Protein AF-A0A917PHT9-F1 (afdb_monomer_lite)

InterPro domains:
  IPR011335 Restriction endonuclease type II-like [SSF52980] (298-593)
  IPR056339 Card1, CARF domain [PF23400] (298-405)

Secondary structure (DSSP, 8-state):
-PEEEEEE-S-SHHHHHHHHHTT--TT-EEEEEEPPPSSHHHHHHHHHHHHHHHHTT-EEEEE-GGGGTT--GGGEEEE-SSS-HHHHHHHHHHHHHHT-EEEEEE-SSSS-EEEETTTTEEEE------HHHHHHHHHHHHHHHHS--EEE--PPPHHHHHHHTS-S---EEEE--S-TTT-SS-EEEEEEEETTEEEEEE-GGGGSSSS-HHHHHHHHHHHHHHHH-TTPEEEEE-TT--GGG--S-HHHHHHHHH--EEE-TTS------------------TTTT---TT--EEEEEE--S--HHHHHHHHT-SS--SEEEEEE-GGGHHHHHHHHHHHHT-GGGTT-EEEEEE--TT-THHHHHHHHHHHHH-TTSEEEEE-SSS-HHHHHHHHHHHHT-TTEEEE-TTTTTHHHHHH----S----HHHHHHHTT-EEEEEEPPPP--HHHHHHHHHHHHS--HHHHHHHHHHHHHHSTTTS-TTT-SHHHHHHHHHHHHHHHHSPTTSEEEEEEEEEEEEEETTEEEEEEEEEEEEEEETTSPEEEEEEEEEHHHHHH-HHHHHHHHHHHHHHHGGGEEEEEEEE----SSSS-HHHHHHHHHHGGG-TTEEEEEE-SS--PPPPTTEEEETTTHHHHHHHTTS--

Foldseek 3Di:
DEAEEEEAAQALLQVVLVCVQVVHAAAHEYEYEYAPDPDLLSVQLVVLSQVLCVVRRYNYDYDHPVVCVPPQQQSYAYEYAHDALQRRLVVLVVNVVSVHFYWYWDPPAQATWIQRLSVLDIDHRPDADFLVNLCSNQVSSLCVQQPPWDWDFDFAPPLVCVLVVHHRGAIKIWGADLAPQFDPGTWIWGWHDDNNATETETDQVLCVTPDDSLLSLLVQLVSQCNSGNPRYEYEYEHAPDDPVPPVPCSQVCSCVVSVYHYDYSPDRDDPRPPPLPDDPFPQCDVVSLQDDLPFAAEEEEEAALFCQLSVLVQLQDPDRGLEYEYEYESSCVVLLVLQQVLLCPFPSCVNYYYYYGYDHPSRLVVLLVSVVSVCVSRVNYQYEYELNHDRPSNSSSVSVSQVVPPRYDYDRSCNSQPCCVVVVDQRPDDGAPQSLQSSLQKGWPDFADQADVDPQLLVLLVCCLVDPDPVSLVSNLVVCCVRPPPRDDNVRSHNQVSQLNNQSVLVVVQDPPQQWPDKTAFTWMFRDDPVDNRGDIDTFRMWTAGSSRAIETEDEDSELLVCLSPCSNLSVQLSVQCSRRNVSYAYEYEYAHDCPVDQCDPSNVSSLSSSVSSDPRYAYEHADPDDDDPDDPRYHYTPNCVHVVVVVVSPRD

Sequence (653 aa):
MVMHVATVGNDPAPVALGFLHARHGRGTETLLLLDPPRDDLVHARQQALQDWLLARGARVRTGTLADLQGISLADCTLNLTGGSKPSVAPLFARALQDGADVFTVDAHGSRLVVHDVTRDEPCRVQVHLTTRDYVELYLPAAVRRLKQVTLSARRMPESLARILQVPSQVPFVQVPALDARYQKGPLGAWLVTQNSHLYVVWDAPAMRLQGSRYERARLLARLTRDLGGQLATPVLYMPDFVPAQSGDGLLEYVQQELGASIVSDRGEWRPEPLRWPDASATAPSREDAAADASTRRVYVVLLGAQPMPGIIGIQAQEEVPDRVYLLGTAGVQRTAENVRAGLSAAPQLAGSEVRTVRIDENTPHLLAQALTRIADAHPDAHLTLNLTGGTKALALHALKWAANTRAVRPVRTEFTQQQRVGDGREPGWHLSLEQELQVRGVQIKSSLPVPAGVPSVLKAAEHLFVRMTDEHAAAFRRQVERHFPGQFTSATANEGLAAEYLSIRGLVDALPQGRVRHLRWATKLIFPSPHRPEGFEREVDGIAVLDDGRLLLMETKRDLLKGVQSEGETLQTSELAERLSGLHAHALIVGGYRATGDPPGHAWTEAVRRSGTLGAAFSVWSLSPKHPTPQPANVRRFPEDLPAFFSLDRGVS

Structure (mmCIF, N/CA/C/O backbone):
data_AF-A0A917PHT9-F1
#
_entry.id   AF-A0A917PHT9-F1
#
loop_
_atom_site.group_PDB
_atom_site.id
_atom_site.type_symbol
_atom_site.label_atom_id
_atom_site.label_alt_id
_atom_site.label_comp_id
_atom_site.label_asym_id
_atom_site.label_entity_id
_atom_site.label_seq_id
_atom_site.pdbx_PDB_ins_code
_atom_site.Cartn_x
_atom_site.Cartn_y
_atom_site.Cartn_z
_atom_site.occupancy
_atom_site.B_iso_or_equiv
_atom_site.auth_seq_id
_atom_site.auth_comp_id
_atom_site.auth_asym_id
_atom_site.auth_atom_id
_atom_site.pdbx_PDB_model_num
ATOM 1 N N . MET A 1 1 ? -34.725 -5.659 16.425 1.00 62.22 1 MET A N 1
ATOM 2 C CA . MET A 1 1 ? -34.020 -6.619 15.544 1.00 62.22 1 MET A CA 1
ATOM 3 C C . MET A 1 1 ? -32.634 -6.045 15.356 1.00 62.22 1 MET A C 1
ATOM 5 O O . MET A 1 1 ? -32.568 -4.910 14.918 1.00 62.22 1 MET A O 1
ATOM 9 N N . VAL A 1 2 ? -31.576 -6.744 15.776 1.00 77.62 2 VAL A N 1
ATOM 10 C CA . VAL A 1 2 ? -30.216 -6.182 15.709 1.00 77.62 2 VAL A CA 1
ATOM 11 C C . VAL A 1 2 ? -29.744 -6.200 14.258 1.00 77.62 2 VAL A C 1
ATOM 13 O O . VAL A 1 2 ? -29.736 -7.263 13.629 1.00 77.62 2 VAL A O 1
ATOM 16 N N . MET A 1 3 ? -29.405 -5.027 13.727 1.00 92.06 3 MET A N 1
ATOM 17 C CA . MET A 1 3 ? -28.871 -4.866 12.375 1.00 92.06 3 MET A CA 1
ATOM 18 C C . MET A 1 3 ? -27.343 -4.938 12.418 1.00 92.06 3 MET A C 1
ATOM 20 O O . MET A 1 3 ? -26.710 -4.318 13.268 1.00 92.06 3 MET A O 1
ATOM 24 N N . HIS A 1 4 ? -26.733 -5.671 11.491 1.00 95.06 4 HIS A N 1
ATOM 25 C CA . HIS A 1 4 ? -25.285 -5.656 11.308 1.00 95.06 4 HIS A CA 1
ATOM 26 C C . HIS A 1 4 ? -24.922 -4.640 10.225 1.00 95.06 4 HIS A C 1
ATOM 28 O O . HIS A 1 4 ? -25.401 -4.739 9.095 1.00 95.06 4 HIS A O 1
ATOM 34 N N . VAL A 1 5 ? -24.066 -3.676 10.547 1.00 96.31 5 VAL A N 1
ATOM 35 C CA . VAL A 1 5 ? -23.561 -2.695 9.577 1.00 96.31 5 VAL A CA 1
ATOM 36 C C . VAL A 1 5 ? -22.060 -2.891 9.448 1.00 96.31 5 VAL A C 1
ATOM 38 O O . VAL A 1 5 ? -21.339 -2.817 10.439 1.00 96.31 5 VAL A O 1
ATOM 41 N N . ALA A 1 6 ? -21.569 -3.143 8.238 1.00 96.44 6 ALA A N 1
ATOM 42 C CA . ALA A 1 6 ? -20.147 -3.370 8.009 1.00 96.44 6 ALA A CA 1
ATOM 43 C C . ALA A 1 6 ? -19.605 -2.480 6.898 1.00 96.44 6 ALA A C 1
ATOM 45 O O . ALA A 1 6 ? -20.166 -2.438 5.803 1.00 96.44 6 ALA A O 1
ATOM 46 N N . THR A 1 7 ? -18.478 -1.819 7.151 1.00 95.69 7 THR A N 1
ATOM 47 C CA . THR A 1 7 ? -17.696 -1.186 6.086 1.00 95.69 7 THR A CA 1
ATOM 48 C C . THR A 1 7 ? -16.863 -2.245 5.375 1.00 95.69 7 THR A C 1
ATOM 50 O O . THR A 1 7 ? -16.276 -3.122 6.012 1.00 95.69 7 THR A O 1
ATOM 53 N N . VAL A 1 8 ? -16.806 -2.190 4.045 1.00 93.38 8 VAL A N 1
ATOM 54 C CA . VAL A 1 8 ? -16.138 -3.200 3.215 1.00 93.38 8 VAL A CA 1
ATOM 55 C C . VAL A 1 8 ? -15.104 -2.524 2.327 1.00 93.38 8 VAL A C 1
ATOM 57 O O . VAL A 1 8 ? -15.425 -1.628 1.555 1.00 93.38 8 VAL A O 1
ATOM 60 N N . GLY A 1 9 ? -13.849 -2.962 2.453 1.00 90.06 9 GLY A N 1
ATOM 61 C CA . GLY A 1 9 ? -12.738 -2.490 1.623 1.00 90.06 9 GLY A CA 1
ATOM 62 C C . GLY A 1 9 ? -12.292 -3.555 0.622 1.00 90.06 9 GLY A C 1
ATOM 63 O O . GLY A 1 9 ? -13.103 -4.309 0.091 1.00 90.06 9 GLY A O 1
ATOM 64 N N . ASN A 1 10 ? -10.976 -3.652 0.419 1.00 87.38 10 ASN A N 1
ATOM 65 C CA . ASN A 1 10 ? -10.362 -4.603 -0.518 1.00 87.38 10 ASN A CA 1
ATOM 66 C C . ASN A 1 10 ? -10.361 -6.062 -0.032 1.00 87.38 10 ASN A C 1
ATOM 68 O O . ASN A 1 10 ? -10.162 -6.982 -0.830 1.00 87.38 10 ASN A O 1
ATOM 72 N N . ASP A 1 11 ? -10.509 -6.263 1.277 1.00 90.31 11 ASP A N 1
ATOM 73 C CA . ASP A 1 11 ? -10.384 -7.560 1.929 1.00 90.31 11 ASP A CA 1
ATOM 74 C C . ASP A 1 11 ? -11.720 -7.969 2.581 1.00 90.31 11 ASP A C 1
ATOM 76 O O . ASP A 1 11 ? -12.176 -7.282 3.503 1.00 90.31 11 ASP A O 1
ATOM 80 N N . PRO A 1 12 ? -12.374 -9.050 2.110 1.00 94.19 12 PRO A N 1
ATOM 81 C CA . PRO A 1 12 ? -13.659 -9.487 2.643 1.00 94.19 12 PRO A CA 1
ATOM 82 C C . PRO A 1 12 ? -13.549 -10.310 3.938 1.00 94.19 12 PRO A C 1
ATOM 84 O O . PRO A 1 12 ? -14.531 -10.390 4.681 1.00 94.19 12 PRO A O 1
ATOM 87 N N . ALA A 1 13 ? -12.394 -10.919 4.242 1.00 93.56 13 ALA A N 1
ATOM 88 C CA . ALA A 1 13 ? -12.268 -11.835 5.382 1.00 93.56 13 ALA A CA 1
ATOM 89 C C . ALA A 1 13 ? -12.562 -11.181 6.741 1.00 93.56 13 ALA A C 1
ATOM 91 O O . ALA A 1 13 ? -13.309 -11.773 7.522 1.00 93.56 13 ALA A O 1
ATOM 92 N N . PRO A 1 14 ? -12.083 -9.960 7.050 1.00 91.94 14 PRO A N 1
ATOM 93 C CA . PRO A 1 14 ? -12.387 -9.347 8.340 1.00 91.94 14 PRO A CA 1
ATOM 94 C C . PRO A 1 14 ? -13.880 -9.027 8.524 1.00 91.94 14 PRO A C 1
ATOM 96 O O . PRO A 1 14 ? -14.388 -9.027 9.646 1.00 91.94 14 PRO A O 1
ATOM 99 N N . VAL A 1 15 ? -14.612 -8.802 7.427 1.00 93.81 15 VAL A N 1
ATOM 100 C CA . VAL A 1 15 ? -16.068 -8.598 7.469 1.00 93.81 15 VAL A CA 1
ATOM 101 C C . VAL A 1 15 ? -16.791 -9.914 7.740 1.00 93.81 15 VAL A C 1
ATOM 103 O O . VAL A 1 15 ? -17.633 -9.973 8.636 1.00 93.81 15 VAL A O 1
ATOM 106 N N . ALA A 1 16 ? -16.416 -10.978 7.024 1.00 94.56 16 ALA A N 1
ATOM 107 C CA . ALA A 1 16 ? -16.948 -12.323 7.241 1.00 94.56 16 ALA A CA 1
ATOM 108 C C . ALA A 1 16 ? -16.692 -12.810 8.676 1.00 94.56 16 ALA A C 1
ATOM 110 O O . ALA A 1 16 ? -17.590 -13.322 9.343 1.00 94.56 16 ALA A O 1
ATOM 111 N N . LEU A 1 17 ? -15.481 -12.587 9.187 1.00 92.12 17 LEU A N 1
ATOM 112 C CA . LEU A 1 17 ? -15.118 -12.932 10.553 1.00 92.12 17 LEU A CA 1
ATOM 113 C C . LEU A 1 17 ? -15.909 -12.123 11.587 1.00 92.12 17 LEU A C 1
ATOM 115 O O . LEU A 1 17 ? -16.377 -12.692 12.569 1.00 92.12 17 LEU A O 1
ATOM 119 N N . GLY A 1 18 ? -16.102 -10.821 11.361 1.00 91.19 18 GLY A N 1
ATOM 120 C CA . GLY A 1 18 ? -16.929 -9.993 12.238 1.00 91.19 18 GLY A CA 1
ATOM 121 C C . GLY A 1 18 ? -18.391 -10.440 12.280 1.00 91.19 18 GLY A C 1
ATOM 122 O O . GLY A 1 18 ? -18.977 -10.498 13.358 1.00 91.19 18 GLY A O 1
ATOM 123 N N . PHE A 1 19 ? -18.949 -10.854 11.138 1.00 92.75 19 PHE A N 1
ATOM 124 C CA . PHE A 1 19 ? -20.295 -11.430 11.074 1.00 92.75 19 PHE A CA 1
ATOM 125 C C . PHE A 1 19 ? -20.420 -12.693 11.944 1.00 92.75 19 PHE A C 1
ATOM 127 O O . PHE A 1 19 ? -21.381 -12.835 12.701 1.00 92.75 19 PHE A O 1
ATOM 134 N N . LEU A 1 20 ? -19.424 -13.586 11.892 1.00 91.00 20 LEU A N 1
ATOM 135 C CA . LEU A 1 20 ? -19.384 -14.775 12.749 1.00 91.00 20 LEU A CA 1
ATOM 136 C C . LEU A 1 20 ? -19.180 -14.426 14.230 1.00 91.00 20 LEU A C 1
ATOM 138 O O . LEU A 1 20 ? -19.808 -15.030 15.100 1.00 91.00 20 LEU A O 1
ATOM 142 N N . HIS A 1 21 ? -18.308 -13.458 14.521 1.00 86.12 21 HIS A N 1
ATOM 143 C CA . HIS A 1 21 ? -18.002 -13.018 15.881 1.00 86.12 21 HIS A CA 1
ATOM 144 C C . HIS A 1 21 ? -19.238 -12.472 16.597 1.00 86.12 21 HIS A C 1
ATOM 146 O O . HIS A 1 21 ? -19.517 -12.876 17.725 1.00 86.12 21 HIS A O 1
ATOM 152 N N . ALA A 1 22 ? -20.022 -11.636 15.917 1.00 84.19 22 ALA A N 1
ATOM 153 C CA . ALA A 1 22 ? -21.260 -11.077 16.450 1.00 84.19 22 ALA A CA 1
ATOM 154 C C . ALA A 1 22 ? -22.385 -12.126 16.623 1.00 84.19 22 ALA A C 1
ATOM 156 O O . ALA A 1 22 ? -23.514 -11.785 16.974 1.00 84.19 22 ALA A O 1
ATOM 157 N N . ARG A 1 23 ? -22.080 -13.418 16.395 1.00 78.19 23 ARG A N 1
ATOM 158 C CA . ARG A 1 23 ? -22.999 -14.567 16.477 1.00 78.19 23 ARG A CA 1
ATOM 159 C C . ARG A 1 23 ? -24.259 -14.360 15.641 1.00 78.19 23 ARG A C 1
ATOM 161 O O . ARG A 1 23 ? -25.332 -14.867 15.971 1.00 78.19 23 ARG A O 1
ATOM 168 N N . HIS A 1 24 ? -24.128 -13.602 14.558 1.00 73.31 24 HIS A N 1
ATOM 169 C CA . HIS A 1 24 ? -25.206 -13.394 13.617 1.00 73.31 24 HIS A CA 1
ATOM 170 C C . HIS A 1 24 ? -25.497 -14.691 12.866 1.00 73.31 24 HIS A C 1
ATOM 172 O O . HIS A 1 24 ? -24.624 -15.531 12.644 1.00 73.31 24 HIS A O 1
ATOM 178 N N . GLY A 1 25 ? -26.763 -14.875 12.514 1.00 64.88 25 GLY A N 1
ATOM 179 C CA . GLY A 1 25 ? -27.252 -16.121 11.951 1.00 64.88 25 GLY A CA 1
ATOM 180 C C . GLY A 1 25 ? -28.354 -15.877 10.938 1.00 64.88 25 GLY A C 1
ATOM 181 O O . GLY A 1 25 ? -28.526 -14.780 10.402 1.00 64.88 25 GLY A O 1
ATOM 182 N N . ARG A 1 26 ? -29.123 -16.931 10.669 1.00 68.38 26 ARG A N 1
ATOM 183 C CA . ARG A 1 26 ? -30.222 -16.878 9.709 1.00 68.38 26 ARG A CA 1
ATOM 184 C C . ARG A 1 26 ? -31.210 -15.768 10.086 1.00 68.38 26 ARG A C 1
ATOM 186 O O . ARG A 1 26 ? -31.742 -15.758 11.190 1.00 68.38 26 ARG A O 1
ATOM 193 N N . GLY A 1 27 ? -31.480 -14.869 9.145 1.00 76.31 27 GLY A N 1
ATOM 194 C CA . GLY A 1 27 ? -32.414 -13.759 9.312 1.00 76.31 27 GLY A CA 1
ATOM 195 C C . GLY A 1 27 ? -31.795 -12.445 9.791 1.00 76.31 27 GLY A C 1
ATOM 196 O O . GLY A 1 27 ? -32.524 -11.459 9.819 1.00 76.31 27 GLY A O 1
ATOM 197 N N . THR A 1 28 ? -30.495 -12.383 10.110 1.00 87.88 28 THR A N 1
ATOM 198 C CA . THR A 1 28 ? -29.824 -11.107 10.414 1.00 87.88 28 THR A CA 1
ATOM 199 C C . THR A 1 28 ? -29.859 -10.183 9.195 1.00 87.88 28 THR A C 1
ATOM 201 O O . THR A 1 28 ? -29.448 -10.577 8.101 1.00 87.88 28 THR A O 1
ATOM 204 N N . GLU A 1 29 ? -30.330 -8.948 9.375 1.00 94.12 29 GLU A N 1
ATOM 205 C CA . GLU A 1 29 ? -30.213 -7.899 8.360 1.00 94.12 29 GLU A CA 1
ATOM 206 C C . GLU A 1 29 ? -28.786 -7.347 8.374 1.00 94.12 29 GLU A C 1
ATOM 208 O O . GLU A 1 29 ? -28.277 -6.958 9.423 1.00 94.12 29 GLU A O 1
ATOM 213 N N . THR A 1 30 ? -28.116 -7.377 7.222 1.00 95.88 30 THR A N 1
ATOM 214 C CA . THR A 1 30 ? -26.734 -6.919 7.060 1.00 95.88 30 THR A CA 1
ATOM 215 C C . THR A 1 30 ? -26.660 -5.847 5.982 1.00 95.88 30 THR A C 1
ATOM 217 O O . THR A 1 30 ? -26.922 -6.131 4.813 1.00 95.88 30 THR A O 1
ATOM 220 N N . LEU A 1 31 ? -26.265 -4.635 6.370 1.00 96.38 31 LEU A N 1
ATOM 221 C CA . LEU A 1 31 ? -25.949 -3.544 5.453 1.00 96.38 31 LEU A CA 1
ATOM 222 C C . LEU A 1 31 ? -24.434 -3.460 5.248 1.00 96.38 31 LEU A C 1
ATOM 224 O O . LEU A 1 31 ? -23.677 -3.221 6.188 1.00 96.38 31 LEU A O 1
ATOM 228 N N . LEU A 1 32 ? -24.001 -3.638 4.005 1.00 96.75 32 LEU A N 1
ATOM 229 C CA . LEU A 1 32 ? -22.616 -3.485 3.583 1.00 96.75 32 LEU A CA 1
ATOM 230 C C . LEU A 1 32 ? -22.410 -2.094 2.986 1.00 96.75 32 LEU A C 1
ATOM 232 O O . LEU A 1 32 ? -22.995 -1.756 1.957 1.00 96.75 32 LEU A O 1
ATOM 236 N N . LEU A 1 33 ? -21.550 -1.307 3.620 1.00 95.38 33 LEU A N 1
ATOM 237 C CA . LEU A 1 33 ? -21.094 -0.019 3.116 1.00 95.38 33 LEU A CA 1
ATOM 238 C C . LEU A 1 33 ? -19.825 -0.251 2.299 1.00 95.38 33 LEU A C 1
ATOM 240 O O . LEU A 1 33 ? -18.748 -0.460 2.863 1.00 95.38 33 LEU A O 1
ATOM 244 N N . LEU A 1 34 ? -19.973 -0.310 0.977 1.00 91.94 34 LEU A N 1
ATOM 245 C CA . LEU A 1 34 ? -18.883 -0.667 0.072 1.00 91.94 34 LEU A CA 1
ATOM 246 C C . LEU A 1 34 ? -18.060 0.573 -0.284 1.00 91.94 34 LEU A C 1
ATOM 248 O O . LEU A 1 34 ? -18.601 1.533 -0.831 1.00 91.94 34 LEU A O 1
ATOM 252 N N . ASP A 1 35 ? -16.751 0.527 -0.039 1.00 87.12 35 ASP A N 1
ATOM 253 C CA . ASP A 1 35 ? -15.841 1.466 -0.691 1.00 87.12 35 ASP A CA 1
ATOM 254 C C . ASP A 1 35 ? -15.834 1.199 -2.213 1.00 87.12 35 ASP A C 1
ATOM 256 O O . ASP A 1 35 ? -15.949 0.033 -2.630 1.00 87.12 35 ASP A O 1
ATOM 260 N N . PRO A 1 36 ? -15.662 2.239 -3.054 1.00 83.19 36 PRO A N 1
ATOM 261 C CA . PRO A 1 36 ? -15.529 2.065 -4.495 1.00 83.19 36 PRO A CA 1
ATOM 262 C C . PRO A 1 36 ? -14.428 1.044 -4.831 1.00 83.19 36 PRO A C 1
ATOM 264 O O . PRO A 1 36 ? -13.298 1.173 -4.345 1.00 83.19 36 PRO A O 1
ATOM 267 N N . PRO A 1 37 ? -14.717 0.011 -5.643 1.00 81.88 37 PRO A N 1
ATOM 268 C CA . PRO A 1 37 ? -13.713 -0.980 -5.986 1.00 81.88 37 PRO A CA 1
ATOM 269 C C . PRO A 1 37 ? -12.614 -0.334 -6.832 1.00 81.88 37 PRO A C 1
ATOM 271 O O . PRO A 1 37 ? -12.885 0.330 -7.829 1.00 81.88 37 PRO A O 1
ATOM 274 N N . ARG A 1 38 ? -11.359 -0.560 -6.441 1.00 74.44 38 ARG A N 1
ATOM 275 C CA . ARG A 1 38 ? -10.188 -0.012 -7.147 1.00 74.44 38 ARG A CA 1
ATOM 276 C C . ARG A 1 38 ? -9.798 -0.812 -8.386 1.00 74.44 38 ARG A C 1
ATOM 278 O O . ARG A 1 38 ? -9.108 -0.293 -9.256 1.00 74.44 38 ARG A O 1
ATOM 285 N N . ASP A 1 39 ? -10.204 -2.077 -8.445 1.00 77.50 39 ASP A N 1
ATOM 286 C CA . ASP A 1 39 ? -10.044 -2.944 -9.606 1.00 77.50 39 ASP A CA 1
ATOM 287 C C . ASP A 1 39 ? -11.113 -4.055 -9.629 1.00 77.50 39 ASP A C 1
ATOM 289 O O . ASP A 1 39 ? -11.885 -4.246 -8.679 1.00 77.50 39 ASP A O 1
ATOM 293 N N . ASP A 1 40 ? -11.140 -4.816 -10.725 1.00 82.69 40 ASP A N 1
ATOM 294 C CA . ASP A 1 40 ? -12.070 -5.935 -10.920 1.00 82.69 40 ASP A CA 1
ATOM 295 C C . ASP A 1 40 ? -11.917 -7.037 -9.858 1.00 82.69 40 ASP A C 1
ATOM 297 O O . ASP A 1 40 ? -12.874 -7.759 -9.564 1.00 82.69 40 ASP A O 1
ATOM 301 N N . LEU A 1 41 ? -10.719 -7.187 -9.275 1.00 84.38 41 LEU A N 1
ATOM 302 C CA . LE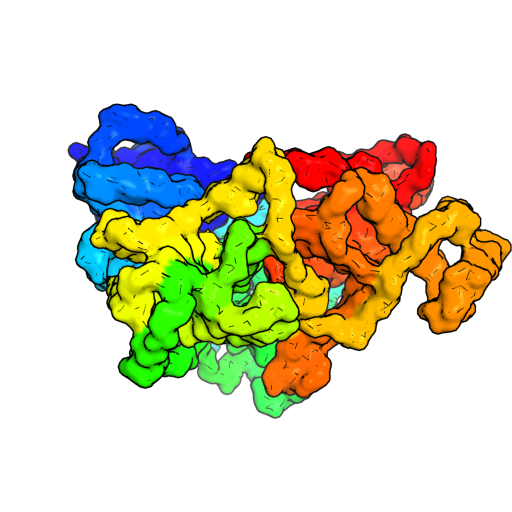U A 1 41 ? -10.455 -8.186 -8.240 1.00 84.38 41 LEU A CA 1
ATOM 303 C C . LEU A 1 41 ? -11.160 -7.801 -6.938 1.00 84.38 41 LEU A C 1
ATOM 305 O O . LEU A 1 41 ? -11.824 -8.646 -6.337 1.00 84.38 41 LEU A O 1
ATOM 309 N N . VAL A 1 42 ? -11.054 -6.537 -6.521 1.00 86.94 42 VAL A N 1
ATOM 310 C CA . VAL A 1 42 ? -11.764 -6.007 -5.350 1.00 86.94 42 VAL A CA 1
ATOM 311 C C . VAL A 1 42 ? -13.270 -6.110 -5.553 1.00 86.94 42 VAL A C 1
ATOM 313 O O . VAL A 1 42 ? -13.960 -6.627 -4.676 1.00 86.94 42 VAL A O 1
ATOM 316 N N . HIS A 1 43 ? -13.775 -5.717 -6.724 1.00 90.69 43 HIS A N 1
ATOM 317 C CA . HIS A 1 43 ? -15.199 -5.844 -7.033 1.00 90.69 43 HIS A CA 1
ATOM 318 C C . HIS A 1 43 ? -15.680 -7.304 -6.929 1.00 90.69 43 HIS A C 1
ATOM 320 O O . HIS A 1 43 ? -16.686 -7.597 -6.281 1.00 90.69 43 HIS A O 1
ATOM 326 N N . ALA A 1 44 ? -14.925 -8.253 -7.492 1.00 91.31 44 ALA A N 1
ATOM 327 C CA . ALA A 1 44 ? -15.258 -9.672 -7.405 1.00 91.31 44 ALA A CA 1
ATOM 328 C C . ALA A 1 44 ? -15.209 -10.219 -5.965 1.00 91.31 44 ALA A C 1
ATOM 330 O O . ALA A 1 44 ? -16.032 -11.062 -5.613 1.00 91.31 44 ALA A O 1
ATOM 331 N N . ARG A 1 45 ? -14.290 -9.734 -5.120 1.00 93.56 45 ARG A N 1
ATOM 332 C CA . ARG A 1 45 ? -14.223 -10.091 -3.689 1.00 93.56 45 ARG A CA 1
ATOM 333 C C . ARG A 1 45 ? -15.401 -9.528 -2.896 1.00 93.56 45 ARG A C 1
ATOM 335 O O . ARG A 1 45 ? -15.959 -10.230 -2.057 1.00 93.56 45 ARG A O 1
ATOM 342 N N . GLN A 1 46 ? -15.810 -8.292 -3.178 1.00 94.69 46 GLN A N 1
ATOM 343 C CA . GLN A 1 46 ? -17.004 -7.688 -2.578 1.00 94.69 46 GLN A CA 1
ATOM 344 C C . GLN A 1 46 ? -18.273 -8.468 -2.953 1.00 94.69 46 GLN A C 1
ATOM 346 O O . GLN A 1 46 ? -19.145 -8.661 -2.107 1.00 94.69 46 GLN A O 1
ATOM 351 N N . GLN A 1 47 ? -18.369 -8.962 -4.192 1.00 95.62 47 GLN A N 1
ATOM 352 C CA . GLN A 1 47 ? -19.467 -9.843 -4.597 1.00 95.62 47 GLN A CA 1
ATOM 353 C C . GLN A 1 47 ? -19.411 -11.196 -3.873 1.00 95.62 47 GLN A C 1
ATOM 355 O O . GLN A 1 47 ? -20.416 -11.635 -3.323 1.00 95.62 47 GLN A O 1
ATOM 360 N N . ALA A 1 48 ? -18.235 -11.827 -3.803 1.00 96.12 48 ALA A N 1
ATOM 361 C CA . ALA A 1 48 ? -18.068 -13.110 -3.118 1.00 96.12 48 ALA A CA 1
ATOM 362 C C . ALA A 1 48 ? -18.449 -13.036 -1.628 1.00 96.12 48 ALA A C 1
ATOM 364 O O . ALA A 1 48 ? -19.048 -13.968 -1.096 1.00 96.12 48 ALA A O 1
ATOM 365 N N . LEU A 1 49 ? -18.171 -11.911 -0.957 1.00 97.19 49 LEU A N 1
ATOM 366 C CA . LEU A 1 49 ? -18.626 -11.665 0.413 1.00 97.19 49 LEU A CA 1
ATOM 367 C C . LEU A 1 49 ? -20.157 -11.650 0.531 1.00 97.19 49 LEU A C 1
ATOM 369 O O . LEU A 1 49 ? -20.700 -12.235 1.467 1.00 97.19 49 LEU A O 1
ATOM 373 N N . GLN A 1 50 ? -20.854 -10.993 -0.400 1.00 97.12 50 GLN A N 1
ATOM 374 C CA . GLN A 1 50 ? -22.320 -10.961 -0.411 1.00 97.12 50 GLN A CA 1
ATOM 375 C C . GLN A 1 50 ? -22.890 -12.371 -0.566 1.00 97.12 50 GLN A C 1
ATOM 377 O O . GLN A 1 50 ? -23.732 -12.785 0.232 1.00 97.12 50 GLN A O 1
ATOM 382 N N . ASP A 1 51 ? -22.372 -13.131 -1.530 1.00 96.69 51 ASP A N 1
ATOM 383 C CA . ASP A 1 51 ? -22.796 -14.507 -1.787 1.00 96.69 51 ASP A CA 1
ATOM 384 C C . ASP A 1 51 ? -22.531 -15.405 -0.561 1.00 96.69 51 ASP A C 1
ATOM 386 O O . ASP A 1 51 ? -23.390 -16.191 -0.152 1.00 96.69 51 ASP A O 1
ATOM 390 N N . TRP A 1 52 ? -21.374 -15.236 0.090 1.00 96.88 52 TRP A N 1
ATOM 391 C CA . TRP A 1 52 ? -20.986 -15.966 1.301 1.00 96.88 52 TRP A CA 1
ATOM 392 C C . TRP A 1 52 ? -21.912 -15.683 2.496 1.00 96.88 52 TRP A C 1
ATOM 394 O O . TRP A 1 52 ? -22.259 -16.607 3.244 1.00 96.88 52 TRP A O 1
ATOM 404 N N . LEU A 1 53 ? -22.335 -14.426 2.672 1.00 96.44 53 LEU A N 1
ATOM 405 C CA . LEU A 1 53 ? -23.280 -14.006 3.714 1.00 96.44 53 LEU A CA 1
ATOM 406 C C . LEU A 1 53 ? -24.694 -14.540 3.440 1.00 96.44 53 LEU A C 1
ATOM 408 O O . LEU A 1 53 ? -25.345 -15.068 4.347 1.00 96.44 53 LEU A O 1
ATOM 412 N N . LEU A 1 54 ? -25.156 -14.462 2.187 1.00 95.44 54 LEU A N 1
ATOM 413 C CA . LEU A 1 54 ? -26.446 -15.013 1.758 1.00 95.44 54 LEU A CA 1
ATOM 414 C C . LEU A 1 54 ? -26.510 -16.530 1.985 1.00 95.44 54 LEU A C 1
ATOM 416 O O . LEU A 1 54 ? -27.505 -17.033 2.510 1.00 95.44 54 LEU A O 1
ATOM 420 N N . ALA A 1 55 ? -25.428 -17.257 1.685 1.00 95.06 55 ALA A N 1
ATOM 421 C CA . ALA A 1 55 ? -25.324 -18.698 1.931 1.00 95.06 55 ALA A CA 1
ATOM 422 C C . ALA A 1 55 ? -25.437 -19.074 3.423 1.00 95.06 55 ALA A C 1
ATOM 424 O O . ALA A 1 55 ? -25.835 -20.191 3.754 1.00 95.06 55 ALA A O 1
ATOM 425 N N . ARG A 1 56 ? -25.142 -18.136 4.334 1.00 93.94 56 ARG A N 1
ATOM 426 C CA . ARG A 1 56 ? -25.309 -18.280 5.795 1.00 93.94 56 ARG A CA 1
ATOM 427 C C . ARG A 1 56 ? -26.652 -17.753 6.306 1.00 93.94 56 ARG A C 1
ATOM 429 O O . ARG A 1 56 ? -26.902 -17.732 7.510 1.00 93.94 56 ARG A O 1
ATOM 436 N N . GLY A 1 57 ? -27.549 -17.387 5.393 1.00 93.50 57 GLY A N 1
ATOM 437 C CA . GLY A 1 57 ? -28.914 -16.982 5.695 1.00 93.50 57 GLY A CA 1
ATOM 438 C C . GLY A 1 57 ? -29.062 -15.529 6.142 1.00 93.50 57 GLY A C 1
ATOM 439 O O . GLY A 1 57 ? -30.119 -15.191 6.680 1.00 93.50 57 GLY A O 1
ATOM 440 N N . ALA A 1 58 ? -28.050 -14.682 5.942 1.00 94.25 58 ALA A N 1
ATOM 441 C CA . ALA A 1 58 ? -28.183 -13.242 6.145 1.00 94.25 58 ALA A CA 1
ATOM 442 C C . ALA A 1 58 ? -29.104 -12.620 5.080 1.00 94.25 58 ALA A C 1
ATOM 444 O O . ALA A 1 58 ? -29.206 -13.115 3.958 1.00 94.25 58 ALA A O 1
ATOM 445 N N . ARG A 1 59 ? -29.753 -11.501 5.415 1.00 94.88 59 ARG A N 1
ATOM 446 C CA . ARG A 1 59 ? -30.411 -10.617 4.442 1.00 94.88 59 ARG A CA 1
ATOM 447 C C . ARG A 1 59 ? -29.448 -9.485 4.118 1.00 94.88 59 ARG A C 1
ATOM 449 O O . ARG A 1 59 ? -29.273 -8.586 4.935 1.00 94.88 59 ARG A O 1
ATOM 456 N N . VAL A 1 60 ? -28.796 -9.568 2.964 1.00 96.12 60 VAL A N 1
ATOM 457 C CA . VAL A 1 60 ? -27.710 -8.654 2.592 1.00 96.12 60 VAL A CA 1
ATOM 458 C C . VAL A 1 60 ? -28.245 -7.506 1.745 1.00 96.12 60 VAL A C 1
ATOM 460 O O . VAL A 1 60 ? -28.960 -7.726 0.770 1.00 96.12 60 VAL A O 1
ATOM 463 N N . ARG A 1 61 ? -27.872 -6.280 2.110 1.00 95.62 61 ARG A N 1
ATOM 464 C CA . ARG A 1 61 ? -28.075 -5.059 1.327 1.00 95.62 61 ARG A CA 1
ATOM 465 C C . ARG A 1 61 ? -26.743 -4.336 1.192 1.00 95.62 61 ARG A C 1
ATOM 467 O O . ARG A 1 61 ? -25.951 -4.334 2.129 1.00 95.62 61 ARG A O 1
ATOM 474 N N . THR A 1 62 ? -26.508 -3.698 0.056 1.00 95.00 62 THR A N 1
ATOM 475 C CA . THR A 1 62 ? -25.374 -2.787 -0.144 1.00 95.00 62 THR A CA 1
ATOM 476 C C . THR A 1 62 ? -25.874 -1.350 -0.116 1.00 95.00 62 THR A C 1
ATOM 478 O O . THR A 1 62 ? -26.960 -1.081 -0.629 1.00 95.00 62 THR A O 1
ATOM 481 N N . GLY A 1 63 ? -25.099 -0.432 0.451 1.00 92.06 63 GLY A N 1
ATOM 482 C CA . GLY A 1 63 ? -25.475 0.977 0.516 1.00 92.06 63 GLY A CA 1
ATOM 483 C C . GLY A 1 63 ? -24.304 1.902 0.819 1.00 92.06 63 GLY A C 1
ATOM 484 O O . GLY A 1 63 ? -23.136 1.517 0.776 1.00 92.06 63 GLY A O 1
ATOM 485 N N . THR A 1 64 ? -24.650 3.139 1.126 1.00 89.31 64 THR A N 1
ATOM 486 C CA . THR A 1 64 ? -23.777 4.262 1.451 1.00 89.31 64 THR A CA 1
ATOM 487 C C . THR A 1 64 ? -24.084 4.769 2.861 1.00 89.31 64 THR A C 1
ATOM 489 O O . THR A 1 64 ? -25.064 4.366 3.488 1.00 89.31 64 THR A O 1
ATOM 492 N N . LEU A 1 65 ? -23.281 5.706 3.374 1.00 84.88 65 LEU A N 1
ATOM 493 C CA . LEU A 1 65 ? -23.580 6.364 4.653 1.00 84.88 65 LEU A CA 1
ATOM 494 C C . LEU A 1 65 ? -24.942 7.082 4.655 1.00 84.88 65 LEU A C 1
ATOM 496 O O . LEU A 1 65 ? -25.545 7.228 5.718 1.00 84.88 65 LEU A O 1
ATOM 500 N N . ALA A 1 66 ? -25.443 7.507 3.489 1.00 87.00 66 ALA A N 1
ATOM 501 C CA . ALA A 1 66 ? -26.754 8.141 3.371 1.00 87.00 66 ALA A CA 1
ATOM 502 C C . ALA A 1 66 ? -27.903 7.161 3.659 1.00 87.00 66 ALA A C 1
ATOM 504 O O . ALA A 1 66 ? -28.910 7.564 4.231 1.00 87.00 66 ALA A O 1
ATOM 505 N N . ASP A 1 67 ? -27.732 5.869 3.369 1.00 89.19 67 ASP A N 1
ATOM 506 C CA . ASP A 1 67 ? -28.748 4.840 3.636 1.00 89.19 67 ASP A CA 1
ATOM 507 C C . ASP A 1 67 ? -28.942 4.560 5.135 1.00 89.19 67 ASP A C 1
ATOM 509 O O . ASP A 1 67 ? -29.913 3.921 5.535 1.00 89.19 67 ASP A O 1
ATOM 513 N N . LEU A 1 68 ? -28.036 5.062 5.982 1.00 89.31 68 LEU A N 1
ATOM 514 C CA . LEU A 1 68 ? -28.180 5.039 7.435 1.00 89.31 68 LEU A CA 1
ATOM 515 C C . LEU A 1 68 ? -28.991 6.228 7.972 1.00 89.31 68 LEU A C 1
ATOM 517 O O . LEU A 1 68 ? -29.182 6.328 9.188 1.00 89.31 68 LEU A O 1
ATOM 521 N N . GLN A 1 69 ? -29.417 7.178 7.134 1.00 87.06 69 GLN A N 1
ATOM 522 C CA . GLN A 1 69 ? -30.250 8.298 7.578 1.00 87.06 69 GLN A CA 1
ATOM 523 C C . GLN A 1 69 ? -31.608 7.772 8.066 1.00 87.06 69 GLN A C 1
ATOM 525 O O . GLN A 1 69 ? -32.306 7.062 7.351 1.00 87.06 69 GLN A O 1
ATOM 530 N N . GLY A 1 70 ? -31.970 8.090 9.312 1.00 84.69 70 GLY A N 1
ATOM 531 C CA . GLY A 1 70 ? -33.203 7.603 9.946 1.00 84.69 70 GLY A CA 1
ATOM 532 C C . GLY A 1 70 ? -33.106 6.220 10.604 1.00 84.69 70 GLY A C 1
ATOM 533 O O . GLY A 1 70 ? -34.061 5.803 11.252 1.00 84.69 70 GLY A O 1
ATOM 534 N N . ILE A 1 71 ? -31.965 5.529 10.499 1.00 89.50 71 ILE A N 1
ATOM 535 C CA . ILE A 1 71 ? -31.700 4.289 11.245 1.00 89.50 71 ILE A CA 1
ATOM 536 C C . ILE A 1 71 ? -31.062 4.638 12.594 1.00 89.50 71 ILE A C 1
ATOM 538 O O . ILE A 1 71 ? -30.041 5.322 12.632 1.00 89.50 71 ILE A O 1
ATOM 542 N N . SER A 1 72 ? -31.640 4.161 13.698 1.00 91.62 72 SER A N 1
ATOM 543 C CA . SER A 1 72 ? -31.011 4.244 15.023 1.00 91.62 72 SER A CA 1
ATOM 544 C C . SER A 1 72 ? -29.795 3.320 15.071 1.00 91.62 72 SER A C 1
ATOM 546 O O . SER A 1 72 ? -29.945 2.103 14.937 1.00 91.62 72 SER A O 1
ATOM 548 N N . LEU A 1 73 ? -28.587 3.867 15.261 1.00 93.50 73 LEU A N 1
ATOM 549 C CA . LEU A 1 73 ? -27.395 3.022 15.378 1.00 93.50 73 LEU A CA 1
ATOM 550 C C . LEU A 1 73 ? -27.310 2.310 16.735 1.00 93.50 73 LEU A C 1
ATOM 552 O O . LEU A 1 73 ? -26.596 1.320 16.830 1.00 93.50 73 LEU A O 1
ATOM 556 N N . ALA A 1 74 ? -28.074 2.738 17.747 1.00 91.38 74 ALA A N 1
ATOM 557 C CA . ALA A 1 74 ? -28.151 2.068 19.050 1.00 91.38 74 ALA A CA 1
ATOM 558 C C . ALA A 1 74 ? -28.571 0.588 18.936 1.00 91.38 74 ALA A C 1
ATOM 560 O O . ALA A 1 74 ? -28.151 -0.249 19.727 1.00 91.38 74 ALA A O 1
ATOM 561 N N . ASP A 1 75 ? -29.380 0.261 17.922 1.00 89.81 75 ASP A N 1
ATOM 562 C CA . ASP A 1 75 ? -29.859 -1.098 17.636 1.00 89.81 75 ASP A CA 1
ATOM 563 C C . ASP A 1 75 ? -28.963 -1.851 16.632 1.00 89.81 75 ASP A C 1
ATOM 565 O O . ASP A 1 75 ? -29.341 -2.905 16.103 1.00 89.81 75 ASP A O 1
ATOM 569 N N . CYS A 1 76 ? -27.789 -1.297 16.325 1.00 93.00 76 CYS A N 1
ATOM 570 C CA . CYS A 1 76 ? -26.859 -1.833 15.345 1.00 93.00 76 CYS A CA 1
ATOM 571 C C . CYS A 1 76 ? -25.578 -2.351 16.007 1.00 93.00 76 CYS A C 1
ATOM 573 O O . CYS A 1 76 ? -25.062 -1.774 16.962 1.00 93.00 76 CYS A O 1
ATOM 575 N N . THR A 1 77 ? -25.007 -3.397 15.414 1.00 93.62 77 THR A N 1
ATOM 576 C CA . THR A 1 77 ? -23.619 -3.796 15.659 1.00 93.62 77 THR A CA 1
ATOM 577 C C . THR A 1 77 ? -22.779 -3.394 14.450 1.00 93.62 77 THR A C 1
ATOM 579 O O . THR A 1 77 ? -23.047 -3.832 13.326 1.00 93.62 77 THR A O 1
ATOM 582 N N . LEU A 1 78 ? -21.776 -2.544 14.669 1.00 95.50 78 LEU A N 1
ATOM 583 C CA . LEU A 1 78 ? -20.957 -1.966 13.611 1.00 95.50 78 LEU A CA 1
ATOM 584 C C . LEU A 1 78 ? -19.588 -2.641 13.538 1.00 95.50 78 LEU A C 1
ATOM 586 O O . LEU A 1 78 ? -18.765 -2.510 14.444 1.00 95.50 78 LEU A O 1
ATOM 590 N N . ASN A 1 79 ? -19.317 -3.287 12.407 1.00 95.69 79 ASN A N 1
ATOM 591 C CA . ASN A 1 79 ? -17.989 -3.763 12.046 1.00 95.69 79 ASN A CA 1
ATOM 592 C C . ASN A 1 79 ? -17.278 -2.713 11.185 1.00 95.69 79 ASN A C 1
ATOM 594 O O . ASN A 1 79 ? -17.533 -2.595 9.984 1.00 95.69 79 ASN A O 1
ATOM 598 N N . LEU A 1 80 ? -16.346 -1.980 11.789 1.00 95.00 80 LEU A N 1
ATOM 599 C CA . LEU A 1 80 ? -15.617 -0.893 11.127 1.00 95.00 80 LEU A CA 1
ATOM 600 C C . LEU A 1 80 ? -14.227 -1.314 10.627 1.00 95.00 80 LEU A C 1
ATOM 602 O O . LEU A 1 80 ? -13.325 -0.492 10.459 1.00 95.00 80 LEU A O 1
ATOM 606 N N . THR A 1 81 ? -14.026 -2.616 10.414 1.00 91.69 81 THR A N 1
ATOM 607 C CA . THR A 1 81 ? -12.729 -3.165 10.002 1.00 91.69 81 THR A CA 1
ATOM 608 C C . THR A 1 81 ? -12.404 -2.904 8.540 1.00 91.69 81 THR A C 1
ATOM 610 O O . THR A 1 81 ? -11.241 -2.693 8.188 1.00 91.69 81 THR A O 1
ATOM 613 N N . GLY A 1 82 ? -13.401 -2.962 7.659 1.00 90.06 82 GLY A N 1
ATOM 614 C CA . GLY A 1 82 ? -13.207 -2.701 6.239 1.00 90.06 82 GLY A CA 1
ATOM 615 C C . GLY A 1 82 ? -13.270 -1.210 5.922 1.00 90.06 82 GLY A C 1
ATOM 616 O O . GLY A 1 82 ? -13.392 -0.361 6.803 1.00 90.06 82 GLY A O 1
ATOM 617 N N . GLY A 1 83 ? -13.146 -0.893 4.642 1.00 87.62 83 GLY A N 1
ATOM 618 C CA . GLY A 1 83 ? -13.207 0.469 4.132 1.00 87.62 83 GLY A CA 1
ATOM 619 C C . GLY A 1 83 ? -11.958 1.318 4.402 1.00 87.62 83 GLY A C 1
ATOM 620 O O . GLY A 1 83 ? -10.948 0.841 4.937 1.00 87.62 83 GLY A O 1
ATOM 621 N N . SER A 1 84 ? -12.027 2.588 4.032 1.00 84.81 84 SER A N 1
ATOM 622 C CA . SER A 1 84 ? -11.011 3.607 4.262 1.00 84.81 84 SER A CA 1
ATOM 623 C C . SER A 1 84 ? -11.254 4.315 5.602 1.00 84.81 84 SER A C 1
ATOM 625 O O . SER A 1 84 ? -12.365 4.379 6.119 1.00 84.81 84 SER A O 1
ATOM 627 N N . LYS A 1 85 ? -10.204 4.865 6.220 1.00 86.81 85 LYS A N 1
ATOM 628 C CA . LYS A 1 85 ? -10.371 5.656 7.455 1.00 86.81 85 LYS A CA 1
ATOM 629 C C . LYS A 1 85 ? -11.236 6.917 7.259 1.00 86.81 85 LYS A C 1
ATOM 631 O O . LYS A 1 85 ? -12.019 7.190 8.167 1.00 86.81 85 LYS A O 1
ATOM 636 N N . PRO A 1 86 ? -11.155 7.647 6.118 1.00 80.88 86 PRO A N 1
ATOM 637 C CA . PRO A 1 86 ? -12.143 8.662 5.749 1.00 80.88 86 PRO A CA 1
ATOM 638 C C . PRO A 1 86 ? -13.590 8.189 5.865 1.00 80.88 86 PRO A C 1
ATOM 640 O O . PRO A 1 86 ? -14.361 8.803 6.592 1.00 80.88 86 PRO A O 1
ATOM 643 N N . SER A 1 87 ? -13.942 7.066 5.227 1.00 80.38 87 SER A N 1
ATOM 644 C CA . SER A 1 87 ? -15.332 6.596 5.193 1.00 80.38 87 SER A CA 1
ATOM 645 C C . SER A 1 87 ? -15.818 6.099 6.558 1.00 80.38 87 SER A C 1
ATOM 647 O O . SER A 1 87 ? -16.991 6.246 6.901 1.00 80.38 87 SER A O 1
ATOM 649 N N . VAL A 1 88 ? -14.911 5.570 7.381 1.00 88.81 88 VAL A N 1
ATOM 650 C CA . VAL A 1 88 ? -15.231 5.027 8.707 1.00 88.81 88 VAL A CA 1
ATOM 651 C C . VAL A 1 88 ? -15.383 6.110 9.788 1.00 88.81 88 VAL A C 1
ATOM 653 O O . VAL A 1 88 ? -16.231 5.973 10.671 1.00 88.81 88 VAL A O 1
ATOM 656 N N . ALA A 1 89 ? -14.582 7.181 9.771 1.00 87.00 89 ALA A N 1
ATOM 657 C CA . ALA A 1 89 ? -14.523 8.131 10.890 1.00 87.00 89 ALA A CA 1
ATOM 658 C C . ALA A 1 89 ? -15.852 8.873 11.183 1.00 87.00 89 ALA A C 1
ATOM 660 O O . ALA A 1 89 ? -16.222 8.956 12.359 1.00 87.00 89 ALA A O 1
ATOM 661 N N . PRO A 1 90 ? -16.611 9.377 10.185 1.00 86.12 90 PRO A N 1
ATOM 662 C CA . PRO A 1 90 ? -17.922 9.989 10.415 1.00 86.12 90 PRO A CA 1
ATOM 663 C C . PRO A 1 90 ? -18.940 8.995 10.983 1.00 86.12 90 PRO A C 1
ATOM 665 O O . PRO A 1 90 ? -19.701 9.338 11.888 1.00 86.12 90 PRO A O 1
ATOM 668 N N . LEU A 1 91 ? -18.924 7.752 10.486 1.00 91.50 91 LEU A N 1
ATOM 669 C CA . LEU A 1 91 ? -19.795 6.687 10.976 1.00 91.50 91 LEU A CA 1
ATOM 670 C C . LEU A 1 91 ? -19.496 6.358 12.437 1.00 91.50 91 LEU A C 1
ATOM 672 O O . LEU A 1 91 ? -20.418 6.253 13.238 1.00 91.50 91 LEU A O 1
ATOM 676 N N . PHE A 1 92 ? -18.216 6.259 12.798 1.00 92.75 92 PHE A N 1
ATOM 677 C CA . PHE A 1 92 ? -17.810 6.020 14.177 1.00 92.75 92 PHE A CA 1
ATOM 678 C C . PHE A 1 92 ? -18.239 7.151 15.119 1.00 92.75 92 PHE A C 1
ATOM 680 O O . PHE A 1 92 ? -18.763 6.886 16.196 1.00 92.75 92 PHE A O 1
ATOM 687 N N . ALA A 1 93 ? -18.068 8.411 14.708 1.00 88.69 93 ALA A N 1
ATOM 688 C CA . ALA A 1 93 ? -18.492 9.555 15.512 1.00 88.69 93 ALA A CA 1
ATOM 689 C C . ALA A 1 93 ? -20.003 9.528 15.796 1.00 88.69 93 ALA A C 1
ATOM 691 O O . ALA A 1 93 ? -20.414 9.752 16.932 1.00 88.69 93 ALA A O 1
ATOM 692 N N . ARG A 1 94 ? -20.818 9.198 14.786 1.00 90.94 94 ARG A N 1
ATOM 693 C CA . ARG A 1 94 ? -22.265 9.013 14.957 1.00 90.94 94 ARG A CA 1
ATOM 694 C C . ARG A 1 94 ? -22.585 7.809 15.846 1.00 90.94 94 ARG A C 1
ATOM 696 O O . ARG A 1 94 ? -23.421 7.912 16.731 1.00 90.94 94 ARG A O 1
ATOM 703 N N . ALA A 1 95 ? -21.893 6.689 15.654 1.00 92.50 95 ALA A N 1
ATOM 704 C CA . ALA A 1 95 ? -22.078 5.482 16.455 1.00 92.50 95 ALA A CA 1
ATOM 705 C C . ALA A 1 95 ? -21.832 5.731 17.953 1.00 92.50 95 ALA A C 1
ATOM 707 O O . ALA A 1 95 ? -22.590 5.240 18.784 1.00 92.50 95 ALA A O 1
ATOM 708 N N . LEU A 1 96 ? -20.825 6.543 18.299 1.00 90.00 96 LEU A N 1
ATOM 709 C CA . LEU A 1 96 ? -20.578 6.961 19.682 1.00 90.00 96 LEU A CA 1
ATOM 710 C C . LEU A 1 96 ? -21.716 7.818 20.256 1.00 90.00 96 LEU A C 1
ATOM 712 O O . LEU A 1 96 ? -22.049 7.663 21.426 1.00 90.00 96 LEU A O 1
ATOM 716 N N . GLN A 1 97 ? -22.302 8.713 19.455 1.00 90.38 97 GLN A N 1
ATOM 717 C CA . GLN A 1 97 ? -23.429 9.557 19.880 1.00 90.38 97 GLN A CA 1
ATOM 718 C C . GLN A 1 97 ? -24.697 8.734 20.119 1.00 90.38 97 GLN A C 1
ATOM 720 O O . GLN A 1 97 ? -25.400 8.959 21.101 1.00 90.38 97 GLN A O 1
ATOM 725 N N . ASP A 1 98 ? -24.949 7.764 19.243 1.00 92.00 98 ASP A N 1
ATOM 726 C CA . ASP A 1 98 ? -26.122 6.893 19.298 1.00 92.00 98 ASP A CA 1
ATOM 727 C C . ASP A 1 98 ? -25.955 5.749 20.321 1.00 92.00 98 ASP A C 1
ATOM 729 O O . ASP A 1 98 ? -26.911 5.031 20.594 1.00 92.00 98 ASP A O 1
ATOM 733 N N . GLY A 1 99 ? -24.761 5.557 20.897 1.00 91.56 99 GLY A N 1
ATOM 734 C CA . GLY A 1 99 ? -24.486 4.477 21.853 1.00 91.56 99 GLY A CA 1
ATOM 735 C C . GLY A 1 99 ? -24.442 3.083 21.218 1.00 91.56 99 GLY A C 1
ATOM 736 O O . GLY A 1 99 ? -24.815 2.105 21.860 1.00 91.56 99 GLY A O 1
ATOM 737 N N . ALA A 1 100 ? -24.017 2.990 19.959 1.00 91.56 100 ALA A N 1
ATOM 738 C CA . ALA A 1 100 ? -23.951 1.737 19.215 1.00 91.56 100 ALA A CA 1
ATOM 739 C C . ALA A 1 100 ? -22.787 0.835 19.663 1.00 91.56 100 ALA A C 1
ATOM 741 O O . ALA A 1 100 ? -21.735 1.321 20.088 1.00 91.56 100 ALA A O 1
ATOM 742 N N . ASP A 1 101 ? -22.926 -0.479 19.469 1.00 91.31 101 ASP A N 1
ATOM 743 C CA . ASP A 1 101 ? -21.824 -1.428 19.656 1.00 91.31 101 ASP A CA 1
ATOM 744 C C . ASP A 1 101 ? -20.892 -1.381 18.433 1.00 91.31 101 ASP A C 1
ATOM 746 O O . ASP A 1 101 ? -21.294 -1.705 17.312 1.00 91.31 101 ASP A O 1
ATOM 750 N N . VAL A 1 102 ? -19.631 -0.987 18.635 1.00 93.19 102 VAL A N 1
ATOM 751 C CA . VAL A 1 102 ? -18.637 -0.837 17.562 1.00 93.19 102 VAL A CA 1
ATOM 752 C C . VAL A 1 102 ? -17.449 -1.741 17.822 1.00 93.19 102 VAL A C 1
ATOM 754 O O . VAL A 1 102 ? -16.789 -1.630 18.854 1.00 93.19 102 VAL A O 1
ATOM 757 N N . PHE A 1 103 ? -17.087 -2.546 16.827 1.00 93.31 103 PHE A N 1
ATOM 758 C CA . PHE A 1 103 ? -15.891 -3.367 16.897 1.00 93.31 103 PHE A CA 1
ATOM 759 C C . PHE A 1 103 ? -15.055 -3.325 15.615 1.00 93.31 103 PHE A C 1
ATOM 761 O O . PHE A 1 103 ? -15.512 -2.958 14.527 1.00 93.31 103 PHE A O 1
ATOM 768 N N . THR A 1 104 ? -13.794 -3.727 15.756 1.00 92.44 104 THR A N 1
ATOM 769 C CA . THR A 1 104 ? -12.880 -3.992 14.641 1.00 92.44 104 THR A CA 1
ATOM 770 C C . THR A 1 104 ? -12.197 -5.340 14.820 1.00 92.44 104 THR A C 1
ATOM 772 O O . THR A 1 104 ? -12.004 -5.806 15.937 1.00 92.44 104 THR A O 1
ATOM 775 N N . VAL A 1 105 ? -11.830 -5.974 13.716 1.00 89.56 105 VAL A N 1
ATOM 776 C CA . VAL A 1 105 ? -11.055 -7.209 13.655 1.00 89.56 105 VAL A CA 1
ATOM 777 C C . VAL A 1 105 ? -9.642 -6.828 13.222 1.00 89.56 105 VAL A C 1
ATOM 779 O O . VAL A 1 105 ? -9.430 -6.428 12.078 1.00 89.56 105 VAL A O 1
ATOM 782 N N . ASP A 1 106 ? -8.665 -6.939 14.113 1.00 85.06 106 ASP A N 1
ATOM 783 C CA . ASP A 1 106 ? -7.265 -6.702 13.773 1.00 85.06 106 ASP A CA 1
ATOM 784 C C . ASP A 1 106 ? -6.532 -8.032 13.579 1.00 85.06 106 ASP A C 1
ATOM 786 O O . ASP A 1 106 ? -6.497 -8.890 14.460 1.00 85.06 106 ASP A O 1
ATOM 790 N N . ALA A 1 107 ? -5.971 -8.204 12.387 1.00 79.00 107 ALA A N 1
ATOM 791 C CA . ALA A 1 107 ? -5.199 -9.371 11.974 1.00 79.00 107 ALA A CA 1
ATOM 792 C C . ALA A 1 107 ? -3.755 -8.994 11.589 1.00 79.00 107 ALA A C 1
ATOM 794 O O . ALA A 1 107 ? -3.043 -9.806 11.008 1.00 79.00 107 ALA A O 1
ATOM 795 N N . HIS A 1 108 ? -3.326 -7.756 11.870 1.00 73.50 108 HIS A N 1
ATOM 796 C CA . HIS A 1 108 ? -1.977 -7.282 11.537 1.00 73.50 108 HIS A CA 1
ATOM 797 C C . HIS A 1 108 ? -0.941 -7.629 12.616 1.00 73.50 108 HIS A C 1
ATOM 799 O O . HIS A 1 108 ? 0.258 -7.565 12.348 1.00 73.50 108 HIS A O 1
ATOM 805 N N . GLY A 1 109 ? -1.392 -7.951 13.833 1.00 66.56 109 GLY A N 1
ATOM 806 C CA . GLY A 1 109 ? -0.537 -8.349 14.949 1.00 66.56 109 GLY A CA 1
ATOM 807 C C . GLY A 1 109 ? -0.132 -9.823 14.907 1.00 66.56 109 GLY A C 1
ATOM 808 O O . GLY A 1 109 ? -0.498 -10.582 14.013 1.00 66.56 109 GLY A O 1
ATOM 809 N N . SER A 1 110 ? 0.595 -10.261 15.939 1.00 59.78 110 SER A N 1
ATOM 810 C CA . SER A 1 110 ? 0.952 -11.682 16.117 1.00 59.78 110 SER A CA 1
ATOM 811 C C . SER A 1 110 ? -0.252 -12.600 16.363 1.00 59.78 110 SER A C 1
ATOM 813 O O . SER A 1 110 ? -0.133 -13.828 16.322 1.00 59.78 110 SER A O 1
ATOM 815 N N . ARG A 1 111 ? -1.409 -12.005 16.660 1.00 70.19 111 ARG A N 1
ATOM 816 C CA . ARG A 1 111 ? -2.672 -12.677 16.925 1.00 70.19 111 ARG A CA 1
ATOM 817 C C . ARG A 1 111 ? -3.797 -11.911 16.255 1.00 70.19 111 ARG A C 1
ATOM 819 O O . ARG A 1 111 ? -3.778 -10.689 16.177 1.00 70.19 111 ARG A O 1
ATOM 826 N N . LEU A 1 112 ? -4.801 -12.666 15.840 1.00 78.50 112 LEU A N 1
ATOM 827 C CA . LEU A 1 112 ? -6.093 -12.136 15.458 1.00 78.50 112 LEU A CA 1
ATOM 828 C C . LEU A 1 112 ? -6.857 -11.704 16.715 1.00 78.50 112 LEU A C 1
ATOM 830 O O . LEU A 1 112 ? -7.097 -12.527 17.605 1.00 78.50 112 LEU A O 1
ATOM 834 N N . VAL A 1 113 ? -7.255 -10.438 16.784 1.00 82.00 113 VAL A N 1
ATOM 835 C CA . VAL A 1 113 ? -7.968 -9.858 17.929 1.00 82.00 113 VAL A CA 1
ATOM 836 C C . VAL A 1 113 ? -9.213 -9.126 17.439 1.00 82.00 113 VAL A C 1
ATOM 838 O O . VAL A 1 113 ? -9.187 -8.466 16.403 1.00 82.00 113 VAL A O 1
ATOM 841 N N . VAL A 1 114 ? -10.319 -9.240 18.175 1.00 86.31 114 VAL A N 1
ATOM 842 C CA . VAL A 1 114 ? -11.464 -8.343 17.997 1.00 86.31 114 VAL A CA 1
ATOM 843 C C . VAL A 1 114 ? -11.379 -7.270 19.071 1.00 86.31 114 VAL A C 1
ATOM 845 O O . VAL A 1 114 ? -11.340 -7.577 20.261 1.00 86.31 114 VAL A O 1
ATOM 848 N N . HIS A 1 115 ? -11.347 -6.014 18.655 1.00 84.88 115 HIS A N 1
ATOM 849 C CA . HIS A 1 115 ? -11.369 -4.871 19.554 1.00 84.88 115 HIS A CA 1
ATOM 850 C C . HIS A 1 115 ? -12.782 -4.324 19.615 1.00 84.88 115 HIS A C 1
ATOM 852 O O . HIS A 1 115 ? -13.271 -3.789 18.618 1.00 84.88 115 HIS A O 1
ATOM 858 N N . ASP A 1 116 ? -13.414 -4.452 20.779 1.00 87.25 116 ASP A N 1
ATOM 859 C CA . ASP A 1 116 ? -14.613 -3.692 21.095 1.00 87.25 116 ASP A CA 1
ATOM 860 C C . ASP A 1 116 ? -14.180 -2.256 21.420 1.00 87.25 116 ASP A C 1
ATOM 862 O O . ASP A 1 116 ? -13.586 -1.964 22.464 1.00 87.25 116 ASP A O 1
ATOM 866 N N . VAL A 1 117 ? -14.406 -1.358 20.464 1.00 85.50 117 VAL A N 1
ATOM 867 C CA . VAL A 1 117 ? -13.915 0.019 20.540 1.00 85.50 117 VAL A CA 1
ATOM 868 C C . VAL A 1 117 ? -14.745 0.821 21.543 1.00 85.50 117 VAL A C 1
ATOM 870 O O . VAL A 1 117 ? -14.228 1.742 22.183 1.00 85.50 117 VAL A O 1
ATOM 873 N N . THR A 1 118 ? -16.024 0.485 21.726 1.00 83.88 118 THR A N 1
ATOM 874 C CA . THR A 1 118 ? -16.880 1.188 22.686 1.00 83.88 118 THR A CA 1
ATOM 875 C C . THR A 1 118 ? -16.574 0.763 24.120 1.00 83.88 118 THR A C 1
ATOM 877 O O . THR A 1 118 ? -16.549 1.635 24.992 1.00 83.88 118 THR A O 1
ATOM 880 N N . ARG A 1 119 ? -16.216 -0.506 24.361 1.00 79.75 119 ARG A N 1
ATOM 881 C CA . ARG A 1 119 ? -15.945 -1.047 25.710 1.00 79.75 119 ARG A CA 1
ATOM 882 C C . ARG A 1 119 ? -14.477 -1.031 26.155 1.00 79.75 119 ARG A C 1
ATOM 884 O O . ARG A 1 119 ? -14.213 -1.285 27.320 1.00 79.75 119 ARG A O 1
ATOM 891 N N . ASP A 1 120 ? -13.533 -0.702 25.269 1.00 71.19 120 ASP A N 1
ATOM 892 C CA . ASP A 1 120 ? -12.077 -0.703 25.537 1.00 71.19 120 ASP A CA 1
ATOM 893 C C . ASP A 1 120 ? -11.490 -2.072 25.947 1.00 71.19 120 ASP A C 1
ATOM 895 O O . ASP A 1 120 ? -10.353 -2.162 26.422 1.00 71.19 120 ASP A O 1
ATOM 899 N N . GLU A 1 121 ? -12.218 -3.160 25.688 1.00 66.62 121 GLU A N 1
ATOM 900 C CA . GLU A 1 121 ? -11.809 -4.521 26.027 1.00 66.62 121 GLU A CA 1
ATOM 901 C C . GLU A 1 121 ? -11.414 -5.316 24.767 1.00 66.62 121 GLU A C 1
ATOM 903 O O . GLU A 1 121 ? -12.199 -5.425 23.817 1.00 66.62 121 GLU A O 1
ATOM 908 N N . PRO A 1 122 ? -10.206 -5.914 24.722 1.00 65.00 122 PRO A N 1
ATOM 909 C CA . PRO A 1 122 ? -9.876 -6.870 23.678 1.00 65.00 122 PRO A CA 1
ATOM 910 C C . PRO A 1 122 ? -10.683 -8.153 23.897 1.00 65.00 122 PRO A C 1
ATOM 912 O O . PRO A 1 122 ? -10.530 -8.853 24.900 1.00 65.00 122 PRO A O 1
ATOM 915 N N . CYS A 1 123 ? -11.510 -8.504 22.921 1.00 68.50 123 CYS A N 1
ATOM 916 C CA . CYS A 1 123 ? -12.235 -9.761 22.907 1.00 68.50 123 CYS A CA 1
ATOM 917 C C . CYS A 1 123 ? -11.398 -10.813 22.176 1.00 68.50 123 CYS A C 1
ATOM 919 O O . CYS A 1 123 ? -11.039 -10.660 21.004 1.00 68.50 123 CYS A O 1
ATOM 921 N N . ARG A 1 124 ? -11.092 -11.928 22.854 1.00 65.00 124 ARG A N 1
ATOM 922 C CA . ARG A 1 124 ? -10.493 -13.076 22.163 1.00 65.00 124 ARG A CA 1
ATOM 923 C C . ARG A 1 124 ? -11.478 -13.593 21.128 1.00 65.00 124 ARG A C 1
ATOM 925 O O . ARG A 1 124 ? -12.630 -13.892 21.445 1.00 65.00 124 ARG A O 1
ATOM 932 N N . VAL A 1 125 ? -11.001 -13.734 19.898 1.00 67.50 125 VAL A N 1
ATOM 933 C CA . VAL A 1 125 ? -11.803 -14.298 18.823 1.00 67.50 125 VAL A CA 1
ATOM 934 C C . VAL A 1 125 ? -12.052 -15.775 19.125 1.00 67.50 125 VAL A C 1
ATOM 936 O O . VAL A 1 125 ? -11.120 -16.569 19.173 1.00 67.50 125 VAL A O 1
ATOM 939 N N . GLN A 1 126 ? -13.314 -16.129 19.368 1.00 75.94 126 GLN A N 1
ATOM 940 C CA . GLN A 1 126 ? -13.738 -17.517 19.606 1.00 75.94 126 GLN A CA 1
ATOM 941 C C . GLN A 1 126 ? -14.122 -18.251 18.315 1.00 75.94 126 GLN A C 1
ATOM 943 O O . GLN A 1 126 ? -14.356 -19.456 18.342 1.00 75.94 126 GLN A O 1
ATOM 948 N N . VAL A 1 127 ? -14.233 -17.530 17.196 1.00 83.62 127 VAL A N 1
ATOM 949 C CA . VAL A 1 127 ? -14.694 -18.073 15.917 1.00 83.62 127 VAL A CA 1
ATOM 950 C C . VAL A 1 127 ? -13.634 -17.849 14.854 1.00 83.62 127 VAL A C 1
ATOM 952 O O . VAL A 1 127 ? -13.096 -16.756 14.745 1.00 83.62 127 VAL A O 1
ATOM 955 N N . HIS A 1 128 ? -13.336 -18.866 14.054 1.00 87.88 128 HIS A N 1
ATOM 956 C CA . HIS A 1 128 ? -12.285 -18.782 13.049 1.00 87.88 128 HIS A CA 1
ATOM 957 C C . HIS A 1 128 ? -12.824 -19.004 11.643 1.00 87.88 128 HIS A C 1
ATOM 959 O O . HIS A 1 128 ? -13.718 -19.826 11.445 1.00 87.88 128 HIS A O 1
ATOM 965 N N . LEU A 1 129 ? -12.247 -18.297 10.669 1.00 90.56 129 LEU A N 1
ATOM 966 C CA . LEU A 1 129 ? -12.470 -18.615 9.263 1.00 90.56 129 LEU A CA 1
ATOM 967 C C . LEU A 1 129 ? -11.722 -19.904 8.922 1.00 90.56 129 LEU A C 1
ATOM 969 O O . LEU A 1 129 ? -10.531 -20.054 9.206 1.00 90.56 129 LEU A O 1
ATOM 973 N N . THR A 1 130 ? -12.437 -20.833 8.306 1.00 92.25 130 THR A N 1
ATOM 974 C CA . THR A 1 130 ? -11.903 -22.100 7.815 1.00 92.25 130 THR A CA 1
ATOM 975 C C . THR A 1 130 ? -11.278 -21.927 6.435 1.00 92.25 130 THR A C 1
ATOM 977 O O . THR A 1 130 ? -11.541 -20.958 5.722 1.00 92.25 130 THR A O 1
ATOM 980 N N . THR A 1 131 ? -10.500 -22.912 5.984 1.00 91.50 131 THR A N 1
ATOM 981 C CA . THR A 1 131 ? -9.974 -22.907 4.610 1.00 91.50 131 THR A CA 1
ATOM 982 C C . THR A 1 131 ? -11.092 -22.869 3.569 1.00 91.50 131 THR A C 1
ATOM 984 O O . THR A 1 131 ? -10.940 -22.244 2.523 1.00 91.50 131 THR A O 1
ATOM 987 N N . ARG A 1 132 ? -12.241 -23.489 3.866 1.00 93.50 132 ARG A N 1
ATOM 988 C CA . ARG A 1 132 ? -13.418 -23.434 2.998 1.00 93.50 132 ARG A CA 1
ATOM 989 C C . ARG A 1 132 ? -13.953 -22.008 2.866 1.00 93.50 132 ARG A C 1
ATOM 991 O O . ARG A 1 132 ? -14.265 -21.602 1.752 1.00 93.50 132 ARG A O 1
ATOM 998 N N . ASP A 1 133 ? -14.006 -21.250 3.959 1.00 94.88 133 ASP A N 1
ATOM 999 C CA . ASP A 1 133 ? -14.435 -19.848 3.918 1.00 94.88 133 ASP A CA 1
ATOM 1000 C C . ASP A 1 133 ? -13.521 -19.020 3.010 1.00 94.88 133 ASP A C 1
ATOM 1002 O O . ASP A 1 133 ? -14.003 -18.281 2.160 1.00 94.88 133 ASP A O 1
ATOM 1006 N N . TYR A 1 134 ? -12.202 -19.201 3.116 1.00 94.56 134 TYR A N 1
ATOM 1007 C CA . TYR A 1 134 ? -11.244 -18.531 2.232 1.00 94.56 134 TYR A CA 1
ATOM 1008 C C . TYR A 1 134 ? -11.411 -18.927 0.759 1.00 94.56 134 TYR A C 1
ATOM 1010 O O . TYR A 1 134 ? -11.337 -18.072 -0.123 1.00 94.56 134 TYR A O 1
ATOM 1018 N N . VAL A 1 135 ? -11.678 -20.203 0.471 1.00 93.69 135 VAL A N 1
ATOM 1019 C CA . VAL A 1 135 ? -11.981 -20.641 -0.898 1.00 93.69 135 VAL A CA 1
ATOM 1020 C C . VAL A 1 135 ? -13.229 -19.931 -1.426 1.00 93.69 135 VAL A C 1
ATOM 1022 O O . VAL A 1 135 ? -13.192 -19.403 -2.532 1.00 93.69 135 VAL A O 1
ATOM 1025 N N . GLU A 1 136 ? -14.305 -19.863 -0.642 1.00 95.31 136 GLU A N 1
ATOM 1026 C CA . GLU A 1 136 ? -15.553 -19.194 -1.036 1.00 95.31 136 GLU A CA 1
ATOM 1027 C C . GLU A 1 136 ? -15.366 -17.672 -1.222 1.00 95.31 136 GLU A C 1
ATOM 1029 O O . GLU A 1 136 ? -15.907 -17.104 -2.168 1.00 95.31 136 GLU A O 1
ATOM 1034 N N . LEU A 1 137 ? -14.561 -17.020 -0.374 1.00 95.38 137 LEU A N 1
ATOM 1035 C CA . LEU A 1 137 ? -14.365 -15.564 -0.381 1.00 95.38 137 LEU A CA 1
ATOM 1036 C C . LEU A 1 137 ? -13.377 -15.059 -1.448 1.00 95.38 137 LEU A C 1
ATOM 1038 O O . LEU A 1 137 ? -13.566 -13.964 -1.977 1.00 95.38 137 LEU A O 1
ATOM 1042 N N . TYR A 1 138 ? -12.317 -15.813 -1.765 1.00 94.25 138 TYR A N 1
ATOM 1043 C CA . TYR A 1 138 ? -11.233 -15.314 -2.630 1.00 94.25 138 TYR A CA 1
ATOM 1044 C C . TYR A 1 138 ? -11.104 -16.042 -3.961 1.00 94.25 138 TYR A C 1
ATOM 1046 O O . TYR A 1 138 ? -10.750 -15.410 -4.962 1.00 94.25 138 TYR A O 1
ATOM 1054 N N . LEU A 1 139 ? -11.391 -17.346 -4.015 1.00 91.25 139 LEU A N 1
ATOM 1055 C CA . LEU A 1 139 ? -11.152 -18.119 -5.230 1.00 91.25 139 LEU A CA 1
ATOM 1056 C C . LEU A 1 139 ? -11.991 -17.637 -6.426 1.00 91.25 139 LEU A C 1
ATOM 1058 O O . LEU A 1 139 ? -11.413 -17.531 -7.508 1.00 91.25 139 LEU A O 1
ATOM 1062 N N . PRO A 1 140 ? -13.286 -17.270 -6.290 1.00 91.19 140 PRO A N 1
ATOM 1063 C CA . PRO A 1 140 ? -14.054 -16.729 -7.414 1.00 91.19 140 PRO A CA 1
ATOM 1064 C C . PRO A 1 140 ? -13.388 -15.502 -8.051 1.00 91.19 140 PRO A C 1
ATOM 1066 O O . PRO A 1 140 ? -13.331 -15.381 -9.276 1.00 91.19 140 PRO A O 1
ATOM 1069 N N . ALA A 1 141 ? -12.829 -14.616 -7.225 1.00 86.94 141 ALA A N 1
ATOM 1070 C CA . ALA A 1 141 ? -12.124 -13.424 -7.677 1.00 86.94 141 ALA A CA 1
ATOM 1071 C C . ALA A 1 141 ? -10.768 -13.770 -8.321 1.00 86.94 141 ALA A C 1
ATOM 1073 O O . ALA A 1 141 ? -10.443 -13.263 -9.398 1.00 86.94 141 ALA A O 1
ATOM 1074 N N . ALA A 1 142 ? -10.008 -14.691 -7.721 1.00 85.19 142 ALA A N 1
ATOM 1075 C CA . ALA A 1 142 ? -8.738 -15.160 -8.271 1.00 85.19 142 ALA A CA 1
ATOM 1076 C C . ALA A 1 142 ? -8.913 -15.864 -9.630 1.00 85.19 142 ALA A C 1
ATOM 1078 O O . ALA A 1 142 ? -8.133 -15.623 -10.549 1.00 85.19 142 ALA A O 1
ATOM 1079 N N . VAL A 1 143 ? -9.969 -16.670 -9.800 1.00 86.12 143 VAL A N 1
ATOM 1080 C CA . VAL A 1 143 ? -10.322 -17.318 -11.077 1.00 86.12 143 VAL A CA 1
ATOM 1081 C C . VAL A 1 143 ? -10.585 -16.275 -12.163 1.00 86.12 143 VAL A C 1
ATOM 1083 O O . VAL A 1 143 ? -10.101 -16.437 -13.284 1.00 86.12 143 VAL A O 1
ATOM 1086 N N . ARG A 1 144 ? -11.306 -15.191 -11.842 1.00 81.69 144 ARG A N 1
ATOM 1087 C CA . ARG A 1 144 ? -11.559 -14.091 -12.790 1.00 81.69 144 ARG A CA 1
ATOM 1088 C C . ARG A 1 144 ? -10.264 -13.396 -13.219 1.00 81.69 144 ARG A C 1
ATOM 1090 O O . ARG A 1 144 ? -10.091 -13.144 -14.410 1.00 81.69 144 ARG A O 1
ATOM 1097 N N . ARG A 1 145 ? -9.348 -13.125 -12.279 1.00 77.31 145 ARG A N 1
ATOM 1098 C CA . ARG A 1 145 ? -8.092 -12.402 -12.554 1.00 77.31 145 ARG A CA 1
ATOM 1099 C C . ARG A 1 145 ? -7.044 -13.256 -13.262 1.00 77.31 145 ARG A C 1
ATOM 1101 O O . ARG A 1 145 ? -6.518 -12.852 -14.296 1.00 77.31 145 ARG A O 1
ATOM 1108 N N . LEU A 1 146 ? -6.735 -14.425 -12.708 1.00 74.81 146 LEU A N 1
ATOM 1109 C CA . LEU A 1 146 ? -5.631 -15.268 -13.173 1.00 74.81 146 LEU A CA 1
ATOM 1110 C C . LEU A 1 146 ? -6.036 -16.152 -14.359 1.00 74.81 146 LEU A C 1
ATOM 1112 O O . LEU A 1 146 ? -5.169 -16.531 -15.139 1.00 74.81 146 LEU A O 1
ATOM 1116 N N . LYS A 1 147 ? -7.345 -16.387 -14.552 1.00 70.75 147 LYS A N 1
ATOM 1117 C CA . LYS A 1 147 ? -7.942 -17.327 -15.520 1.00 70.75 147 LYS A CA 1
ATOM 1118 C C . LYS A 1 147 ? -7.497 -18.773 -15.266 1.00 70.75 147 LYS A C 1
ATOM 1120 O O . LYS A 1 147 ? -6.368 -19.034 -14.899 1.00 70.75 147 LYS A O 1
ATOM 1125 N N . GLN A 1 148 ? -8.389 -19.747 -15.447 1.00 76.75 148 GLN A N 1
ATOM 1126 C CA . GLN A 1 148 ? -8.049 -21.179 -15.310 1.00 76.75 148 GLN A CA 1
ATOM 1127 C C . GLN A 1 148 ? -7.443 -21.590 -13.951 1.00 76.75 148 GLN A C 1
ATOM 1129 O O . GLN A 1 148 ? -6.728 -22.585 -13.878 1.00 76.75 148 GLN A O 1
ATOM 1134 N N . VAL A 1 149 ? -7.737 -20.862 -12.866 1.00 82.94 149 VAL A N 1
ATOM 1135 C CA . VAL A 1 149 ? -7.422 -21.375 -11.529 1.00 82.94 149 VAL A CA 1
ATOM 1136 C C . VAL A 1 149 ? -8.360 -22.544 -11.247 1.00 82.94 149 VAL A C 1
ATOM 1138 O O . VAL A 1 149 ? -9.579 -22.380 -11.292 1.00 82.94 149 VAL A O 1
ATOM 1141 N N . THR A 1 150 ? -7.809 -23.724 -10.980 1.00 87.56 150 THR A N 1
ATOM 1142 C CA . THR A 1 150 ? -8.600 -24.939 -10.749 1.00 87.56 150 THR A CA 1
ATOM 1143 C C . THR A 1 150 ? -8.322 -25.524 -9.376 1.00 87.56 150 THR A C 1
ATOM 1145 O O . THR A 1 150 ? -7.175 -25.612 -8.940 1.00 87.56 150 THR A O 1
ATOM 1148 N N . LEU A 1 151 ? -9.380 -25.968 -8.695 1.00 89.44 151 LEU A N 1
ATOM 1149 C CA . LEU A 1 151 ? -9.252 -26.826 -7.521 1.00 89.44 151 LEU A CA 1
ATOM 1150 C C . LEU A 1 151 ? -9.006 -28.259 -7.981 1.00 89.44 151 LEU A C 1
ATOM 1152 O O . LEU A 1 151 ? -9.687 -28.751 -8.879 1.00 89.44 151 LEU A O 1
ATOM 1156 N N . SER A 1 152 ? -8.055 -28.941 -7.353 1.00 86.94 152 SER A N 1
ATOM 1157 C CA . SER A 1 152 ? -7.816 -30.360 -7.608 1.00 86.94 152 SER A CA 1
ATOM 1158 C C . SER A 1 152 ? -7.572 -31.132 -6.317 1.00 86.94 152 SER A C 1
ATOM 1160 O O . SER A 1 152 ? -7.213 -30.577 -5.278 1.00 86.94 152 SER A O 1
ATOM 1162 N N . ALA A 1 153 ? -7.794 -32.443 -6.381 1.00 79.81 153 ALA A N 1
ATOM 1163 C CA . ALA A 1 153 ? -7.603 -33.351 -5.261 1.00 79.81 153 ALA A CA 1
ATOM 1164 C C . ALA A 1 153 ? -6.138 -33.810 -5.193 1.00 79.81 153 ALA A C 1
ATOM 1166 O O . ALA A 1 153 ? -5.821 -34.960 -5.495 1.00 79.81 153 ALA A O 1
ATOM 1167 N N . ARG A 1 154 ? -5.224 -32.910 -4.818 1.00 90.25 154 ARG A N 1
ATOM 1168 C CA . ARG A 1 154 ? -3.827 -33.272 -4.545 1.00 90.25 154 ARG A CA 1
ATOM 1169 C C . ARG A 1 154 ? -3.548 -33.219 -3.050 1.00 90.25 154 ARG A C 1
ATOM 1171 O O . ARG A 1 154 ? -3.653 -32.167 -2.430 1.00 90.25 154 ARG A O 1
ATOM 1178 N N . ARG A 1 155 ? -3.139 -34.354 -2.483 1.00 91.62 155 ARG A N 1
ATOM 1179 C CA . ARG A 1 155 ? -2.747 -34.430 -1.071 1.00 91.62 155 ARG A CA 1
ATOM 1180 C C . ARG A 1 155 ? -1.416 -33.727 -0.827 1.00 91.62 155 ARG A C 1
ATOM 1182 O O . ARG A 1 155 ? -0.506 -33.802 -1.655 1.00 91.62 155 ARG A O 1
ATOM 1189 N N . MET A 1 156 ? -1.327 -33.059 0.314 1.00 93.25 156 MET A N 1
ATOM 1190 C CA . MET A 1 156 ? -0.078 -32.526 0.839 1.00 93.25 156 MET A CA 1
ATOM 1191 C C . MET A 1 156 ? 0.827 -33.687 1.287 1.00 93.25 156 MET A C 1
ATOM 1193 O O . MET A 1 156 ? 0.305 -34.661 1.838 1.00 93.25 156 MET A O 1
ATOM 1197 N N . PRO A 1 157 ? 2.156 -33.623 1.073 1.00 93.12 157 PRO A N 1
ATOM 1198 C CA . PRO A 1 157 ? 3.081 -34.598 1.647 1.00 93.12 157 PRO A CA 1
ATOM 1199 C C . PRO A 1 157 ? 2.883 -34.723 3.164 1.00 93.12 157 PRO A C 1
ATOM 1201 O O . PRO A 1 157 ? 2.777 -33.714 3.854 1.00 93.12 157 PRO A O 1
ATOM 1204 N N . GLU A 1 158 ? 2.854 -35.948 3.696 1.00 91.94 158 GLU A N 1
ATOM 1205 C CA . GLU A 1 158 ? 2.605 -36.188 5.130 1.00 91.94 158 GLU A CA 1
ATOM 1206 C C . GLU A 1 158 ? 3.676 -35.553 6.035 1.00 91.94 158 GLU A C 1
ATOM 1208 O O . GLU A 1 158 ? 3.372 -35.118 7.146 1.00 91.94 158 GLU A O 1
ATOM 1213 N N . SER A 1 159 ? 4.926 -35.453 5.561 1.00 89.00 159 SER A N 1
ATOM 1214 C CA . SER A 1 159 ? 5.993 -34.719 6.256 1.00 89.00 159 SER A CA 1
ATOM 1215 C C . SER A 1 159 ? 5.632 -33.244 6.410 1.00 89.00 159 SER A C 1
ATOM 1217 O O . SER A 1 159 ? 5.647 -32.718 7.521 1.00 89.00 159 SER A O 1
ATOM 1219 N N . LEU A 1 160 ? 5.229 -32.603 5.312 1.00 89.31 160 LEU A N 1
ATOM 1220 C CA . LEU A 1 160 ? 4.820 -31.206 5.282 1.00 89.31 160 LEU A CA 1
ATOM 1221 C C . LEU A 1 160 ? 3.555 -30.972 6.116 1.00 89.31 160 LEU A C 1
ATOM 1223 O O . LEU A 1 160 ? 3.527 -30.046 6.916 1.00 89.31 160 LEU A O 1
ATOM 1227 N N . ALA A 1 161 ? 2.547 -31.837 6.002 1.00 89.75 161 ALA A N 1
ATOM 1228 C CA . ALA A 1 161 ? 1.318 -31.753 6.792 1.00 89.75 161 ALA A CA 1
ATOM 1229 C C . ALA A 1 161 ? 1.601 -31.840 8.303 1.00 89.75 161 ALA A C 1
ATOM 1231 O O . ALA A 1 161 ? 1.055 -31.061 9.083 1.00 89.75 161 ALA A O 1
ATOM 1232 N N . ARG A 1 162 ? 2.521 -32.725 8.717 1.00 88.62 162 ARG A N 1
ATOM 1233 C CA . ARG A 1 162 ? 2.976 -32.842 10.111 1.00 88.62 162 ARG A CA 1
ATOM 1234 C C . ARG A 1 162 ? 3.727 -31.601 10.581 1.00 88.62 162 ARG A C 1
ATOM 1236 O O . ARG A 1 162 ? 3.452 -31.119 11.674 1.00 88.62 162 ARG A O 1
ATOM 1243 N N . ILE A 1 163 ? 4.652 -31.096 9.765 1.00 86.75 163 ILE A N 1
ATOM 1244 C CA . ILE A 1 163 ? 5.418 -29.876 10.047 1.00 86.75 163 ILE A CA 1
ATOM 1245 C C . ILE A 1 163 ? 4.469 -28.686 10.223 1.00 86.75 163 ILE A C 1
ATOM 1247 O O . ILE A 1 163 ? 4.600 -27.924 11.177 1.00 86.75 163 ILE A O 1
ATOM 1251 N N . LEU A 1 164 ? 3.477 -28.576 9.338 1.00 84.38 164 LEU A N 1
ATOM 1252 C CA . LEU A 1 164 ? 2.449 -27.548 9.395 1.00 84.38 164 LEU A CA 1
ATOM 1253 C C . LEU A 1 164 ? 1.378 -27.818 10.460 1.00 84.38 164 LEU A C 1
ATOM 1255 O O . LEU A 1 164 ? 0.591 -26.929 10.734 1.00 84.38 164 LEU A O 1
ATOM 1259 N N . GLN A 1 165 ? 1.331 -29.001 11.076 1.00 89.00 165 GLN A N 1
ATOM 1260 C CA . GLN A 1 165 ? 0.287 -29.417 12.023 1.00 89.00 165 GLN A CA 1
ATOM 1261 C C . GLN A 1 165 ? -1.140 -29.295 11.452 1.00 89.00 165 GLN A C 1
ATOM 1263 O O . GLN A 1 165 ? -2.058 -28.816 12.117 1.00 89.00 165 GLN A O 1
ATOM 1268 N N . VAL A 1 166 ? -1.337 -29.726 10.204 1.00 87.69 166 VAL A N 1
ATOM 1269 C CA . VAL A 1 166 ? -2.642 -29.711 9.519 1.00 87.69 166 VAL A CA 1
ATOM 1270 C C . VAL A 1 166 ? -2.944 -31.057 8.856 1.00 87.69 166 VAL A C 1
ATOM 1272 O O . VAL A 1 166 ? -2.027 -31.848 8.633 1.00 87.69 166 VAL A O 1
ATOM 1275 N N . PRO A 1 167 ? -4.213 -31.359 8.523 1.00 88.44 167 PRO A N 1
ATOM 1276 C CA . PRO A 1 167 ? -4.541 -32.554 7.751 1.00 88.44 167 PRO A CA 1
ATOM 1277 C C . PRO A 1 167 ? -3.852 -32.551 6.379 1.00 88.44 167 PRO A C 1
ATOM 1279 O O . PRO A 1 167 ? -3.744 -31.510 5.737 1.00 88.44 167 PRO A O 1
ATOM 1282 N N . SER A 1 168 ? -3.462 -33.723 5.866 1.00 89.94 168 SER A N 1
ATOM 1283 C CA . SER A 1 168 ? -2.874 -33.834 4.518 1.00 89.94 168 SER A CA 1
ATOM 1284 C C . SER A 1 168 ? -3.886 -33.605 3.385 1.00 89.94 168 SER A C 1
ATOM 1286 O O . SER A 1 168 ? -3.510 -33.370 2.231 1.00 89.94 168 SER A O 1
ATOM 1288 N N . GLN A 1 169 ? -5.183 -33.650 3.704 1.00 91.81 169 GLN A N 1
ATOM 1289 C CA . GLN A 1 169 ? -6.287 -33.325 2.803 1.00 91.81 169 GLN A CA 1
ATOM 1290 C C . GLN A 1 169 ? -6.724 -31.871 3.001 1.00 91.81 169 GLN A C 1
ATOM 1292 O O . GLN A 1 169 ? -7.647 -31.582 3.760 1.00 91.81 169 GLN A O 1
ATOM 1297 N N . VAL A 1 170 ? -6.065 -30.961 2.291 1.00 91.25 170 VAL A N 1
ATOM 1298 C CA . VAL A 1 170 ? -6.433 -29.542 2.209 1.00 91.25 170 VAL A CA 1
ATOM 1299 C C . VAL A 1 170 ? -6.652 -29.140 0.748 1.00 91.25 170 VAL A C 1
ATOM 1301 O O . VAL A 1 170 ? -6.104 -29.794 -0.145 1.00 91.25 170 VAL A O 1
ATOM 1304 N N . PRO A 1 171 ? -7.454 -28.095 0.467 1.00 93.62 171 PRO A N 1
ATOM 1305 C CA . PRO A 1 171 ? -7.657 -27.599 -0.890 1.00 93.62 171 PRO A CA 1
ATOM 1306 C C . PRO A 1 171 ? -6.332 -27.299 -1.597 1.00 93.62 171 PRO A C 1
ATOM 1308 O O . PRO A 1 171 ? -5.492 -26.561 -1.078 1.00 93.62 171 PRO A O 1
ATOM 1311 N N . PHE A 1 172 ? -6.163 -27.854 -2.796 1.00 94.19 172 PHE A N 1
ATOM 1312 C CA . PHE A 1 172 ? -5.022 -27.580 -3.662 1.00 94.19 172 PHE A CA 1
ATOM 1313 C C . PHE A 1 172 ? -5.487 -26.825 -4.901 1.00 94.19 172 PHE A C 1
ATOM 1315 O O . PHE A 1 172 ? -6.374 -27.282 -5.629 1.00 94.19 172 PHE A O 1
ATOM 1322 N N . VAL A 1 173 ? -4.878 -25.668 -5.134 1.00 92.88 173 VAL A N 1
ATOM 1323 C CA . VAL A 1 173 ? -5.136 -24.816 -6.289 1.00 92.88 173 VAL A CA 1
ATOM 1324 C C . VAL A 1 173 ? -4.023 -24.977 -7.312 1.00 92.88 173 VAL A C 1
ATOM 1326 O O . VAL A 1 173 ? -2.840 -25.028 -6.974 1.00 92.88 173 VAL A O 1
ATOM 1329 N N . GLN A 1 174 ? -4.416 -25.042 -8.577 1.00 90.94 174 GLN A N 1
ATOM 1330 C CA . GLN A 1 174 ? -3.515 -24.900 -9.708 1.00 90.94 174 GLN A CA 1
ATOM 1331 C C . GLN A 1 174 ? -3.725 -23.524 -10.324 1.00 90.94 174 GLN A C 1
ATOM 1333 O O . GLN A 1 174 ? -4.854 -23.141 -10.615 1.00 90.94 174 GLN A O 1
ATOM 1338 N N . VAL A 1 175 ? -2.636 -22.790 -10.505 1.00 85.75 175 VAL A N 1
ATOM 1339 C CA . VAL A 1 175 ? -2.591 -21.468 -11.129 1.00 85.75 175 VAL A CA 1
ATOM 1340 C C . VAL A 1 175 ? -1.906 -21.629 -12.489 1.00 85.75 175 VAL A C 1
ATOM 1342 O O . VAL A 1 175 ? -0.903 -22.348 -12.566 1.00 85.75 175 VAL A O 1
ATOM 1345 N N . PRO A 1 176 ? -2.414 -21.028 -13.580 1.00 78.19 176 PRO A N 1
ATOM 1346 C CA . PRO A 1 176 ? -1.770 -21.147 -14.886 1.00 78.19 176 PRO A CA 1
ATOM 1347 C C . PRO A 1 176 ? -0.339 -20.600 -14.868 1.00 78.19 176 PRO A C 1
ATOM 1349 O O . PRO A 1 176 ? 0.014 -19.745 -14.053 1.00 78.19 176 PRO A O 1
ATOM 1352 N N . ALA A 1 177 ? 0.480 -21.071 -15.809 1.00 66.94 177 ALA A N 1
ATOM 1353 C CA . ALA A 1 177 ? 1.793 -20.487 -16.048 1.00 66.94 177 ALA A CA 1
ATOM 1354 C C . ALA A 1 177 ? 1.626 -19.027 -16.498 1.00 66.94 177 ALA A C 1
ATOM 1356 O O . ALA A 1 177 ? 0.974 -18.761 -17.510 1.00 66.94 177 ALA A O 1
ATOM 1357 N N . LEU A 1 178 ? 2.209 -18.093 -15.745 1.00 62.09 178 LEU A N 1
ATOM 1358 C CA . LEU A 1 178 ? 2.144 -16.667 -16.068 1.00 62.09 178 LEU A CA 1
ATOM 1359 C C . LEU A 1 178 ? 3.124 -16.281 -17.191 1.00 62.09 178 LEU A C 1
ATOM 1361 O O . LEU A 1 178 ? 2.766 -15.485 -18.052 1.00 62.09 178 LEU A O 1
ATOM 1365 N N . ASP A 1 179 ? 4.273 -16.963 -17.306 1.00 56.47 179 ASP A N 1
ATOM 1366 C CA . ASP A 1 179 ? 5.266 -16.735 -18.368 1.00 56.47 179 ASP A CA 1
ATOM 1367 C C . ASP A 1 179 ? 5.701 -18.054 -19.035 1.00 56.47 179 ASP A C 1
ATOM 1369 O O . ASP A 1 179 ? 6.064 -19.027 -18.366 1.00 56.47 179 ASP A O 1
ATOM 1373 N N . ALA A 1 180 ? 5.751 -18.059 -20.370 1.00 52.53 180 ALA A N 1
ATOM 1374 C CA . ALA A 1 180 ? 6.299 -19.164 -21.157 1.00 52.53 180 ALA A CA 1
ATOM 1375 C C . ALA A 1 180 ? 7.817 -19.349 -20.946 1.00 52.53 180 ALA A C 1
ATOM 1377 O O . ALA A 1 180 ? 8.335 -20.446 -21.151 1.00 52.53 180 ALA A O 1
ATOM 1378 N N . ARG A 1 181 ? 8.531 -18.299 -20.509 1.00 49.06 181 ARG A N 1
ATOM 1379 C CA . ARG A 1 181 ? 9.955 -18.348 -20.130 1.00 49.06 181 ARG A CA 1
ATOM 1380 C C . ARG A 1 181 ? 10.181 -19.038 -18.787 1.00 49.06 181 ARG A C 1
ATOM 1382 O O . ARG A 1 181 ? 11.252 -19.594 -18.573 1.00 49.06 181 ARG A O 1
ATOM 1389 N N . TYR A 1 182 ? 9.191 -19.026 -17.892 1.00 50.06 182 TYR A N 1
ATOM 1390 C CA . TYR A 1 182 ? 9.318 -19.634 -16.567 1.00 50.06 182 TYR A CA 1
ATOM 1391 C C . TYR A 1 182 ? 8.736 -21.053 -16.496 1.00 50.06 182 TYR A C 1
ATOM 1393 O O . TYR A 1 182 ? 9.097 -21.782 -15.569 1.00 50.06 182 TYR A O 1
ATOM 1401 N N . GLN A 1 183 ? 7.893 -21.500 -17.448 1.00 57.22 183 GLN A N 1
ATOM 1402 C CA . GLN A 1 183 ? 7.258 -22.820 -17.321 1.00 57.22 183 GLN A CA 1
ATOM 1403 C C . GLN A 1 183 ? 6.632 -23.446 -18.581 1.00 57.22 183 GLN A C 1
ATOM 1405 O O . GLN A 1 183 ? 6.136 -22.767 -19.472 1.00 57.22 183 GLN A O 1
ATOM 1410 N N . LYS A 1 184 ? 6.558 -24.791 -18.567 1.00 59.88 184 LYS A N 1
ATOM 1411 C CA . LYS A 1 184 ? 5.739 -25.635 -19.467 1.00 59.88 184 LYS A CA 1
ATOM 1412 C C . LYS A 1 184 ? 4.432 -26.155 -18.818 1.00 59.88 184 LYS A C 1
ATOM 1414 O O . LYS A 1 184 ? 3.774 -27.003 -19.411 1.00 59.88 184 LYS A O 1
ATOM 1419 N N . GLY A 1 185 ? 4.053 -25.711 -17.612 1.00 70.81 185 GLY A N 1
ATOM 1420 C CA . GLY A 1 185 ? 2.878 -26.236 -16.890 1.00 70.81 185 GLY A CA 1
ATOM 1421 C C . GLY A 1 185 ? 2.432 -25.376 -15.697 1.00 70.81 185 GLY A C 1
ATOM 1422 O O . GLY A 1 185 ? 3.129 -24.420 -15.374 1.00 70.81 185 GLY A O 1
ATOM 1423 N N . PRO A 1 186 ? 1.285 -25.685 -15.060 1.00 80.25 186 PRO A N 1
ATOM 1424 C CA . PRO A 1 186 ? 0.696 -24.873 -13.991 1.00 80.25 186 PRO A CA 1
ATOM 1425 C C . PRO A 1 186 ? 1.492 -24.917 -12.676 1.00 80.25 186 PRO A C 1
ATOM 1427 O O . PRO A 1 186 ? 2.121 -25.924 -12.341 1.00 80.25 186 PRO A O 1
ATOM 1430 N N . LEU A 1 187 ? 1.407 -23.835 -11.898 1.00 87.06 187 LEU A N 1
ATOM 1431 C CA . LEU A 1 187 ? 1.901 -23.750 -10.523 1.00 87.06 187 LEU A CA 1
ATOM 1432 C C . LEU A 1 187 ? 0.876 -24.341 -9.559 1.00 87.06 187 LEU A C 1
ATOM 1434 O O . LEU A 1 187 ? -0.324 -24.174 -9.743 1.00 87.06 187 LEU A O 1
ATOM 1438 N N . GLY A 1 188 ? 1.348 -25.017 -8.517 1.00 91.00 188 GLY A N 1
ATOM 1439 C CA . GLY A 1 188 ? 0.497 -25.649 -7.517 1.00 91.00 188 GLY A CA 1
ATOM 1440 C C . GLY A 1 188 ? 0.710 -25.071 -6.127 1.00 91.00 188 GLY A C 1
ATOM 1441 O O . GLY A 1 188 ? 1.858 -24.859 -5.730 1.00 91.00 188 GLY A O 1
ATOM 1442 N N . ALA A 1 189 ? -0.373 -24.865 -5.380 1.00 94.75 189 ALA A N 1
ATOM 1443 C CA . ALA A 1 189 ? -0.308 -24.468 -3.978 1.00 94.75 189 ALA A CA 1
ATOM 1444 C C . ALA A 1 189 ? -1.402 -25.130 -3.136 1.00 94.75 189 ALA A C 1
ATOM 1446 O O . ALA A 1 189 ? -2.531 -25.309 -3.595 1.00 94.75 189 ALA A O 1
ATOM 1447 N N . TRP A 1 190 ? -1.083 -25.451 -1.884 1.00 95.38 190 TRP A N 1
ATOM 1448 C CA . TRP A 1 190 ? -2.073 -25.814 -0.871 1.00 95.38 190 TRP A CA 1
ATOM 1449 C C . TRP A 1 190 ? -2.529 -24.570 -0.114 1.00 95.38 190 TRP A C 1
ATOM 1451 O O . TRP A 1 190 ? -1.713 -23.727 0.262 1.00 95.38 190 TRP A O 1
ATOM 1461 N N . LEU A 1 191 ? -3.832 -24.473 0.133 1.00 94.81 191 LEU A N 1
ATOM 1462 C CA . LEU A 1 191 ? -4.411 -23.433 0.975 1.00 94.81 191 LEU A CA 1
ATOM 1463 C C . LEU A 1 191 ? -4.548 -23.980 2.392 1.00 94.81 191 LEU A C 1
ATOM 1465 O O . LEU A 1 191 ? -5.182 -25.014 2.598 1.00 94.81 191 LEU A O 1
ATOM 1469 N N . VAL A 1 192 ? -3.943 -23.301 3.361 1.00 92.31 192 VAL A N 1
ATOM 1470 C CA . VAL A 1 192 ? -3.909 -23.742 4.756 1.00 92.31 192 VAL A CA 1
ATOM 1471 C C . VAL A 1 192 ? -4.346 -22.599 5.650 1.00 92.31 192 VAL A C 1
ATOM 1473 O O . VAL A 1 192 ? -3.812 -21.503 5.553 1.00 92.31 192 VAL A O 1
ATOM 1476 N N . THR A 1 193 ? -5.293 -22.846 6.550 1.00 89.19 193 THR A N 1
ATOM 1477 C CA . THR A 1 193 ? -5.703 -21.844 7.542 1.00 89.19 193 THR A CA 1
ATOM 1478 C C . THR A 1 193 ? -5.292 -22.254 8.942 1.00 89.19 193 THR A C 1
ATOM 1480 O O . THR A 1 193 ? -5.624 -23.361 9.367 1.00 89.19 193 THR A O 1
ATOM 1483 N N . GLN A 1 194 ? -4.656 -21.349 9.683 1.00 85.06 194 GLN A N 1
ATOM 1484 C CA . GLN A 1 194 ? -4.393 -21.514 11.115 1.00 85.06 194 GLN A CA 1
ATOM 1485 C C . GLN A 1 194 ? -4.752 -20.233 11.854 1.00 85.06 194 GLN A C 1
ATOM 1487 O O . GLN A 1 194 ? -4.320 -19.159 11.455 1.00 85.06 194 GLN A O 1
ATOM 1492 N N . ASN A 1 195 ? -5.549 -20.332 12.922 1.00 78.75 195 ASN A N 1
ATOM 1493 C CA . ASN A 1 195 ? -6.008 -19.176 13.707 1.00 78.75 195 ASN A CA 1
ATOM 1494 C C . ASN A 1 195 ? -6.657 -18.066 12.847 1.00 78.75 195 ASN A C 1
ATOM 1496 O O . ASN A 1 195 ? -6.431 -16.883 13.081 1.00 78.75 195 ASN A O 1
ATOM 1500 N N . SER A 1 196 ? -7.454 -18.454 11.843 1.00 84.25 196 SER A N 1
ATOM 1501 C CA . SER A 1 196 ? -8.021 -17.577 10.797 1.00 84.25 196 SER A CA 1
ATOM 1502 C C . SER A 1 196 ? -7.008 -16.863 9.902 1.00 84.25 196 SER A C 1
ATOM 1504 O O . SER A 1 196 ? -7.401 -15.963 9.173 1.00 84.25 196 SER A O 1
ATOM 1506 N N . HIS A 1 197 ? -5.731 -17.228 9.933 1.00 86.50 197 HIS A N 1
ATOM 1507 C CA . HIS A 1 197 ? -4.736 -16.711 9.002 1.00 86.50 197 HIS A CA 1
ATOM 1508 C C . HIS A 1 197 ? -4.574 -17.668 7.828 1.00 86.50 197 HIS A C 1
ATOM 1510 O O . HIS A 1 197 ? -4.458 -18.879 8.036 1.00 86.50 197 HIS A O 1
ATOM 1516 N N . LEU A 1 198 ? -4.570 -17.144 6.602 1.00 91.19 198 LEU A N 1
ATOM 1517 C CA . LEU A 1 198 ? -4.383 -17.946 5.395 1.00 91.19 198 LEU A CA 1
ATOM 1518 C C . LEU A 1 198 ? -2.901 -18.013 5.014 1.00 91.19 198 LEU A C 1
ATOM 1520 O O . LEU A 1 198 ? -2.256 -17.000 4.754 1.00 91.19 198 LEU A O 1
ATOM 1524 N N . TYR A 1 199 ? -2.400 -19.234 4.891 1.00 91.81 199 TYR A N 1
ATOM 1525 C CA . TYR A 1 199 ? -1.098 -19.571 4.344 1.00 91.81 199 TYR A CA 1
ATOM 1526 C C . TYR A 1 199 ? -1.286 -20.214 2.970 1.00 91.81 199 TYR A C 1
ATOM 1528 O O . TYR A 1 199 ? -2.055 -21.165 2.810 1.00 91.81 199 TYR A O 1
ATOM 1536 N N . VAL A 1 200 ? -0.569 -19.704 1.971 1.00 94.69 200 VAL A N 1
ATOM 1537 C CA . VAL A 1 200 ? -0.534 -20.285 0.624 1.00 94.69 200 VAL A CA 1
ATOM 1538 C C . VAL A 1 200 ? 0.796 -21.004 0.466 1.00 94.69 200 VAL A C 1
ATOM 1540 O O . VAL A 1 200 ? 1.842 -20.371 0.312 1.00 94.69 200 VAL A O 1
ATOM 1543 N N . VAL A 1 201 ? 0.747 -22.331 0.552 1.00 94.25 201 VAL A N 1
ATOM 1544 C CA . VAL A 1 201 ? 1.920 -23.206 0.563 1.00 94.25 201 VAL A CA 1
ATOM 1545 C C . VAL A 1 201 ? 2.227 -23.658 -0.856 1.00 94.25 201 VAL A C 1
ATOM 1547 O O . VAL A 1 201 ? 1.576 -24.554 -1.390 1.00 94.25 201 VAL A O 1
ATOM 1550 N N . TRP A 1 202 ? 3.214 -23.022 -1.474 1.00 93.69 202 TRP A N 1
ATOM 1551 C CA . TRP A 1 202 ? 3.651 -23.306 -2.834 1.00 93.69 202 TRP A CA 1
ATOM 1552 C C . TRP A 1 202 ? 4.428 -24.614 -2.901 1.00 93.69 202 TRP A C 1
ATOM 1554 O O . TRP A 1 202 ? 5.387 -24.806 -2.158 1.00 93.69 202 TRP A O 1
ATOM 1564 N N . ASP A 1 203 ? 4.023 -25.495 -3.813 1.00 89.75 203 ASP A N 1
ATOM 1565 C CA . ASP A 1 203 ? 4.635 -26.807 -4.014 1.00 89.75 203 ASP A CA 1
ATOM 1566 C C . ASP A 1 203 ? 6.082 -26.705 -4.533 1.00 89.75 203 ASP A C 1
ATOM 1568 O O . ASP A 1 203 ? 6.444 -25.775 -5.253 1.00 89.75 203 ASP A O 1
ATOM 1572 N N . ALA A 1 204 ? 6.914 -27.700 -4.226 1.00 78.81 204 ALA A N 1
ATOM 1573 C CA . ALA A 1 204 ? 8.346 -27.704 -4.530 1.00 78.81 204 ALA A CA 1
ATOM 1574 C C . ALA A 1 204 ? 8.706 -27.443 -6.013 1.00 78.81 204 ALA A C 1
ATOM 1576 O O . ALA A 1 204 ? 9.682 -26.729 -6.272 1.00 78.81 204 ALA A O 1
ATOM 1577 N N . PRO A 1 205 ? 7.956 -27.942 -7.021 1.00 77.12 205 PRO A N 1
ATOM 1578 C CA . PRO A 1 205 ? 8.180 -27.599 -8.424 1.00 77.12 205 PRO A CA 1
ATOM 1579 C C . PRO A 1 205 ? 8.062 -26.097 -8.718 1.00 77.12 205 PRO A C 1
ATOM 1581 O O . PRO A 1 205 ? 8.766 -25.612 -9.602 1.00 77.12 205 PRO A O 1
ATOM 1584 N N . ALA A 1 206 ? 7.260 -25.344 -7.956 1.00 67.25 206 ALA A N 1
ATOM 1585 C CA . ALA A 1 206 ? 7.152 -23.889 -8.089 1.00 67.25 206 ALA A CA 1
ATOM 1586 C C . ALA A 1 206 ? 8.460 -23.161 -7.722 1.00 67.25 206 ALA A C 1
ATOM 1588 O O . ALA A 1 206 ? 8.686 -22.035 -8.153 1.00 67.25 206 ALA A O 1
ATOM 1589 N N . MET A 1 207 ? 9.367 -23.811 -6.984 1.00 70.06 207 MET A N 1
ATOM 1590 C CA . MET A 1 207 ? 10.694 -23.274 -6.657 1.00 70.06 207 MET A CA 1
ATOM 1591 C C . MET A 1 207 ? 11.805 -23.744 -7.608 1.00 70.06 207 MET A C 1
ATOM 1593 O O . MET A 1 207 ? 12.920 -23.210 -7.559 1.00 70.06 207 MET A O 1
ATOM 1597 N N . ARG A 1 208 ? 11.506 -24.693 -8.507 1.00 68.50 208 ARG A N 1
ATOM 1598 C CA . ARG A 1 208 ? 12.433 -25.243 -9.516 1.00 68.50 208 ARG A CA 1
ATOM 1599 C C . ARG A 1 208 ? 12.319 -24.567 -10.895 1.00 68.50 208 ARG A C 1
ATOM 1601 O O . ARG A 1 208 ? 12.902 -25.064 -11.853 1.00 68.50 208 ARG A O 1
ATOM 1608 N N . LEU A 1 209 ? 11.582 -23.457 -11.008 1.00 64.69 209 LEU A N 1
ATOM 1609 C CA . LEU A 1 209 ? 11.414 -22.722 -12.277 1.00 64.69 209 LEU A CA 1
ATOM 1610 C C . LEU A 1 209 ? 12.737 -22.108 -12.752 1.00 64.69 209 LEU A C 1
ATOM 1612 O O . LEU A 1 209 ? 13.660 -21.912 -11.958 1.00 64.69 209 LEU A O 1
ATOM 1616 N N . GLN A 1 210 ? 12.806 -21.765 -14.040 1.00 58.00 210 GLN A N 1
ATOM 1617 C CA . GLN A 1 210 ? 13.909 -20.965 -14.586 1.00 58.00 210 GLN A CA 1
ATOM 1618 C C . GLN A 1 210 ? 13.928 -19.552 -13.954 1.00 58.00 210 GLN A C 1
ATOM 1620 O O . GLN A 1 210 ? 12.948 -19.124 -13.346 1.00 58.00 210 GLN A O 1
ATOM 1625 N N . GLY A 1 211 ? 15.057 -18.840 -14.035 1.00 63.41 211 GLY A N 1
ATOM 1626 C CA . GLY A 1 211 ? 15.273 -17.535 -13.381 1.00 63.41 211 GLY A CA 1
ATOM 1627 C C . GLY A 1 211 ? 16.003 -17.621 -12.035 1.00 63.41 211 GLY A C 1
ATOM 1628 O O . GLY A 1 211 ? 16.442 -18.697 -11.611 1.00 63.41 211 GLY A O 1
ATOM 1629 N N . SER A 1 212 ? 16.150 -16.494 -11.339 1.00 74.06 212 SER A N 1
ATOM 1630 C CA . SER A 1 212 ? 16.745 -16.469 -9.997 1.00 74.06 212 SER A CA 1
ATOM 1631 C C . SER A 1 212 ? 15.742 -16.927 -8.924 1.00 74.06 212 SER A C 1
ATOM 1633 O O . SER A 1 212 ? 14.527 -16.781 -9.072 1.00 74.06 212 SER A O 1
ATOM 1635 N N . ARG A 1 213 ? 16.232 -17.475 -7.801 1.00 75.62 213 ARG A N 1
ATOM 1636 C CA . ARG A 1 213 ? 15.373 -17.865 -6.659 1.00 75.62 213 ARG A CA 1
ATOM 1637 C C . ARG A 1 213 ? 14.583 -16.677 -6.089 1.00 75.62 213 ARG A C 1
ATOM 1639 O O . ARG A 1 213 ? 13.455 -16.857 -5.642 1.00 75.62 213 ARG A O 1
ATOM 1646 N N . TYR A 1 214 ? 15.157 -15.477 -6.166 1.00 75.94 214 TYR A N 1
ATOM 1647 C CA . TYR A 1 214 ? 14.553 -14.223 -5.718 1.00 75.94 214 TYR A CA 1
ATOM 1648 C C . TYR A 1 214 ? 13.342 -13.824 -6.562 1.00 75.94 214 TYR A C 1
ATOM 1650 O O . TYR A 1 214 ? 12.298 -13.500 -6.007 1.00 75.94 214 TYR A O 1
ATOM 1658 N N . GLU A 1 215 ? 13.460 -13.878 -7.892 1.00 73.44 215 GLU A N 1
ATOM 1659 C CA . GLU A 1 215 ? 12.351 -13.575 -8.809 1.00 73.44 215 GLU A CA 1
ATOM 1660 C C . GLU A 1 215 ? 11.189 -14.551 -8.632 1.00 73.44 215 GLU A C 1
ATOM 1662 O O . GLU A 1 215 ? 10.030 -14.141 -8.627 1.00 73.44 215 GLU A O 1
ATOM 1667 N N . ARG A 1 216 ? 11.488 -15.836 -8.405 1.00 78.25 216 ARG A N 1
ATOM 1668 C CA . ARG A 1 216 ? 10.449 -16.830 -8.111 1.00 78.25 216 ARG A CA 1
ATOM 1669 C C . ARG A 1 216 ? 9.730 -16.526 -6.808 1.00 78.25 216 ARG A C 1
ATOM 1671 O O . ARG A 1 216 ? 8.509 -16.467 -6.796 1.00 78.25 216 ARG A O 1
ATOM 1678 N N . ALA A 1 217 ? 10.472 -16.305 -5.725 1.00 81.12 217 ALA A N 1
ATOM 1679 C CA . ALA A 1 217 ? 9.869 -16.013 -4.431 1.00 81.12 217 ALA A CA 1
ATOM 1680 C C . ALA A 1 217 ? 8.941 -14.784 -4.493 1.00 81.12 217 ALA A C 1
ATOM 1682 O O . ALA A 1 217 ? 7.839 -14.827 -3.950 1.00 81.12 217 ALA A O 1
ATOM 1683 N N . ARG A 1 218 ? 9.351 -13.733 -5.217 1.00 77.81 218 ARG A N 1
ATOM 1684 C CA . ARG A 1 218 ? 8.543 -12.530 -5.489 1.00 77.81 218 ARG A CA 1
ATOM 1685 C C . ARG A 1 218 ? 7.228 -12.853 -6.191 1.00 77.81 218 ARG A C 1
ATOM 1687 O O . ARG A 1 218 ? 6.156 -12.545 -5.673 1.00 77.81 218 ARG A O 1
ATOM 1694 N N . LEU A 1 219 ? 7.310 -13.555 -7.324 1.00 79.44 219 LEU A N 1
ATOM 1695 C CA . LEU A 1 219 ? 6.139 -13.964 -8.098 1.00 79.44 219 LEU A CA 1
ATOM 1696 C C . LEU A 1 219 ? 5.144 -14.756 -7.240 1.00 79.44 219 LEU A C 1
ATOM 1698 O O . LEU A 1 219 ? 3.943 -14.487 -7.268 1.00 79.44 219 LEU A O 1
ATOM 1702 N N . LEU A 1 220 ? 5.647 -15.708 -6.452 1.00 85.88 220 LEU A N 1
ATOM 1703 C CA . LEU A 1 220 ? 4.826 -16.539 -5.574 1.00 85.88 220 LEU A CA 1
ATOM 1704 C C . LEU A 1 220 ? 4.184 -15.721 -4.443 1.00 85.88 220 LEU A C 1
ATOM 1706 O O . LEU A 1 220 ? 3.008 -15.921 -4.147 1.00 85.88 220 LEU A O 1
ATOM 1710 N N . ALA A 1 221 ? 4.897 -14.751 -3.863 1.00 83.94 221 ALA A N 1
ATOM 1711 C CA . ALA A 1 221 ? 4.336 -13.833 -2.870 1.00 83.94 221 ALA A CA 1
ATOM 1712 C C . ALA A 1 221 ? 3.200 -12.971 -3.441 1.00 83.94 221 ALA A C 1
ATOM 1714 O O . ALA A 1 221 ? 2.165 -12.800 -2.794 1.00 83.94 221 ALA A O 1
ATOM 1715 N N . ARG A 1 222 ? 3.342 -12.477 -4.676 1.00 81.88 222 ARG A N 1
ATOM 1716 C CA . ARG A 1 222 ? 2.272 -11.744 -5.366 1.00 81.88 222 ARG A CA 1
ATOM 1717 C C . ARG A 1 222 ? 1.058 -12.631 -5.635 1.00 81.88 222 ARG A C 1
ATOM 1719 O O . ARG A 1 222 ? -0.061 -12.254 -5.294 1.00 81.88 222 ARG A O 1
ATOM 1726 N N . LEU A 1 223 ? 1.272 -13.822 -6.193 1.00 86.00 223 LEU A N 1
ATOM 1727 C CA . LEU A 1 223 ? 0.194 -14.777 -6.454 1.00 86.00 223 LEU A CA 1
ATOM 1728 C C . LEU A 1 223 ? -0.547 -15.178 -5.171 1.00 86.00 223 LEU A C 1
ATOM 1730 O O . LEU A 1 223 ? -1.761 -15.361 -5.193 1.00 86.00 223 LEU A O 1
ATOM 1734 N N . THR A 1 224 ? 0.155 -15.264 -4.040 1.00 90.31 224 THR A N 1
ATOM 1735 C CA . THR A 1 224 ? -0.474 -15.468 -2.732 1.00 90.31 224 THR A CA 1
ATOM 1736 C C . THR A 1 224 ? -1.456 -14.347 -2.387 1.00 90.31 224 THR A C 1
ATOM 1738 O O . THR A 1 224 ? -2.559 -14.641 -1.928 1.00 90.31 224 THR A O 1
ATOM 1741 N N . ARG A 1 225 ? -1.118 -13.078 -2.655 1.00 86.25 225 ARG A N 1
ATOM 1742 C CA . ARG A 1 225 ? -2.026 -11.943 -2.406 1.00 86.25 225 ARG A CA 1
ATOM 1743 C C . ARG A 1 225 ? -3.249 -11.959 -3.319 1.00 86.25 225 ARG A C 1
ATOM 1745 O O . ARG A 1 225 ? -4.348 -11.612 -2.879 1.00 86.25 225 ARG A O 1
ATOM 1752 N N . ASP A 1 226 ? -3.087 -12.398 -4.566 1.00 85.38 226 ASP A N 1
ATOM 1753 C CA . ASP A 1 226 ? -4.207 -12.594 -5.495 1.00 85.38 226 ASP A CA 1
ATOM 1754 C C . ASP A 1 226 ? -5.144 -13.713 -5.004 1.00 85.38 226 ASP A C 1
ATOM 1756 O O . ASP A 1 226 ? -6.367 -13.534 -4.992 1.00 85.38 226 ASP A O 1
ATOM 1760 N N . LEU A 1 227 ? -4.575 -14.826 -4.525 1.00 89.44 227 LEU A N 1
ATOM 1761 C CA . LEU A 1 227 ? -5.312 -15.989 -4.019 1.00 89.44 227 LEU A CA 1
ATOM 1762 C C . LEU A 1 227 ? -5.974 -15.772 -2.654 1.00 89.44 227 LEU A C 1
ATOM 1764 O O . LEU A 1 227 ? -6.991 -16.405 -2.389 1.00 89.44 227 LEU A O 1
ATOM 1768 N N . GLY A 1 228 ? -5.397 -14.939 -1.788 1.00 89.00 228 GLY A N 1
ATOM 1769 C CA . GLY A 1 228 ? -5.748 -14.925 -0.366 1.00 89.00 228 GLY A CA 1
ATOM 1770 C C . GLY A 1 228 ? -5.906 -13.557 0.294 1.00 89.00 228 GLY A C 1
ATOM 1771 O O . GLY A 1 228 ? -6.178 -13.500 1.488 1.00 89.00 228 GLY A O 1
ATOM 1772 N N . GLY A 1 229 ? -5.743 -12.460 -0.448 1.00 87.62 229 GLY A N 1
ATOM 1773 C CA . GLY A 1 229 ? -5.835 -11.107 0.105 1.00 87.62 229 GLY A CA 1
ATOM 1774 C C . GLY A 1 229 ? -4.513 -10.569 0.647 1.00 87.62 229 GLY A C 1
ATOM 1775 O O . GLY A 1 229 ? -3.469 -11.208 0.555 1.00 87.62 229 GLY A O 1
ATOM 1776 N N . GLN A 1 230 ? -4.554 -9.353 1.196 1.00 82.56 230 GLN A N 1
ATOM 1777 C CA . GLN A 1 230 ? -3.353 -8.618 1.616 1.00 82.56 230 GLN A CA 1
ATOM 1778 C C . GLN A 1 230 ? -2.604 -9.307 2.763 1.00 82.56 230 GLN A C 1
ATOM 1780 O O . GLN A 1 230 ? -1.382 -9.196 2.842 1.00 82.56 230 GLN A O 1
ATOM 1785 N N . LEU A 1 231 ? -3.331 -10.004 3.638 1.00 84.25 231 LEU A N 1
ATOM 1786 C CA . LEU A 1 231 ? -2.767 -10.660 4.815 1.00 84.25 231 LEU A CA 1
ATOM 1787 C C . LEU A 1 231 ? -2.367 -12.118 4.568 1.00 84.25 231 LEU A C 1
ATOM 1789 O O . LEU A 1 231 ? -1.776 -12.724 5.452 1.00 84.25 231 LEU A O 1
ATOM 1793 N N . ALA A 1 232 ? -2.643 -12.697 3.395 1.00 89.25 232 ALA A N 1
ATOM 1794 C CA . ALA A 1 232 ? -2.235 -14.072 3.127 1.00 89.25 232 ALA A CA 1
ATOM 1795 C C . ALA A 1 232 ? -0.707 -14.208 3.119 1.00 89.25 232 ALA A C 1
ATOM 1797 O O . ALA A 1 232 ? -0.002 -13.451 2.448 1.00 89.25 232 ALA A O 1
ATOM 1798 N N . THR A 1 233 ? -0.195 -15.208 3.837 1.00 89.38 233 THR A N 1
ATOM 1799 C CA . THR A 1 233 ? 1.246 -15.433 3.965 1.00 89.38 233 THR A CA 1
ATOM 1800 C C . THR A 1 233 ? 1.734 -16.456 2.940 1.00 89.38 233 THR A C 1
ATOM 1802 O O . THR A 1 233 ? 1.278 -17.605 2.945 1.00 89.38 233 THR A O 1
ATOM 1805 N N . PRO A 1 234 ? 2.677 -16.084 2.061 1.00 91.19 234 PRO A N 1
ATOM 1806 C CA . PRO A 1 234 ? 3.323 -17.033 1.163 1.00 91.19 234 PRO A CA 1
ATOM 1807 C C . PRO A 1 234 ? 4.247 -17.975 1.936 1.00 91.19 234 PRO A C 1
ATOM 1809 O O . PRO A 1 234 ? 5.091 -17.540 2.721 1.00 91.19 234 PRO A O 1
ATOM 1812 N N . VAL A 1 235 ? 4.121 -19.276 1.679 1.00 91.19 235 VAL A N 1
ATOM 1813 C CA . VAL A 1 235 ? 4.997 -20.311 2.236 1.00 91.19 235 VAL A CA 1
ATOM 1814 C C . VAL A 1 235 ? 5.642 -21.080 1.088 1.00 91.19 235 VAL A C 1
ATOM 1816 O O . VAL A 1 235 ? 4.954 -21.666 0.259 1.00 91.19 235 VAL A O 1
ATOM 1819 N N . LEU A 1 236 ? 6.969 -21.066 1.021 1.00 90.50 236 LEU A N 1
ATOM 1820 C CA . LEU A 1 236 ? 7.756 -21.726 -0.014 1.00 90.50 236 LEU A CA 1
ATOM 1821 C C . LEU A 1 236 ? 8.188 -23.103 0.491 1.00 90.50 236 LEU A C 1
ATOM 1823 O O . LEU A 1 236 ? 9.049 -23.197 1.368 1.00 90.50 236 LEU A O 1
ATOM 1827 N N . TYR A 1 237 ? 7.608 -24.174 -0.054 1.00 90.19 237 TYR A N 1
ATOM 1828 C CA . TYR A 1 237 ? 8.047 -25.525 0.279 1.00 90.19 237 TYR A CA 1
ATOM 1829 C C . TYR A 1 237 ? 9.297 -25.891 -0.524 1.00 90.19 237 TYR A C 1
ATOM 1831 O O . TYR A 1 237 ? 9.286 -25.971 -1.753 1.00 90.19 237 TYR A O 1
ATOM 1839 N N . MET A 1 238 ? 10.399 -26.113 0.185 1.00 88.06 238 MET A N 1
ATOM 1840 C CA . MET A 1 238 ? 11.690 -26.488 -0.371 1.00 88.06 238 MET A CA 1
ATOM 1841 C C . MET A 1 238 ? 12.230 -27.693 0.414 1.00 88.06 238 MET A C 1
ATOM 1843 O O . MET A 1 238 ? 12.966 -27.499 1.380 1.00 88.06 238 MET A O 1
ATOM 1847 N N . PRO A 1 239 ? 11.885 -28.938 0.031 1.00 84.56 239 PRO A N 1
ATOM 1848 C CA . PRO A 1 239 ? 12.158 -30.135 0.838 1.00 84.56 239 PRO A CA 1
ATOM 1849 C C . PRO A 1 239 ? 13.643 -30.298 1.190 1.00 84.56 239 PRO A C 1
ATOM 1851 O O . PRO A 1 239 ? 13.985 -30.635 2.322 1.00 84.56 239 PRO A O 1
ATOM 1854 N N . ASP A 1 240 ? 14.521 -29.953 0.246 1.00 83.50 240 ASP A N 1
ATOM 1855 C CA . ASP A 1 240 ? 15.973 -30.094 0.366 1.00 83.50 240 ASP A CA 1
ATOM 1856 C C . ASP A 1 240 ? 16.679 -28.836 0.914 1.00 83.50 240 ASP A C 1
ATOM 1858 O O . ASP A 1 240 ? 17.909 -28.776 0.930 1.00 83.50 240 ASP A O 1
ATOM 1862 N N . PHE A 1 241 ? 15.939 -27.798 1.326 1.00 80.56 241 PHE A N 1
ATOM 1863 C CA . PHE A 1 241 ? 16.538 -26.538 1.772 1.00 80.56 241 PHE A CA 1
ATOM 1864 C C . PHE A 1 241 ? 17.168 -26.656 3.163 1.00 80.56 241 PHE A C 1
ATOM 1866 O O . PHE A 1 241 ? 16.514 -27.044 4.135 1.00 80.56 241 PHE A O 1
ATOM 1873 N N . VAL A 1 242 ? 18.441 -26.261 3.249 1.00 73.50 242 VAL A N 1
ATOM 1874 C CA . VAL A 1 242 ? 19.225 -26.183 4.486 1.00 73.50 242 VAL A CA 1
ATOM 1875 C C . VAL A 1 242 ? 19.672 -24.727 4.675 1.00 73.50 242 VAL A C 1
ATOM 1877 O O . VAL A 1 242 ? 20.569 -24.288 3.952 1.00 73.50 242 VAL A O 1
ATOM 1880 N N . PRO A 1 243 ? 19.087 -23.975 5.632 1.00 67.50 243 PRO A N 1
ATOM 1881 C CA . PRO A 1 243 ? 19.389 -22.554 5.840 1.00 67.50 243 PRO A CA 1
ATOM 1882 C C . PRO A 1 243 ? 20.886 -22.253 5.982 1.00 67.50 243 PRO A C 1
ATOM 1884 O O . PRO A 1 243 ? 21.416 -21.384 5.302 1.00 67.50 243 PRO A O 1
ATOM 1887 N N . ALA A 1 244 ? 21.597 -23.046 6.792 1.00 63.16 244 ALA A N 1
ATOM 1888 C CA . ALA A 1 244 ? 23.023 -22.853 7.066 1.00 63.16 244 ALA A CA 1
ATOM 1889 C C . ALA A 1 244 ? 23.933 -23.018 5.832 1.00 63.16 244 ALA A C 1
ATOM 1891 O O . ALA A 1 244 ? 25.089 -22.609 5.864 1.00 63.16 244 ALA A O 1
ATOM 1892 N N . GLN A 1 245 ? 23.433 -23.635 4.757 1.00 63.09 245 GLN A N 1
ATOM 1893 C CA . GLN A 1 245 ? 24.190 -23.883 3.529 1.00 63.09 245 GLN A CA 1
ATOM 1894 C C . GLN A 1 245 ? 23.802 -22.941 2.388 1.00 63.09 245 GLN A C 1
ATOM 1896 O O . GLN A 1 245 ? 24.421 -23.009 1.327 1.00 63.09 245 GLN A O 1
ATOM 1901 N N . SER A 1 246 ? 22.775 -22.096 2.552 1.00 61.09 246 SER A N 1
ATOM 1902 C CA . SER A 1 246 ? 22.257 -21.341 1.413 1.00 61.09 246 SER A CA 1
ATOM 1903 C C . SER A 1 246 ? 23.202 -20.224 0.980 1.00 61.09 246 SER A C 1
ATOM 1905 O O . SER A 1 246 ? 23.283 -19.989 -0.220 1.00 61.09 246 SER A O 1
ATOM 1907 N N . GLY A 1 247 ? 23.954 -19.597 1.901 1.00 59.59 247 GLY A N 1
ATOM 1908 C CA . GLY A 1 247 ? 25.040 -18.627 1.641 1.00 59.59 247 GLY A CA 1
ATOM 1909 C C . GLY A 1 247 ? 24.663 -17.373 0.831 1.00 59.59 247 GLY A C 1
ATOM 1910 O O . GLY A 1 247 ? 25.425 -16.416 0.772 1.00 59.59 247 GLY A O 1
ATOM 1911 N N . ASP A 1 248 ? 23.485 -17.371 0.214 1.00 65.38 248 ASP A N 1
ATOM 1912 C CA . ASP A 1 248 ? 22.956 -16.389 -0.721 1.00 65.38 248 ASP A CA 1
ATOM 1913 C C . ASP A 1 248 ? 22.101 -15.330 -0.009 1.00 65.38 248 ASP A C 1
ATOM 1915 O O . ASP A 1 248 ? 21.890 -14.233 -0.530 1.00 65.38 248 ASP A O 1
ATOM 1919 N N . GLY A 1 249 ? 21.647 -15.608 1.213 1.00 72.69 249 GLY A N 1
ATOM 1920 C CA . GLY A 1 249 ? 20.731 -14.746 1.955 1.00 72.69 249 GLY A CA 1
ATOM 1921 C C . GLY A 1 249 ? 19.277 -14.869 1.479 1.00 72.69 249 GLY A C 1
ATOM 1922 O O . GLY A 1 249 ? 18.511 -13.905 1.550 1.00 72.69 249 GLY A O 1
ATOM 1923 N N . LEU A 1 250 ? 18.900 -16.001 0.861 1.00 74.56 250 LEU A N 1
ATOM 1924 C CA . LEU A 1 250 ? 17.540 -16.221 0.360 1.00 74.56 250 LEU A CA 1
ATOM 1925 C C . LEU A 1 250 ? 16.505 -16.287 1.486 1.00 74.56 250 LEU A C 1
ATOM 1927 O O . LEU A 1 250 ? 15.417 -15.745 1.313 1.00 74.56 250 LEU A O 1
ATOM 1931 N N . LEU A 1 251 ? 16.810 -16.951 2.605 1.00 74.56 251 LEU A N 1
ATOM 1932 C CA . LEU A 1 251 ? 15.871 -17.085 3.723 1.00 74.56 251 LEU A CA 1
ATOM 1933 C C . LEU A 1 251 ? 15.490 -15.707 4.271 1.00 74.56 251 LEU A C 1
ATOM 1935 O O . LEU A 1 251 ? 14.311 -15.394 4.410 1.00 74.56 251 LEU A O 1
ATOM 1939 N N . GLU A 1 252 ? 16.495 -14.871 4.496 1.00 71.00 252 GLU A N 1
ATOM 1940 C CA . GLU A 1 252 ? 16.372 -13.518 5.020 1.00 71.00 252 GLU A CA 1
ATOM 1941 C C . GLU A 1 252 ? 15.613 -12.632 4.040 1.00 71.00 252 GLU A C 1
ATOM 1943 O O . GLU A 1 252 ? 14.715 -11.898 4.441 1.00 71.00 252 GLU A O 1
ATOM 1948 N N . TYR A 1 253 ? 15.922 -12.741 2.745 1.00 71.88 253 TYR A N 1
ATOM 1949 C CA . TYR A 1 253 ? 15.173 -12.054 1.702 1.00 71.88 253 TYR A CA 1
ATOM 1950 C C . TYR A 1 253 ? 13.692 -12.455 1.723 1.00 71.88 253 TYR A C 1
ATOM 1952 O O . TYR A 1 253 ? 12.814 -11.607 1.805 1.00 71.88 253 TYR A O 1
ATOM 1960 N N . VAL A 1 254 ? 13.390 -13.751 1.698 1.00 75.62 254 VAL A N 1
ATOM 1961 C CA . VAL A 1 254 ? 12.011 -14.255 1.693 1.00 75.62 254 VAL A CA 1
ATOM 1962 C C . VAL A 1 254 ? 11.255 -13.779 2.944 1.00 75.62 254 VAL A C 1
ATOM 1964 O O . VAL A 1 254 ? 10.143 -13.268 2.828 1.00 75.62 254 VAL A O 1
ATOM 1967 N N . GLN A 1 255 ? 11.875 -13.837 4.122 1.00 73.88 255 GLN A N 1
ATOM 1968 C CA . GLN A 1 255 ? 11.244 -13.425 5.377 1.00 73.88 255 GLN A CA 1
ATOM 1969 C C . GLN A 1 255 ? 11.077 -11.908 5.513 1.00 73.88 255 GLN A C 1
ATOM 1971 O O . GLN A 1 255 ? 9.979 -11.439 5.806 1.00 73.88 255 GLN A O 1
ATOM 1976 N N . GLN A 1 256 ? 12.140 -11.130 5.300 1.00 67.50 256 GLN A N 1
ATOM 1977 C CA . GLN A 1 256 ? 12.131 -9.689 5.568 1.00 67.50 256 GLN A CA 1
ATOM 1978 C C . GLN A 1 256 ? 11.547 -8.870 4.418 1.00 67.50 256 GLN A C 1
ATOM 1980 O O . GLN A 1 256 ? 10.931 -7.835 4.658 1.00 67.50 256 GLN A O 1
ATOM 1985 N N . GLU A 1 257 ? 11.742 -9.313 3.176 1.00 68.94 257 GLU A N 1
ATOM 1986 C CA . GLU A 1 257 ? 11.372 -8.539 1.988 1.00 68.94 257 GLU A CA 1
ATOM 1987 C C . GLU A 1 257 ? 10.001 -8.926 1.446 1.00 68.94 257 GLU A C 1
ATOM 1989 O O . GLU A 1 257 ? 9.281 -8.078 0.922 1.00 68.94 257 GLU A O 1
ATOM 1994 N N . LEU A 1 258 ? 9.628 -10.203 1.563 1.00 72.38 258 LEU A N 1
ATOM 1995 C CA . LEU A 1 258 ? 8.368 -10.708 1.015 1.00 72.38 258 LEU A CA 1
ATOM 1996 C C . LEU A 1 258 ? 7.321 -11.024 2.084 1.00 72.38 258 LEU A C 1
ATOM 1998 O O . LEU A 1 258 ? 6.176 -11.303 1.725 1.00 72.38 258 LEU A O 1
ATOM 2002 N N . GLY A 1 259 ? 7.692 -11.000 3.371 1.00 74.50 259 GLY A N 1
ATOM 2003 C CA . GLY A 1 259 ? 6.826 -11.479 4.452 1.00 74.50 259 GLY A CA 1
ATOM 2004 C C . GLY A 1 259 ? 6.466 -12.958 4.283 1.00 74.50 259 GLY A C 1
ATOM 2005 O O . GLY A 1 259 ? 5.358 -13.374 4.614 1.00 74.50 259 GLY A O 1
ATOM 2006 N N . ALA A 1 260 ? 7.373 -13.734 3.689 1.00 82.31 260 ALA A N 1
ATOM 2007 C CA . ALA A 1 260 ? 7.174 -15.122 3.311 1.00 82.31 260 ALA A CA 1
ATOM 2008 C C . ALA A 1 260 ? 7.912 -16.069 4.266 1.00 82.31 260 ALA A C 1
ATOM 2010 O O . ALA A 1 260 ? 8.881 -15.697 4.921 1.00 82.31 260 ALA A O 1
ATOM 2011 N N . SER A 1 261 ? 7.485 -17.327 4.332 1.00 85.19 261 SER A N 1
ATOM 2012 C CA . SER A 1 261 ? 8.181 -18.376 5.091 1.00 85.19 261 SER A CA 1
ATOM 2013 C C . SER A 1 261 ? 8.757 -19.436 4.161 1.00 85.19 261 SER A C 1
ATOM 2015 O O . SER A 1 261 ? 8.179 -19.718 3.116 1.00 85.19 261 SER A O 1
ATOM 2017 N N . ILE A 1 262 ? 9.870 -20.059 4.548 1.00 85.38 262 ILE A N 1
ATOM 2018 C CA . ILE A 1 262 ? 10.394 -21.259 3.881 1.00 85.38 262 ILE A CA 1
ATOM 2019 C C . ILE A 1 262 ? 10.140 -22.456 4.792 1.00 85.38 262 ILE A C 1
ATOM 2021 O O . ILE A 1 262 ? 10.400 -22.384 5.992 1.00 85.38 262 ILE A O 1
ATOM 2025 N N . VAL A 1 263 ? 9.645 -23.553 4.222 1.00 86.62 263 VAL A N 1
ATOM 2026 C CA . VAL A 1 263 ? 9.467 -24.831 4.922 1.00 86.62 263 VAL A CA 1
ATOM 2027 C C . VAL A 1 263 ? 10.264 -25.909 4.204 1.00 86.62 263 VAL A C 1
ATOM 2029 O O . VAL A 1 263 ? 10.193 -26.013 2.981 1.00 86.62 263 VAL A O 1
ATOM 2032 N N . SER A 1 264 ? 11.008 -26.723 4.953 1.00 84.56 264 SER A N 1
ATOM 2033 C CA . SER A 1 264 ? 11.747 -27.877 4.432 1.00 84.56 264 SER A CA 1
ATOM 2034 C C . SER A 1 264 ? 11.458 -29.124 5.257 1.00 84.56 264 SER A C 1
ATOM 2036 O O . SER A 1 264 ? 11.101 -29.019 6.427 1.00 84.56 264 SER A O 1
ATOM 2038 N N . ASP A 1 265 ? 11.655 -30.312 4.678 1.00 82.94 265 ASP A N 1
ATOM 2039 C CA . ASP A 1 265 ? 11.447 -31.583 5.394 1.00 82.94 265 ASP A CA 1
ATOM 2040 C C . ASP A 1 265 ? 12.477 -31.803 6.520 1.00 82.94 265 ASP A C 1
ATOM 2042 O O . ASP A 1 265 ? 12.343 -32.725 7.323 1.00 82.94 265 ASP A O 1
ATOM 2046 N N . ARG A 1 266 ? 13.528 -30.973 6.567 1.00 76.38 266 ARG A N 1
ATOM 2047 C CA . ARG A 1 266 ? 14.646 -31.063 7.518 1.00 76.38 266 ARG A CA 1
ATOM 2048 C C . ARG A 1 266 ? 14.581 -30.029 8.643 1.00 76.38 266 ARG A C 1
ATOM 2050 O O . ARG A 1 266 ? 15.446 -30.050 9.514 1.00 76.38 266 ARG A O 1
ATOM 2057 N N . GLY A 1 267 ? 13.628 -29.102 8.598 1.00 66.56 267 GLY A N 1
ATOM 2058 C CA . GLY A 1 267 ? 13.514 -28.003 9.554 1.00 66.56 267 GLY A CA 1
ATOM 2059 C C . GLY A 1 267 ? 12.288 -28.123 10.451 1.00 66.56 267 GLY A C 1
ATOM 2060 O O . GLY A 1 267 ? 11.281 -28.726 10.083 1.00 66.56 267 GLY A O 1
ATOM 2061 N N . GLU A 1 268 ? 12.347 -27.487 11.619 1.00 62.03 268 GLU A N 1
ATOM 2062 C CA . GLU A 1 268 ? 11.130 -27.118 12.338 1.00 62.03 268 GLU A CA 1
ATOM 2063 C C . GLU A 1 268 ? 10.477 -25.956 11.588 1.00 62.03 268 GLU A C 1
ATOM 2065 O O . GLU A 1 268 ? 11.079 -24.889 11.447 1.00 62.03 268 GLU A O 1
ATOM 2070 N N . TRP A 1 269 ? 9.239 -26.130 11.120 1.00 61.09 269 TRP A N 1
ATOM 2071 C CA . TRP A 1 269 ? 8.429 -24.959 10.819 1.00 61.09 269 TRP A CA 1
ATOM 2072 C C . TRP A 1 269 ? 7.935 -24.404 12.133 1.00 61.09 269 TRP A C 1
ATOM 2074 O O . TRP A 1 269 ? 7.149 -25.028 12.847 1.00 61.09 269 TRP A O 1
ATOM 2084 N N . ARG A 1 270 ? 8.390 -23.201 12.436 1.00 56.88 270 ARG A N 1
ATOM 2085 C CA . ARG A 1 270 ? 7.654 -22.357 13.347 1.00 56.88 270 ARG A CA 1
ATOM 2086 C C . ARG A 1 270 ? 6.860 -21.428 12.443 1.00 56.88 270 ARG A C 1
ATOM 2088 O O . ARG A 1 270 ? 7.487 -20.633 11.736 1.00 56.88 270 ARG A O 1
ATOM 2095 N N . PRO A 1 271 ? 5.516 -21.496 12.442 1.00 53.44 271 PRO A N 1
ATOM 2096 C CA . PRO A 1 271 ? 4.742 -20.316 12.127 1.00 53.44 271 PRO A CA 1
ATOM 2097 C C . PRO A 1 271 ? 5.066 -19.372 13.272 1.00 53.44 271 PRO A C 1
ATOM 2099 O O . PRO A 1 271 ? 4.337 -19.309 14.252 1.00 53.44 271 PRO A O 1
ATOM 2102 N N . GLU A 1 272 ? 6.239 -18.748 13.261 1.00 47.56 272 GLU A N 1
ATOM 2103 C CA . GLU A 1 272 ? 6.409 -17.579 14.083 1.00 47.56 272 GLU A CA 1
ATOM 2104 C C . GLU A 1 272 ? 5.536 -16.547 13.375 1.00 47.56 272 GLU A C 1
ATOM 2106 O O . GLU A 1 272 ? 5.911 -16.082 12.295 1.00 47.56 272 GLU A O 1
ATOM 2111 N N . PRO A 1 273 ? 4.368 -16.152 13.933 1.00 40.56 273 PRO A N 1
ATOM 2112 C CA . PRO A 1 273 ? 4.076 -14.738 13.823 1.00 40.56 273 PRO A CA 1
ATOM 2113 C C . PRO A 1 273 ? 5.349 -14.109 14.356 1.00 40.56 273 PRO A C 1
ATOM 2115 O O . PRO A 1 273 ? 5.707 -14.462 15.482 1.00 40.56 273 PRO A O 1
ATOM 2118 N N . LEU A 1 274 ? 6.090 -13.379 13.510 1.00 37.31 274 LEU A N 1
ATOM 2119 C CA . LEU A 1 274 ? 7.310 -12.653 13.876 1.00 37.31 274 LEU A CA 1
ATOM 2120 C C . LEU A 1 274 ? 7.327 -12.487 15.393 1.00 37.31 274 LEU A C 1
ATOM 2122 O O . LEU A 1 274 ? 6.451 -11.791 15.915 1.00 37.31 274 LEU A O 1
ATOM 2126 N N . ARG A 1 275 ? 8.155 -13.258 16.120 1.00 33.12 275 ARG A N 1
ATOM 2127 C CA . ARG A 1 275 ? 8.240 -13.105 17.574 1.00 33.12 275 ARG A CA 1
ATOM 2128 C C . ARG A 1 275 ? 8.895 -11.753 17.779 1.00 33.12 275 ARG A C 1
ATOM 2130 O O . ARG A 1 275 ? 10.111 -11.632 17.875 1.00 33.12 275 ARG A O 1
ATOM 2137 N N . TRP A 1 276 ? 8.068 -10.718 17.729 1.00 37.22 276 TRP A N 1
ATOM 2138 C CA . TRP A 1 276 ? 8.458 -9.371 18.050 1.00 37.22 276 TRP A CA 1
ATOM 2139 C C . TRP A 1 276 ? 8.871 -9.414 19.517 1.00 37.22 276 TRP A C 1
ATOM 2141 O O . TRP A 1 276 ? 8.143 -10.007 20.319 1.00 37.22 276 TRP A O 1
ATOM 2151 N N . PRO A 1 277 ? 10.042 -8.863 19.870 1.00 34.09 277 PRO A N 1
ATOM 2152 C CA . PRO A 1 277 ? 10.522 -8.887 21.243 1.00 34.09 277 PRO A CA 1
ATOM 2153 C C . PRO A 1 277 ? 9.417 -8.391 22.175 1.00 34.09 277 PRO A C 1
ATOM 2155 O O . PRO A 1 277 ? 8.754 -7.398 21.839 1.00 34.09 277 PRO A O 1
ATOM 2158 N N . ASP A 1 278 ? 9.221 -9.115 23.285 1.00 36.94 278 ASP A N 1
ATOM 2159 C CA . ASP A 1 278 ? 8.171 -8.881 24.279 1.00 36.94 278 ASP A CA 1
ATOM 2160 C C . ASP A 1 278 ? 7.948 -7.378 24.474 1.00 36.94 278 ASP A C 1
ATOM 2162 O O . ASP A 1 278 ? 8.864 -6.615 24.792 1.00 36.94 278 ASP A O 1
ATOM 2166 N N . ALA A 1 279 ? 6.725 -6.937 24.178 1.00 39.78 279 ALA A N 1
ATOM 2167 C CA . ALA A 1 279 ? 6.342 -5.540 24.231 1.00 39.78 279 ALA A CA 1
ATOM 2168 C C . ALA A 1 279 ? 6.105 -5.139 25.691 1.00 39.78 279 ALA A C 1
ATOM 2170 O O . ALA A 1 279 ? 4.976 -5.115 26.170 1.00 39.78 279 ALA A O 1
ATOM 2171 N N . SER A 1 280 ? 7.163 -4.767 26.408 1.00 41.94 280 SER A N 1
ATOM 2172 C CA . SER A 1 280 ? 6.978 -3.720 27.404 1.00 41.94 280 SER A CA 1
ATOM 2173 C C . SER A 1 280 ? 6.725 -2.430 26.626 1.00 41.94 280 SER A C 1
ATOM 2175 O O . SER A 1 280 ? 7.545 -1.997 25.814 1.00 41.94 280 SER A O 1
ATOM 2177 N N . ALA A 1 281 ? 5.544 -1.837 26.804 1.00 42.75 281 ALA A N 1
ATOM 2178 C CA . ALA A 1 281 ? 5.303 -0.483 26.337 1.00 42.75 281 ALA A CA 1
ATOM 2179 C C . ALA A 1 281 ? 6.381 0.408 26.966 1.00 42.75 281 ALA A C 1
ATOM 2181 O O . ALA A 1 281 ? 6.362 0.646 28.175 1.00 42.75 281 ALA A O 1
ATOM 2182 N N . THR A 1 282 ? 7.338 0.890 26.174 1.00 50.31 282 THR A N 1
ATOM 2183 C CA . THR A 1 282 ? 8.207 1.981 26.608 1.00 50.31 282 THR A CA 1
ATOM 2184 C C . THR A 1 282 ? 7.351 3.232 26.572 1.00 50.31 282 THR A C 1
ATOM 2186 O O . THR A 1 282 ? 7.307 3.972 25.589 1.00 50.31 282 THR A O 1
ATOM 2189 N N . ALA A 1 283 ? 6.586 3.406 27.647 1.00 49.06 283 ALA A N 1
ATOM 2190 C CA . ALA A 1 283 ? 6.055 4.694 28.027 1.00 49.06 283 ALA A CA 1
ATOM 2191 C C . ALA A 1 283 ? 7.173 5.741 27.898 1.00 49.06 283 ALA A C 1
ATOM 2193 O O . ALA A 1 283 ? 8.308 5.422 28.263 1.00 49.06 283 ALA A O 1
ATOM 2194 N N . PRO A 1 284 ? 6.873 6.972 27.448 1.00 53.06 284 PRO A N 1
ATOM 2195 C CA . PRO A 1 284 ? 7.800 8.069 27.677 1.00 53.06 284 PRO A CA 1
ATOM 2196 C C . PRO A 1 284 ? 8.140 8.073 29.170 1.00 53.06 284 PRO A C 1
ATOM 2198 O O . PRO A 1 284 ? 7.234 8.008 30.011 1.00 53.06 284 PRO A O 1
ATOM 2201 N N . SER A 1 285 ? 9.428 8.061 29.498 1.00 52.59 285 SER A N 1
ATOM 2202 C CA . SER A 1 285 ? 9.865 8.154 30.885 1.00 52.59 285 SER A CA 1
ATOM 2203 C C . SER A 1 285 ? 9.392 9.489 31.481 1.00 52.59 285 SER A C 1
ATOM 2205 O O . SER A 1 285 ? 9.091 10.442 30.761 1.00 52.59 285 SER A O 1
ATOM 2207 N N . ARG A 1 286 ? 9.309 9.604 32.812 1.00 49.69 286 ARG A N 1
ATOM 2208 C CA . ARG A 1 286 ? 9.025 10.908 33.445 1.00 49.69 286 ARG A CA 1
ATOM 2209 C C . ARG A 1 286 ? 10.076 11.971 33.088 1.00 49.69 286 ARG A C 1
ATOM 2211 O O . ARG A 1 286 ? 9.739 13.146 33.082 1.00 49.69 286 ARG A O 1
ATOM 2218 N N . GLU A 1 287 ? 11.300 11.561 32.750 1.00 51.41 287 GLU A N 1
ATOM 2219 C CA . GLU A 1 287 ? 12.362 12.442 32.246 1.00 51.41 287 GLU A CA 1
ATOM 2220 C C . GLU A 1 287 ? 12.094 12.901 30.805 1.00 51.41 287 GLU A C 1
ATOM 2222 O O . GLU A 1 287 ? 12.318 14.064 30.483 1.00 51.41 287 GLU A O 1
ATOM 2227 N N . ASP A 1 288 ? 11.485 12.056 29.967 1.00 51.91 288 ASP A N 1
ATOM 2228 C CA . ASP A 1 288 ? 10.979 12.461 28.649 1.00 51.91 288 ASP A CA 1
ATOM 2229 C C . ASP A 1 288 ? 9.824 13.477 28.755 1.00 51.91 288 ASP A C 1
ATOM 2231 O O . ASP A 1 288 ? 9.606 14.264 27.831 1.00 51.91 288 ASP A O 1
ATOM 2235 N N . ALA A 1 289 ? 9.076 13.461 29.861 1.00 49.59 289 ALA A N 1
ATOM 2236 C CA . ALA A 1 289 ? 7.945 14.351 30.130 1.00 49.59 289 ALA A CA 1
ATOM 2237 C C . ALA A 1 289 ? 8.332 15.673 30.819 1.00 49.59 289 ALA A C 1
ATOM 2239 O O . ALA A 1 289 ? 7.448 16.494 31.062 1.00 49.59 289 ALA A O 1
ATOM 2240 N N . ALA A 1 290 ? 9.617 15.912 31.112 1.00 52.22 290 ALA A N 1
ATOM 2241 C CA . ALA A 1 290 ? 10.096 17.240 31.486 1.00 52.22 290 ALA A CA 1
ATOM 2242 C C . ALA A 1 290 ? 10.021 18.143 30.245 1.00 52.22 290 ALA A C 1
ATOM 2244 O O . ALA A 1 290 ? 10.976 18.280 29.479 1.00 52.22 290 ALA A O 1
ATOM 2245 N N . ALA A 1 291 ? 8.828 18.666 29.968 1.00 54.22 291 ALA A N 1
ATOM 2246 C CA . ALA A 1 291 ? 8.605 19.547 28.844 1.00 54.22 291 ALA A CA 1
ATOM 2247 C C . ALA A 1 291 ? 9.349 20.861 29.053 1.00 54.22 291 ALA A C 1
ATOM 2249 O O . ALA A 1 291 ? 9.298 21.472 30.122 1.00 54.22 291 ALA A O 1
ATOM 2250 N N . ASP A 1 292 ? 10.027 21.299 27.998 1.00 63.78 292 ASP A N 1
ATOM 2251 C CA . ASP A 1 292 ? 10.399 22.693 27.879 1.00 63.78 292 ASP A CA 1
ATOM 2252 C C . ASP A 1 292 ? 9.095 23.495 27.769 1.00 63.78 292 ASP A C 1
ATOM 2254 O O . ASP A 1 292 ? 8.290 23.245 26.864 1.00 63.78 292 ASP A O 1
ATOM 2258 N N . ALA A 1 293 ? 8.886 24.442 28.689 1.00 64.25 293 ALA A N 1
ATOM 2259 C CA . ALA A 1 293 ? 7.732 25.344 28.711 1.00 64.25 293 ALA A CA 1
ATOM 2260 C C . ALA A 1 293 ? 7.587 26.161 27.408 1.00 64.25 293 ALA A C 1
ATOM 2262 O O . ALA A 1 293 ? 6.563 26.806 27.182 1.00 64.25 293 ALA A O 1
ATOM 2263 N N . SER A 1 294 ? 8.604 26.140 26.540 1.00 75.69 294 SER A N 1
ATOM 2264 C CA . SER A 1 294 ? 8.570 26.710 25.196 1.00 75.69 294 SER A CA 1
ATOM 2265 C C . SER A 1 294 ? 7.755 25.897 24.173 1.00 75.69 294 SER A C 1
ATOM 2267 O O . SER A 1 294 ? 7.407 26.445 23.126 1.00 75.69 294 SER A O 1
ATOM 2269 N N . THR A 1 295 ? 7.412 24.630 24.454 1.00 81.81 295 THR A N 1
ATOM 2270 C CA . THR A 1 295 ? 6.701 23.754 23.504 1.00 81.81 295 THR A CA 1
ATOM 2271 C C . THR A 1 295 ? 5.245 24.192 23.361 1.00 81.81 295 THR A C 1
ATOM 2273 O O . THR A 1 295 ? 4.437 23.998 24.266 1.00 81.81 295 THR A O 1
ATOM 2276 N N . ARG A 1 296 ? 4.878 24.757 22.207 1.00 86.44 296 ARG A N 1
ATOM 2277 C CA . ARG A 1 296 ? 3.518 25.255 21.941 1.00 86.44 296 ARG A CA 1
ATOM 2278 C C . ARG A 1 296 ? 2.753 24.406 20.939 1.00 86.44 296 ARG A C 1
ATOM 2280 O O . ARG A 1 296 ? 1.531 24.503 20.886 1.00 86.44 296 ARG A O 1
ATOM 2287 N N . ARG A 1 297 ? 3.439 23.601 20.124 1.00 89.81 297 ARG A N 1
ATOM 2288 C CA . ARG A 1 297 ? 2.839 22.855 19.007 1.00 89.81 297 ARG A CA 1
ATOM 2289 C C . ARG A 1 297 ? 3.324 21.415 18.999 1.00 89.81 297 ARG A C 1
ATOM 2291 O O . ARG A 1 297 ? 4.500 21.145 18.749 1.00 89.81 297 ARG A O 1
ATOM 2298 N N . VAL A 1 298 ? 2.400 20.488 19.226 1.00 91.88 298 VAL A N 1
ATOM 2299 C CA . VAL A 1 298 ? 2.679 19.052 19.278 1.00 91.88 298 VAL A CA 1
ATOM 2300 C C . VAL A 1 298 ? 1.908 18.344 18.175 1.00 91.88 298 VAL A C 1
ATOM 2302 O O . VAL A 1 298 ? 0.683 18.418 18.108 1.00 91.88 298 VAL A O 1
ATOM 2305 N N . TYR A 1 299 ? 2.622 17.613 17.324 1.00 93.19 299 TYR A N 1
ATOM 2306 C CA . TYR A 1 299 ? 2.028 16.800 16.269 1.00 93.19 299 TYR A CA 1
ATOM 2307 C C . TYR A 1 299 ? 2.184 15.315 16.587 1.00 93.19 299 TYR A C 1
ATOM 2309 O O . TYR A 1 299 ? 3.292 14.829 16.792 1.00 93.19 299 TYR A O 1
ATOM 2317 N N . VAL A 1 300 ? 1.086 14.571 16.616 1.00 94.25 300 VAL A N 1
ATOM 2318 C CA . VAL A 1 300 ? 1.065 13.140 16.933 1.00 94.25 300 VAL A CA 1
ATOM 2319 C C . VAL A 1 300 ? 0.635 12.367 15.695 1.00 94.25 300 VAL A C 1
ATOM 2321 O O . VAL A 1 300 ? -0.416 12.645 15.127 1.00 94.25 300 VAL A O 1
ATOM 2324 N N . VAL A 1 301 ? 1.422 11.381 15.276 1.00 93.94 301 VAL A N 1
ATOM 2325 C CA . VAL A 1 301 ? 1.153 10.546 14.099 1.00 93.94 301 VAL A CA 1
ATOM 2326 C C . VAL A 1 301 ? 1.035 9.096 14.521 1.00 93.94 301 VAL A C 1
ATOM 2328 O O . VAL A 1 301 ? 1.987 8.534 15.060 1.00 93.94 301 VAL A O 1
ATOM 2331 N N . LEU A 1 302 ? -0.097 8.463 14.217 1.00 92.75 302 LEU A N 1
ATOM 2332 C CA . LEU A 1 302 ? -0.164 7.004 14.226 1.00 92.75 302 LEU A CA 1
ATOM 2333 C C . LEU A 1 302 ? 0.584 6.480 13.000 1.00 92.75 302 LEU A C 1
ATOM 2335 O O . LEU A 1 302 ? 0.202 6.776 11.869 1.00 92.75 302 LEU A O 1
ATOM 2339 N N . LEU A 1 303 ? 1.646 5.707 13.198 1.00 90.81 303 LEU A N 1
ATOM 2340 C CA . LEU A 1 303 ? 2.426 5.117 12.118 1.00 90.81 303 LEU A CA 1
ATOM 2341 C C . LEU A 1 303 ? 1.858 3.763 11.701 1.00 90.81 303 LEU A C 1
ATOM 2343 O O . LEU A 1 303 ? 1.559 2.900 12.521 1.00 90.81 303 LEU A O 1
ATOM 2347 N N . GLY A 1 304 ? 1.704 3.584 10.391 1.00 88.62 304 GLY A N 1
ATOM 2348 C CA . GLY A 1 304 ? 1.417 2.293 9.766 1.00 88.62 304 GLY A CA 1
ATOM 2349 C C . GLY A 1 304 ? 2.560 1.875 8.844 1.00 88.62 304 GLY A C 1
ATOM 2350 O O . GLY A 1 304 ? 3.583 2.552 8.766 1.00 88.62 304 GLY A O 1
ATOM 2351 N N . ALA A 1 305 ? 2.363 0.788 8.095 1.00 82.06 305 ALA A N 1
ATOM 2352 C CA . ALA A 1 305 ? 3.334 0.338 7.093 1.00 82.06 305 ALA A CA 1
ATOM 2353 C C . ALA A 1 305 ? 3.614 1.399 6.008 1.00 82.06 305 ALA A C 1
ATOM 2355 O O . ALA A 1 305 ? 4.698 1.422 5.439 1.00 82.06 305 ALA A O 1
ATOM 2356 N N . GLN A 1 306 ? 2.647 2.286 5.748 1.00 84.44 306 GLN A N 1
ATOM 2357 C CA . GLN A 1 306 ? 2.758 3.400 4.809 1.00 84.44 306 GLN A CA 1
ATOM 2358 C C . GLN A 1 306 ? 2.891 4.720 5.589 1.00 84.44 306 GLN A C 1
ATOM 2360 O O . GLN A 1 306 ? 1.882 5.218 6.096 1.00 84.44 306 GLN A O 1
ATOM 2365 N N . PRO A 1 307 ? 4.101 5.296 5.724 1.00 87.38 307 PRO A N 1
ATOM 2366 C CA . PRO A 1 307 ? 4.314 6.486 6.551 1.00 87.38 307 PRO A CA 1
ATOM 2367 C C . PRO A 1 307 ? 3.858 7.788 5.879 1.00 87.38 307 PRO A C 1
ATOM 2369 O O . PRO A 1 307 ? 3.545 8.757 6.568 1.00 87.38 307 PRO A O 1
ATOM 2372 N N . MET A 1 308 ? 3.798 7.819 4.544 1.00 86.94 308 MET A N 1
ATOM 2373 C CA . MET A 1 308 ? 3.655 9.060 3.776 1.00 86.94 308 MET A CA 1
ATOM 2374 C C . MET A 1 308 ? 2.434 9.918 4.109 1.00 86.94 308 MET A C 1
ATOM 2376 O O . MET A 1 308 ? 2.609 11.128 4.236 1.00 86.94 308 MET A O 1
ATOM 2380 N N . PRO A 1 309 ? 1.230 9.365 4.335 1.00 84.31 309 PRO A N 1
ATOM 2381 C CA . PRO A 1 309 ? 0.085 10.171 4.764 1.00 84.31 309 PRO A CA 1
ATOM 2382 C C . PRO A 1 309 ? 0.333 10.978 6.047 1.00 84.31 309 PRO A C 1
ATOM 2384 O O . PRO A 1 309 ? -0.111 12.123 6.162 1.00 84.31 309 PRO A O 1
ATOM 2387 N N . GLY A 1 310 ? 1.087 10.408 6.992 1.00 87.81 310 GLY A N 1
ATOM 2388 C CA . GLY A 1 310 ? 1.488 11.090 8.220 1.00 87.81 310 GLY A CA 1
ATOM 2389 C C . GLY A 1 310 ? 2.431 12.257 7.938 1.00 87.81 310 GLY A C 1
ATOM 2390 O O . GLY A 1 310 ? 2.219 13.362 8.428 1.00 87.81 310 GLY A O 1
ATOM 2391 N N . ILE A 1 311 ? 3.425 12.024 7.079 1.00 88.62 311 ILE A N 1
ATOM 2392 C CA . ILE A 1 311 ? 4.458 12.999 6.695 1.00 88.62 311 ILE A CA 1
ATOM 2393 C C . ILE A 1 311 ? 3.874 14.164 5.908 1.00 88.62 311 ILE A C 1
ATOM 2395 O O . ILE A 1 311 ? 4.143 15.319 6.230 1.00 88.62 311 ILE A O 1
ATOM 2399 N N . ILE A 1 312 ? 3.006 13.870 4.941 1.00 84.31 312 ILE A N 1
ATOM 2400 C CA . ILE A 1 312 ? 2.274 14.881 4.176 1.00 84.31 312 ILE A CA 1
ATOM 2401 C C . ILE A 1 312 ? 1.436 15.750 5.121 1.00 84.31 312 ILE A C 1
ATOM 2403 O O . ILE A 1 312 ? 1.339 16.958 4.911 1.00 84.31 312 ILE A O 1
ATOM 2407 N N . GLY A 1 313 ? 0.865 15.156 6.178 1.00 84.44 313 GLY A N 1
ATOM 2408 C CA . GLY A 1 313 ? 0.145 15.879 7.225 1.00 84.44 313 GLY A CA 1
ATOM 2409 C C . GLY A 1 313 ? 1.032 16.796 8.074 1.00 84.44 313 GLY A C 1
ATOM 2410 O O . GLY A 1 313 ? 0.597 17.896 8.412 1.00 84.44 313 GLY A O 1
ATOM 2411 N N . ILE A 1 314 ? 2.273 16.393 8.365 1.00 87.81 314 ILE A N 1
ATOM 2412 C CA . ILE A 1 314 ? 3.267 17.240 9.050 1.00 87.81 314 ILE A CA 1
ATOM 2413 C C . ILE A 1 314 ? 3.674 18.415 8.148 1.00 87.81 314 ILE A C 1
ATOM 2415 O O . ILE A 1 314 ? 3.614 19.565 8.572 1.00 87.81 314 ILE A O 1
ATOM 2419 N N . GLN A 1 315 ? 4.002 18.148 6.880 1.00 85.38 315 GLN A N 1
ATOM 2420 C CA . GLN A 1 315 ? 4.299 19.183 5.876 1.00 85.38 315 GLN A CA 1
ATOM 2421 C C . GLN A 1 315 ? 3.108 20.133 5.642 1.00 85.38 315 GLN A C 1
ATOM 2423 O O . GLN A 1 315 ? 3.273 21.219 5.098 1.00 85.38 315 GLN A O 1
ATOM 2428 N N . ALA A 1 316 ? 1.888 19.717 6.009 1.00 79.69 316 ALA A N 1
ATOM 2429 C CA . ALA A 1 316 ? 0.665 20.514 5.894 1.00 79.69 316 ALA A CA 1
ATOM 2430 C C . ALA A 1 316 ? 0.417 21.512 6.997 1.00 79.69 316 ALA A C 1
ATOM 2432 O O . ALA A 1 316 ? -0.512 22.304 6.859 1.00 79.69 316 ALA A O 1
ATOM 2433 N N . GLN A 1 317 ? 1.195 21.474 8.069 1.00 81.31 317 GLN A N 1
ATOM 2434 C CA . GLN A 1 317 ? 1.009 22.441 9.130 1.00 81.31 317 GLN A CA 1
ATOM 2435 C C . GLN A 1 317 ? 1.425 23.828 8.630 1.00 81.31 317 GLN A C 1
ATOM 2437 O O . GLN A 1 317 ? 2.485 23.979 8.022 1.00 81.31 317 GLN A O 1
ATOM 2442 N N . GLU A 1 318 ? 0.569 24.828 8.868 1.00 78.94 318 GLU A N 1
ATOM 2443 C CA . GLU A 1 318 ? 0.880 26.240 8.583 1.00 78.94 318 GLU A CA 1
ATOM 2444 C C . GLU A 1 318 ? 2.136 26.677 9.345 1.00 78.94 318 GLU A C 1
ATOM 2446 O O . GLU A 1 318 ? 2.934 27.477 8.865 1.00 78.94 318 GLU A O 1
ATOM 2451 N N . GLU A 1 319 ? 2.328 26.080 10.517 1.00 83.69 319 GLU A N 1
ATOM 2452 C CA . GLU A 1 319 ? 3.454 26.298 11.398 1.00 83.69 319 GLU A CA 1
ATOM 2453 C C . GLU A 1 319 ? 4.199 24.988 11.663 1.00 83.69 319 GLU A C 1
ATOM 2455 O O . GLU A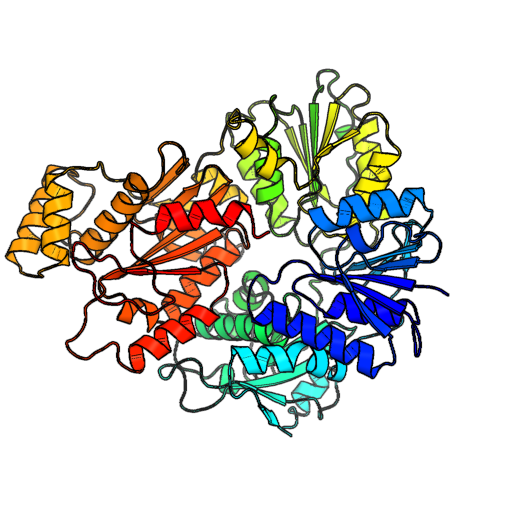 1 319 ? 3.592 23.943 11.905 1.00 83.69 319 GLU A O 1
ATOM 2460 N N . VAL A 1 320 ? 5.531 25.046 11.647 1.00 87.88 320 VAL A N 1
ATOM 2461 C CA . VAL A 1 320 ? 6.383 23.895 11.962 1.00 87.88 320 VAL A CA 1
ATOM 2462 C C . VAL A 1 320 ? 6.128 23.446 13.409 1.00 87.88 320 VAL A C 1
ATOM 2464 O O . VAL A 1 320 ? 6.213 24.279 14.314 1.00 87.88 320 VAL A O 1
ATOM 2467 N N . PRO A 1 321 ? 5.812 22.160 13.660 1.00 90.75 321 PRO A N 1
ATOM 2468 C CA . PRO A 1 321 ? 5.590 21.672 15.016 1.00 90.75 321 PRO A CA 1
ATOM 2469 C C . PRO A 1 321 ? 6.886 21.702 15.829 1.00 90.75 321 PRO A C 1
ATOM 2471 O O . PRO A 1 321 ? 7.943 21.333 15.325 1.00 90.75 321 PRO A O 1
ATOM 2474 N N . ASP A 1 322 ? 6.802 22.058 17.108 1.00 91.69 322 ASP A N 1
ATOM 2475 C CA . ASP A 1 322 ? 7.961 22.051 18.012 1.00 91.69 322 ASP A CA 1
ATOM 2476 C C . ASP A 1 322 ? 8.336 20.609 18.390 1.00 91.69 322 ASP A C 1
ATOM 2478 O O . ASP A 1 322 ? 9.499 20.274 18.618 1.00 91.69 322 ASP A O 1
ATOM 2482 N N . ARG A 1 323 ? 7.339 19.716 18.413 1.00 93.31 323 ARG A N 1
ATOM 2483 C CA . ARG A 1 323 ? 7.541 18.296 18.696 1.00 93.31 323 ARG A CA 1
ATOM 2484 C C . ARG A 1 323 ? 6.651 17.406 17.837 1.00 93.31 323 ARG A C 1
ATOM 2486 O O . ARG A 1 323 ? 5.462 17.671 17.664 1.00 93.31 323 ARG A O 1
ATOM 2493 N N . VAL A 1 324 ? 7.224 16.314 17.338 1.00 94.50 324 VAL A N 1
ATOM 2494 C CA . VAL A 1 324 ? 6.534 15.273 16.571 1.00 94.50 324 VAL A CA 1
ATOM 2495 C C . VAL A 1 324 ? 6.632 13.947 17.320 1.00 94.50 324 VAL A C 1
ATOM 2497 O O . VAL A 1 324 ? 7.728 13.446 17.559 1.00 94.50 324 VAL A O 1
ATOM 2500 N N . TYR A 1 325 ? 5.492 13.347 17.653 1.00 94.19 325 TYR A N 1
ATOM 2501 C CA . TYR A 1 325 ? 5.408 12.004 18.217 1.00 94.19 325 TYR A CA 1
ATOM 2502 C C . TYR A 1 325 ? 4.956 11.006 17.153 1.00 94.19 325 TYR A C 1
ATOM 2504 O O . TYR A 1 325 ? 3.886 11.134 16.564 1.00 94.19 325 TYR A O 1
ATOM 2512 N N . LEU A 1 326 ? 5.769 9.983 16.937 1.00 94.56 326 LEU A N 1
ATOM 2513 C CA . LEU A 1 326 ? 5.544 8.883 16.015 1.00 94.56 326 LEU A CA 1
ATOM 2514 C C . LEU A 1 326 ? 5.116 7.652 16.817 1.00 94.56 326 LEU A C 1
ATOM 2516 O O . LEU A 1 326 ? 5.953 6.976 17.412 1.00 94.56 326 LEU A O 1
ATOM 2520 N N . LEU A 1 327 ? 3.815 7.378 16.867 1.00 93.06 327 LEU A N 1
ATOM 2521 C CA . LEU A 1 327 ? 3.239 6.272 17.631 1.00 93.06 327 LEU A CA 1
ATOM 2522 C C . LEU A 1 327 ? 3.113 5.054 16.720 1.00 93.06 327 LEU A C 1
ATOM 2524 O O . LEU A 1 327 ? 2.265 5.031 15.830 1.00 93.06 327 LEU A O 1
ATOM 2528 N N . GLY A 1 328 ? 3.961 4.051 16.922 1.00 89.62 328 GLY A N 1
ATOM 2529 C CA . GLY A 1 328 ? 4.036 2.863 16.074 1.00 89.62 328 GLY A CA 1
ATOM 2530 C C . GLY A 1 328 ? 3.975 1.569 16.875 1.00 89.62 328 GLY A C 1
ATOM 2531 O O . GLY A 1 328 ? 4.334 1.524 18.048 1.00 89.62 328 GLY A O 1
ATOM 2532 N N . THR A 1 329 ? 3.524 0.499 16.235 1.00 86.44 329 THR A N 1
ATOM 2533 C CA . THR A 1 329 ? 3.580 -0.853 16.800 1.00 86.44 329 THR A CA 1
ATOM 2534 C C . THR A 1 329 ? 4.966 -1.461 16.612 1.00 86.44 329 THR A C 1
ATOM 2536 O O . THR A 1 329 ? 5.801 -0.916 15.883 1.00 86.44 329 THR A O 1
ATOM 2539 N N . ALA A 1 330 ? 5.213 -2.626 17.218 1.00 80.19 330 ALA A N 1
ATOM 2540 C CA . ALA A 1 330 ? 6.456 -3.365 16.985 1.00 80.19 330 ALA A CA 1
ATOM 2541 C C . ALA A 1 330 ? 6.698 -3.590 15.479 1.00 80.19 330 ALA A C 1
ATOM 2543 O O . ALA A 1 330 ? 7.795 -3.344 14.979 1.00 80.19 330 ALA A O 1
ATOM 2544 N N . GLY A 1 331 ? 5.616 -3.927 14.764 1.00 76.81 331 GLY A N 1
ATOM 2545 C CA . GLY A 1 331 ? 5.564 -4.166 13.322 1.00 76.81 331 GLY A CA 1
ATOM 2546 C C . GLY A 1 331 ? 6.139 -3.064 12.435 1.00 76.81 331 GLY A C 1
ATOM 2547 O O . GLY A 1 331 ? 6.598 -3.338 11.328 1.00 76.81 331 GLY A O 1
ATOM 2548 N N . VAL A 1 332 ? 6.124 -1.817 12.908 1.00 85.19 332 VAL A N 1
ATOM 2549 C CA . VAL A 1 332 ? 6.512 -0.634 12.126 1.00 85.19 332 VAL A CA 1
ATOM 2550 C C . VAL A 1 332 ? 7.692 0.115 12.742 1.00 85.19 332 VAL A C 1
ATOM 2552 O O . VAL A 1 332 ? 7.966 1.245 12.347 1.00 85.19 332 VAL A O 1
ATOM 2555 N N . GLN A 1 333 ? 8.424 -0.500 13.676 1.00 84.88 333 GLN A N 1
ATOM 2556 C CA . GLN A 1 333 ? 9.559 0.134 14.357 1.00 84.88 333 GLN A CA 1
ATOM 2557 C C . GLN A 1 333 ? 10.624 0.635 13.369 1.00 84.88 333 GLN A C 1
ATOM 2559 O O . GLN A 1 333 ? 11.043 1.788 13.435 1.00 84.88 333 GLN A O 1
ATOM 2564 N N . ARG A 1 334 ? 10.994 -0.191 12.382 1.00 84.62 334 ARG A N 1
ATOM 2565 C CA . ARG A 1 334 ? 11.940 0.203 11.326 1.00 84.62 334 ARG A CA 1
ATOM 2566 C C . ARG A 1 334 ? 11.418 1.383 10.501 1.00 84.62 334 ARG A C 1
ATOM 2568 O O . ARG A 1 334 ? 12.171 2.292 10.171 1.00 84.62 334 ARG A O 1
ATOM 2575 N N . THR A 1 335 ? 10.120 1.396 10.193 1.00 88.44 335 THR A N 1
ATOM 2576 C CA . THR A 1 335 ? 9.471 2.531 9.523 1.00 88.44 335 THR A CA 1
ATOM 2577 C C . THR A 1 335 ? 9.537 3.785 10.392 1.00 88.44 335 THR A C 1
ATOM 2579 O O . THR A 1 335 ? 9.859 4.853 9.883 1.00 88.44 335 THR A O 1
ATOM 2582 N N . ALA A 1 336 ? 9.299 3.671 11.700 1.00 91.19 336 ALA A N 1
ATOM 2583 C CA . ALA A 1 336 ? 9.392 4.785 12.638 1.00 91.19 336 ALA A CA 1
ATOM 2584 C C . ALA A 1 336 ? 10.813 5.363 12.718 1.00 91.19 336 ALA A C 1
ATOM 2586 O O . ALA A 1 336 ? 10.981 6.580 12.733 1.00 91.19 336 ALA A O 1
ATOM 2587 N N . GLU A 1 337 ? 11.836 4.510 12.700 1.00 90.81 337 GLU A N 1
ATOM 2588 C CA . GLU A 1 337 ? 13.242 4.919 12.671 1.00 90.81 337 GLU A CA 1
ATOM 2589 C C . GLU A 1 337 ? 13.618 5.620 11.364 1.00 90.81 337 GLU A C 1
ATOM 2591 O O . GLU A 1 337 ? 14.248 6.677 11.404 1.00 90.81 337 GLU A O 1
ATOM 2596 N N . ASN A 1 338 ? 13.181 5.084 10.222 1.00 91.94 338 ASN A N 1
ATOM 2597 C CA . ASN A 1 338 ? 13.374 5.704 8.910 1.00 91.94 338 ASN A CA 1
ATOM 2598 C C . ASN A 1 338 ? 12.713 7.086 8.843 1.00 91.94 338 ASN A C 1
ATOM 2600 O O . ASN A 1 338 ? 13.340 8.059 8.422 1.00 91.94 338 ASN A O 1
ATOM 2604 N N . VAL A 1 339 ? 11.464 7.181 9.313 1.00 93.56 339 VAL A N 1
ATOM 2605 C CA . VAL A 1 339 ? 10.718 8.440 9.406 1.00 93.56 339 VAL A CA 1
ATOM 2606 C C . VAL A 1 339 ? 11.449 9.432 10.304 1.00 93.56 339 VAL A C 1
ATOM 2608 O O . VAL A 1 339 ? 11.674 10.567 9.894 1.00 93.56 339 VAL A O 1
ATOM 2611 N N . ARG A 1 340 ? 11.854 9.011 11.507 1.00 94.50 340 ARG A N 1
ATOM 2612 C CA . ARG A 1 340 ? 12.594 9.857 12.448 1.00 94.50 340 ARG A CA 1
ATOM 2613 C C . ARG A 1 340 ? 13.879 10.380 11.816 1.00 94.50 340 ARG A C 1
ATOM 2615 O O . ARG A 1 340 ? 14.099 11.582 11.833 1.00 94.50 340 ARG A O 1
ATOM 2622 N N . ALA A 1 341 ? 14.687 9.506 11.219 1.00 91.44 341 ALA A N 1
ATOM 2623 C CA . ALA A 1 341 ? 15.933 9.893 10.562 1.00 91.44 341 ALA A CA 1
ATOM 2624 C C . ALA A 1 341 ? 15.698 10.896 9.420 1.00 91.44 341 ALA A C 1
ATOM 2626 O O . ALA A 1 341 ? 16.404 11.898 9.334 1.00 91.44 341 ALA A O 1
ATOM 2627 N N . GLY A 1 342 ? 14.689 10.657 8.575 1.00 91.56 342 GLY A N 1
ATOM 2628 C CA . GLY A 1 342 ? 14.350 11.550 7.466 1.00 91.56 342 GLY A CA 1
ATOM 2629 C C . GLY A 1 342 ? 13.845 12.922 7.921 1.00 91.56 342 GLY A C 1
ATOM 2630 O O . GLY A 1 342 ? 14.287 13.937 7.390 1.00 91.56 342 GLY A O 1
ATOM 2631 N N . LEU A 1 343 ? 12.970 12.966 8.933 1.00 92.56 343 LEU A N 1
ATOM 2632 C CA . LEU A 1 343 ? 12.439 14.216 9.486 1.00 92.56 343 LEU A CA 1
ATOM 2633 C C . LEU A 1 343 ? 13.495 14.997 10.278 1.00 92.56 343 LEU A C 1
ATOM 2635 O O . LEU A 1 343 ? 13.597 16.206 10.120 1.00 92.56 343 LEU A O 1
ATOM 2639 N N . SER A 1 344 ? 14.316 14.329 11.093 1.00 91.69 344 SER A N 1
ATOM 2640 C CA . SER A 1 344 ? 15.386 14.988 11.857 1.00 91.69 344 SER A CA 1
ATOM 2641 C C . SER A 1 344 ? 16.496 15.557 10.970 1.00 91.69 344 SER A C 1
ATOM 2643 O O . SER A 1 344 ? 17.200 16.470 11.389 1.00 91.69 344 SER A O 1
ATOM 2645 N N . ALA A 1 345 ? 16.659 15.038 9.750 1.00 89.88 345 ALA A N 1
ATOM 2646 C CA . ALA A 1 345 ? 17.585 15.582 8.761 1.00 89.88 345 ALA A CA 1
ATOM 2647 C C . ALA A 1 345 ? 16.997 16.758 7.956 1.00 89.88 345 ALA A C 1
ATOM 2649 O O . ALA A 1 345 ? 17.712 17.336 7.135 1.00 89.88 345 ALA A O 1
ATOM 2650 N N . ALA A 1 346 ? 15.713 17.096 8.138 1.00 90.81 346 ALA A N 1
ATOM 2651 C CA . ALA A 1 346 ? 15.041 18.164 7.405 1.00 90.81 346 ALA A CA 1
ATOM 2652 C C . ALA A 1 346 ? 15.380 19.544 7.994 1.00 90.81 346 ALA A C 1
ATOM 2654 O O . ALA A 1 346 ? 14.999 19.817 9.133 1.00 90.81 346 ALA A O 1
ATOM 2655 N N . PRO A 1 347 ? 16.030 20.455 7.238 1.00 89.81 347 PRO A N 1
ATOM 2656 C CA . PRO A 1 347 ? 16.366 21.791 7.737 1.00 89.81 347 PRO A CA 1
ATOM 2657 C C . PRO A 1 347 ? 15.149 22.598 8.199 1.00 89.81 347 PRO A C 1
ATOM 2659 O O . PRO A 1 347 ? 15.257 23.423 9.096 1.00 89.81 347 PRO A O 1
ATOM 2662 N N . GLN A 1 348 ? 13.979 22.356 7.606 1.00 88.94 348 GLN A N 1
ATOM 2663 C CA . GLN A 1 348 ? 12.729 23.035 7.952 1.00 88.94 348 GLN A CA 1
ATOM 2664 C C . GLN A 1 348 ? 12.167 22.589 9.305 1.00 88.94 348 GLN A C 1
ATOM 2666 O O . GLN A 1 348 ? 11.362 23.303 9.888 1.00 88.94 348 GLN A O 1
ATOM 2671 N N . LEU A 1 349 ? 12.609 21.433 9.803 1.00 88.12 349 LEU A N 1
ATOM 2672 C CA . LEU A 1 349 ? 12.326 20.926 11.142 1.00 88.12 349 LEU A CA 1
ATOM 2673 C C . LEU A 1 349 ? 13.518 21.155 12.089 1.00 88.12 349 LEU A C 1
ATOM 2675 O O . LEU A 1 349 ? 13.600 20.519 13.139 1.00 88.12 349 LEU A O 1
ATOM 2679 N N . ALA A 1 350 ? 14.466 22.037 11.741 1.00 84.75 350 ALA A N 1
ATOM 2680 C CA . ALA A 1 350 ? 15.561 22.393 12.636 1.00 84.75 350 ALA A CA 1
ATOM 2681 C C . ALA A 1 350 ? 14.993 23.052 13.904 1.00 84.75 350 ALA A C 1
ATOM 2683 O O . ALA A 1 350 ? 14.442 24.148 13.855 1.00 84.75 350 ALA A O 1
ATOM 2684 N N . GLY A 1 351 ? 15.116 22.358 15.038 1.00 83.69 351 GLY A N 1
ATOM 2685 C CA . GLY A 1 351 ? 14.517 22.753 16.318 1.00 83.69 351 GLY A CA 1
ATOM 2686 C C . GLY A 1 351 ? 13.278 21.941 16.704 1.00 83.69 351 GLY A C 1
ATOM 2687 O O . GLY A 1 351 ? 12.920 21.926 17.877 1.00 83.69 351 GLY A O 1
ATOM 2688 N N . SER A 1 352 ? 12.675 21.205 15.767 1.00 89.50 352 SER A N 1
ATOM 2689 C CA . SER A 1 352 ? 11.632 20.232 16.077 1.00 89.50 352 SER A CA 1
ATOM 2690 C C . SER A 1 352 ? 12.242 18.956 16.643 1.00 89.50 352 SER A C 1
ATOM 2692 O O . SER A 1 352 ? 13.150 18.361 16.056 1.00 89.50 352 SER A O 1
ATOM 2694 N N . GLU A 1 353 ? 11.693 18.461 17.744 1.00 91.62 353 GLU A N 1
ATOM 2695 C CA . GLU A 1 353 ? 12.093 17.166 18.282 1.00 91.62 353 GLU A CA 1
ATOM 2696 C C . GLU A 1 353 ? 11.192 16.046 17.746 1.00 91.62 353 GLU A C 1
ATOM 2698 O O . GLU A 1 353 ? 9.971 16.096 17.896 1.00 91.62 353 GLU A O 1
ATOM 2703 N N . VAL A 1 354 ? 11.780 15.005 17.147 1.00 92.75 354 VAL A N 1
ATOM 2704 C CA . VAL A 1 354 ? 11.035 13.853 16.612 1.00 92.75 354 VAL A CA 1
ATOM 2705 C C . VAL A 1 354 ? 11.243 12.633 17.505 1.00 92.75 354 VAL A C 1
ATOM 2707 O O . VAL A 1 354 ? 12.344 12.085 17.585 1.00 92.75 354 VAL A O 1
ATOM 2710 N N . ARG A 1 355 ? 10.171 12.176 18.154 1.00 91.62 355 ARG A N 1
ATOM 2711 C CA . ARG A 1 355 ? 10.180 11.049 19.093 1.00 91.62 355 ARG A CA 1
ATOM 2712 C C . ARG A 1 355 ? 9.382 9.876 18.569 1.00 91.62 355 ARG A C 1
ATOM 2714 O O . ARG A 1 355 ? 8.315 10.047 17.994 1.00 91.62 355 ARG A O 1
ATOM 2721 N N . THR A 1 356 ? 9.866 8.673 18.836 1.00 90.88 356 THR A N 1
ATOM 2722 C CA . THR A 1 356 ? 9.152 7.426 18.550 1.00 90.88 356 THR A CA 1
ATOM 2723 C C . THR A 1 356 ? 8.594 6.845 19.838 1.00 90.88 356 THR A C 1
ATOM 2725 O O . THR A 1 356 ? 9.327 6.703 20.814 1.00 90.88 356 THR A O 1
ATOM 2728 N N . VAL A 1 357 ? 7.314 6.486 19.836 1.00 88.56 357 VAL A N 1
ATOM 2729 C CA . VAL A 1 357 ? 6.631 5.838 20.959 1.00 88.56 357 VAL A CA 1
ATOM 2730 C C . VAL A 1 357 ? 6.096 4.501 20.474 1.00 88.56 357 VAL A C 1
ATOM 2732 O O . VAL A 1 357 ? 5.325 4.445 19.515 1.00 88.56 357 VAL A O 1
ATOM 2735 N N . ARG A 1 358 ? 6.500 3.419 21.141 1.00 85.19 358 ARG A N 1
ATOM 2736 C CA . ARG A 1 358 ? 6.000 2.080 20.836 1.00 85.19 358 ARG A CA 1
ATOM 2737 C C . ARG A 1 358 ? 4.687 1.829 21.574 1.00 85.19 358 ARG A C 1
ATOM 2739 O O . ARG A 1 358 ? 4.611 2.012 22.787 1.00 85.19 358 ARG A O 1
ATOM 2746 N N . ILE A 1 359 ? 3.681 1.371 20.842 1.00 85.25 359 ILE A N 1
ATOM 2747 C CA . ILE A 1 359 ? 2.373 0.947 21.356 1.00 85.25 359 ILE A CA 1
ATOM 2748 C C . ILE A 1 359 ? 2.156 -0.539 21.048 1.00 85.25 359 ILE A C 1
ATOM 2750 O O . ILE A 1 359 ? 2.654 -1.038 20.042 1.00 85.25 359 ILE A O 1
ATOM 2754 N N . ASP A 1 360 ? 1.442 -1.254 21.915 1.00 78.69 360 ASP A N 1
ATOM 2755 C CA . ASP A 1 360 ? 1.050 -2.646 21.662 1.00 78.69 360 ASP A CA 1
ATOM 2756 C C . ASP A 1 360 ? -0.266 -2.666 20.877 1.00 78.69 360 ASP A C 1
ATOM 2758 O O . ASP A 1 360 ? -1.286 -2.138 21.331 1.00 78.69 360 ASP A O 1
ATOM 2762 N N . GLU A 1 361 ? -0.235 -3.268 19.689 1.00 75.00 361 GLU A N 1
ATOM 2763 C CA . GLU A 1 361 ? -1.400 -3.430 18.824 1.00 75.00 361 GLU A CA 1
ATOM 2764 C C . GLU A 1 361 ? -2.537 -4.240 19.464 1.00 75.00 361 GLU A C 1
ATOM 2766 O O . GLU A 1 361 ? -3.699 -4.021 19.134 1.00 75.00 361 GLU A O 1
ATOM 2771 N N . ASN A 1 362 ? -2.234 -5.141 20.404 1.00 74.25 362 ASN A N 1
ATOM 2772 C CA . ASN A 1 362 ? -3.223 -6.017 21.037 1.00 74.25 362 ASN A CA 1
ATOM 2773 C C . ASN A 1 362 ? -3.958 -5.339 22.195 1.00 74.25 362 ASN A C 1
ATOM 2775 O O . ASN A 1 362 ? -5.017 -5.805 22.623 1.00 74.25 362 ASN A O 1
ATOM 2779 N N . THR A 1 363 ? -3.427 -4.221 22.688 1.00 75.38 363 THR A N 1
ATOM 2780 C CA . THR A 1 363 ? -4.029 -3.434 23.764 1.00 75.38 363 THR A CA 1
ATOM 2781 C C . THR A 1 363 ? -4.221 -1.973 23.343 1.00 75.38 363 THR A C 1
ATOM 2783 O O . THR A 1 363 ? -3.605 -1.080 23.930 1.00 75.38 363 THR A O 1
ATOM 2786 N N . PRO A 1 364 ? -5.098 -1.676 22.363 1.00 71.00 364 PRO A N 1
ATOM 2787 C CA . PRO A 1 364 ? -5.350 -0.307 21.923 1.00 71.00 364 PRO A CA 1
ATOM 2788 C C . PRO A 1 364 ? -5.803 0.645 23.033 1.00 71.00 364 PRO A C 1
ATOM 2790 O O . PRO A 1 364 ? -5.589 1.841 22.914 1.00 71.00 364 PRO A O 1
ATOM 2793 N N . HIS A 1 365 ? -6.363 0.164 24.147 1.00 70.69 365 HIS A N 1
ATOM 2794 C CA . HIS A 1 365 ? -6.666 1.026 25.297 1.00 70.69 365 HIS A CA 1
ATOM 2795 C C . HIS A 1 365 ? -5.400 1.665 25.912 1.00 70.69 365 HIS A C 1
ATOM 2797 O O . HIS A 1 365 ? -5.466 2.767 26.458 1.00 70.69 365 HIS A O 1
ATOM 2803 N N . LEU A 1 366 ? -4.219 1.041 25.781 1.00 78.12 366 LEU A N 1
ATOM 2804 C CA . LEU A 1 366 ? -2.944 1.648 26.188 1.00 78.12 366 LEU A CA 1
ATOM 2805 C C . LEU A 1 366 ? -2.544 2.826 25.287 1.00 78.12 366 LEU A C 1
ATOM 2807 O O . LEU A 1 366 ? -1.782 3.690 25.724 1.00 78.12 366 LEU A O 1
ATOM 2811 N N . LEU A 1 367 ? -3.093 2.919 24.069 1.00 86.62 367 LEU A N 1
ATOM 2812 C CA . LEU A 1 367 ? -2.932 4.097 23.216 1.00 86.62 367 LEU A CA 1
ATOM 2813 C C . LEU A 1 367 ? -3.488 5.344 23.903 1.00 86.62 367 LEU A C 1
ATOM 2815 O O . LEU A 1 367 ? -2.824 6.375 23.906 1.00 86.62 367 LEU A O 1
ATOM 2819 N N . ALA A 1 368 ? -4.664 5.243 24.530 1.00 84.19 368 ALA A N 1
ATOM 2820 C CA . ALA A 1 368 ? -5.260 6.356 25.263 1.00 84.19 368 ALA A CA 1
ATOM 2821 C C . ALA A 1 368 ? -4.353 6.813 26.415 1.00 84.19 368 ALA A C 1
ATOM 2823 O O . ALA A 1 368 ? -4.166 8.008 26.604 1.00 84.19 368 ALA A O 1
ATOM 2824 N N . GLN A 1 369 ? -3.707 5.883 27.129 1.00 84.25 369 GLN A N 1
ATOM 2825 C CA . GLN A 1 369 ? -2.739 6.236 28.175 1.00 84.25 369 GLN A CA 1
ATOM 2826 C C . GLN A 1 369 ? -1.510 6.954 27.608 1.00 84.25 369 GLN A C 1
ATOM 2828 O O . GLN A 1 369 ? -1.042 7.925 28.199 1.00 84.25 369 GLN A O 1
ATOM 2833 N N . ALA A 1 370 ? -0.979 6.495 26.471 1.00 87.50 370 ALA A N 1
ATOM 2834 C CA . ALA A 1 370 ? 0.145 7.151 25.809 1.00 87.50 370 ALA A CA 1
ATOM 2835 C C . ALA A 1 370 ? -0.226 8.568 25.343 1.00 87.50 370 ALA A C 1
ATOM 2837 O O . ALA A 1 370 ? 0.532 9.505 25.580 1.00 87.50 370 ALA A O 1
ATOM 2838 N N . LEU A 1 371 ? -1.406 8.732 24.743 1.00 89.81 371 LEU A N 1
ATOM 2839 C CA . LEU A 1 371 ? -1.923 10.026 24.296 1.00 89.81 371 LEU A CA 1
ATOM 2840 C C . LEU A 1 371 ? -2.185 10.978 25.471 1.00 89.81 371 LEU A C 1
ATOM 2842 O O . LEU A 1 371 ? -1.763 12.129 25.409 1.00 89.81 371 LEU A O 1
ATOM 2846 N N . THR A 1 372 ? -2.786 10.498 26.564 1.00 88.38 372 THR A N 1
ATOM 2847 C CA . THR A 1 372 ? -2.967 11.286 27.794 1.00 88.38 372 THR A CA 1
ATOM 2848 C C . THR A 1 372 ? -1.626 11.736 28.361 1.00 88.38 372 THR A C 1
ATOM 2850 O O . THR A 1 372 ? -1.467 12.913 28.638 1.00 88.38 372 THR A O 1
ATOM 2853 N N . ARG A 1 373 ? -0.614 10.860 28.440 1.00 87.19 373 ARG A N 1
ATOM 2854 C CA . ARG A 1 373 ? 0.728 11.265 28.902 1.00 87.19 373 ARG A CA 1
ATOM 2855 C C . ARG A 1 373 ? 1.376 12.315 28.002 1.00 87.19 373 ARG A C 1
ATOM 2857 O O . ARG A 1 373 ? 2.089 13.172 28.508 1.00 87.19 373 ARG A O 1
ATOM 2864 N N . ILE A 1 374 ? 1.158 12.247 26.687 1.00 88.94 374 ILE A N 1
ATOM 2865 C CA . ILE A 1 374 ? 1.630 13.284 25.759 1.00 88.94 374 ILE A CA 1
ATOM 2866 C C . ILE A 1 374 ? 0.902 14.605 26.035 1.00 88.94 374 ILE A C 1
ATOM 2868 O O . ILE A 1 374 ? 1.559 15.635 26.117 1.00 88.94 374 ILE A O 1
ATOM 2872 N N . ALA A 1 375 ? -0.421 14.587 26.209 1.00 88.31 375 ALA A N 1
ATOM 2873 C CA . ALA A 1 375 ? -1.191 15.791 26.524 1.00 88.31 375 ALA A CA 1
ATOM 2874 C C . ALA A 1 375 ? -0.797 16.394 27.886 1.00 88.31 375 ALA A C 1
ATOM 2876 O O . ALA A 1 375 ? -0.567 17.594 27.974 1.00 88.31 375 ALA A O 1
ATOM 2877 N N . ASP A 1 376 ? -0.639 15.563 28.918 1.00 86.62 376 ASP A N 1
ATOM 2878 C CA . ASP A 1 376 ? -0.249 15.981 30.271 1.00 86.62 376 ASP A CA 1
ATOM 2879 C C . ASP A 1 376 ? 1.178 16.540 30.321 1.00 86.62 376 ASP A C 1
ATOM 2881 O O . ASP A 1 376 ? 1.470 17.421 31.125 1.00 86.62 376 ASP A O 1
ATOM 2885 N N . ALA A 1 377 ? 2.075 16.038 29.465 1.00 84.50 377 ALA A N 1
ATOM 2886 C CA . ALA A 1 377 ? 3.419 16.590 29.326 1.00 84.50 377 ALA A CA 1
ATOM 2887 C C . ALA A 1 377 ? 3.407 17.974 28.659 1.00 84.50 377 ALA A C 1
ATOM 2889 O O . ALA A 1 377 ? 4.335 18.743 28.866 1.00 84.50 377 ALA A O 1
ATOM 2890 N N . HIS A 1 378 ? 2.372 18.307 27.883 1.00 86.31 378 HIS A N 1
ATOM 2891 C CA . HIS A 1 378 ? 2.282 19.553 27.117 1.00 86.31 378 HIS A CA 1
ATOM 2892 C C . HIS A 1 378 ? 0.940 20.264 27.351 1.00 86.31 378 HIS A C 1
ATOM 2894 O O . HIS A 1 378 ? 0.177 20.452 26.400 1.00 86.31 378 HIS A O 1
ATOM 2900 N N . PRO A 1 379 ? 0.628 20.660 28.600 1.00 83.69 379 PRO A N 1
ATOM 2901 C CA . PRO A 1 379 ? -0.710 21.116 28.985 1.00 83.69 379 PRO A CA 1
ATOM 2902 C C . PRO A 1 379 ? -1.156 22.397 28.263 1.00 83.69 379 PRO A C 1
ATOM 2904 O O . PRO A 1 379 ? -2.352 22.593 28.053 1.00 83.69 379 PRO A O 1
ATOM 2907 N N . ASP A 1 380 ? -0.202 23.234 27.848 1.00 85.12 380 ASP A N 1
ATOM 2908 C CA . ASP A 1 380 ? -0.450 24.501 27.149 1.00 85.12 380 ASP A CA 1
ATOM 2909 C C . ASP A 1 380 ? -0.239 24.406 25.627 1.00 85.12 380 ASP A C 1
ATOM 2911 O O . ASP A 1 380 ? -0.410 25.395 24.908 1.00 85.12 380 ASP A O 1
ATOM 2915 N N . ALA A 1 381 ? 0.148 23.235 25.110 1.00 85.62 381 ALA A N 1
ATOM 2916 C CA . ALA A 1 381 ? 0.415 23.072 23.690 1.00 85.62 381 ALA A CA 1
ATOM 2917 C C . ALA A 1 381 ? -0.860 22.805 22.888 1.00 85.62 381 ALA A C 1
ATOM 2919 O O . ALA A 1 381 ? -1.788 22.110 23.304 1.00 85.62 381 ALA A O 1
ATOM 2920 N N . HIS A 1 382 ? -0.858 23.287 21.650 1.00 87.38 382 HIS A N 1
ATOM 2921 C CA . HIS A 1 382 ? -1.806 22.867 20.638 1.00 87.38 382 HIS A CA 1
ATOM 2922 C C . HIS A 1 382 ? -1.444 21.462 20.143 1.00 87.38 382 HIS A C 1
ATOM 2924 O O . HIS A 1 382 ? -0.421 21.273 19.477 1.00 87.38 382 HIS A O 1
ATOM 2930 N N . LEU A 1 383 ? -2.275 20.471 20.483 1.00 90.06 383 LEU A N 1
ATOM 2931 C CA . LEU A 1 383 ? -2.072 19.084 20.069 1.00 90.06 383 LEU A CA 1
ATOM 2932 C C . LEU A 1 383 ? -2.863 18.777 18.800 1.00 90.06 383 LEU A C 1
ATOM 2934 O O . LEU A 1 383 ? -4.095 18.862 18.757 1.00 90.06 383 LEU A O 1
ATOM 2938 N N . THR A 1 384 ? -2.137 18.336 17.781 1.00 90.62 384 THR A N 1
ATOM 2939 C CA . THR A 1 384 ? -2.692 17.901 16.506 1.00 90.62 384 THR A CA 1
ATOM 2940 C C . THR A 1 384 ? -2.475 16.403 16.323 1.00 90.62 384 THR A C 1
ATOM 2942 O O . THR A 1 384 ? -1.345 15.927 16.368 1.00 90.62 384 THR A O 1
ATOM 2945 N N . LEU A 1 385 ? -3.554 15.644 16.121 1.00 90.56 385 LEU A N 1
ATOM 2946 C CA . LEU A 1 385 ? -3.518 14.180 16.035 1.00 90.56 385 LEU A CA 1
ATOM 2947 C C . LEU A 1 385 ? -3.845 13.698 14.619 1.00 90.56 385 LEU A C 1
ATOM 2949 O O . LEU A 1 385 ? -4.961 13.877 14.137 1.00 90.56 385 LEU A O 1
ATOM 2953 N N . ASN A 1 386 ? -2.887 13.049 13.966 1.00 90.62 386 ASN A N 1
ATOM 2954 C CA . ASN A 1 386 ? -3.007 12.498 12.625 1.00 90.62 386 ASN A CA 1
ATOM 2955 C C . ASN A 1 386 ? -3.325 10.994 12.670 1.00 90.62 386 ASN A C 1
ATOM 2957 O O . ASN A 1 386 ? -2.510 10.168 13.092 1.00 90.62 386 ASN A O 1
ATOM 2961 N N . LEU A 1 387 ? -4.518 10.652 12.176 1.00 88.06 387 LEU A N 1
ATOM 2962 C CA . LEU A 1 387 ? -5.081 9.297 12.185 1.00 88.06 387 LEU A CA 1
ATOM 2963 C C . LEU A 1 387 ? -4.903 8.548 10.850 1.00 88.06 387 LEU A C 1
ATOM 2965 O O . LEU A 1 387 ? -5.508 7.499 10.635 1.00 88.06 387 LEU A O 1
ATOM 2969 N N . THR A 1 388 ? -4.103 9.082 9.922 1.00 85.00 388 THR A N 1
ATOM 2970 C CA . THR A 1 388 ? -3.937 8.507 8.576 1.00 85.00 388 THR A CA 1
ATOM 2971 C C . THR A 1 388 ? -3.203 7.160 8.593 1.00 85.00 388 THR A C 1
ATOM 2973 O O . THR A 1 388 ? -3.580 6.248 7.851 1.00 85.00 388 THR A O 1
ATOM 2976 N N . GLY A 1 389 ? -2.220 6.976 9.480 1.00 87.62 389 GLY A N 1
ATOM 2977 C CA . GLY A 1 389 ? -1.512 5.708 9.688 1.00 87.62 389 GLY A CA 1
ATOM 2978 C C . GLY A 1 389 ? -2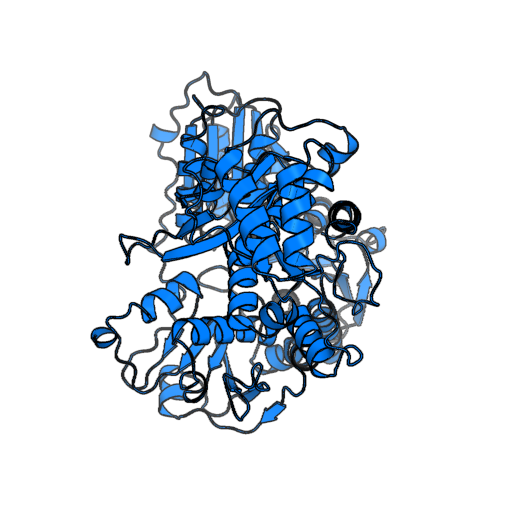.046 4.898 10.879 1.00 87.62 389 GLY A C 1
ATOM 2979 O O . GLY A 1 389 ? -3.149 5.146 11.368 1.00 87.62 389 GLY A O 1
ATOM 2980 N N . GLY A 1 390 ? -1.325 3.848 11.274 1.00 88.75 390 GLY A N 1
ATOM 2981 C CA . GLY A 1 390 ? -1.784 2.840 12.241 1.00 88.75 390 GLY A CA 1
ATOM 2982 C C . GLY A 1 390 ? -2.847 1.886 11.680 1.00 88.75 390 GLY A C 1
ATOM 2983 O O . GLY A 1 390 ? -3.343 2.066 10.560 1.00 88.75 390 GLY A O 1
ATOM 2984 N N . THR A 1 391 ? -3.207 0.859 12.453 1.00 88.38 391 THR A N 1
ATOM 2985 C CA . THR A 1 391 ? -4.359 -0.003 12.142 1.00 88.38 391 THR A CA 1
ATOM 2986 C C . THR A 1 391 ? -5.668 0.750 12.397 1.00 88.38 391 THR A C 1
ATOM 2988 O O . THR A 1 391 ? -5.680 1.831 12.995 1.00 88.38 391 THR A O 1
ATOM 2991 N N . LYS A 1 392 ? -6.798 0.219 11.911 1.00 89.19 392 LYS A N 1
ATOM 2992 C CA . LYS A 1 392 ? -8.099 0.862 12.152 1.00 89.19 392 LYS A CA 1
ATOM 2993 C C . LYS A 1 392 ? -8.467 0.878 13.630 1.00 89.19 392 LYS A C 1
ATOM 2995 O O . LYS A 1 392 ? -8.945 1.906 14.092 1.00 89.19 392 LYS A O 1
ATOM 3000 N N . ALA A 1 393 ? -8.179 -0.198 14.365 1.00 89.12 393 ALA A N 1
ATOM 3001 C CA . ALA A 1 393 ? -8.402 -0.253 15.806 1.00 89.12 393 ALA A CA 1
ATOM 3002 C C . ALA A 1 393 ? -7.721 0.935 16.507 1.00 89.12 393 ALA A C 1
ATOM 3004 O O . ALA A 1 393 ? -8.384 1.732 17.168 1.00 89.12 393 ALA A O 1
ATOM 3005 N N . LEU A 1 394 ? -6.421 1.133 16.261 1.00 89.31 394 LEU A N 1
ATOM 3006 C CA . LEU A 1 394 ? -5.660 2.248 16.834 1.00 89.31 394 LEU A CA 1
ATOM 3007 C C . LEU A 1 394 ? -6.245 3.615 16.453 1.00 89.31 394 LEU A C 1
ATOM 3009 O O . LEU A 1 394 ? -6.414 4.475 17.315 1.00 89.31 394 LEU A O 1
ATOM 3013 N N . ALA A 1 395 ? -6.604 3.815 15.181 1.00 90.69 395 ALA A N 1
ATOM 3014 C CA . ALA A 1 395 ? -7.188 5.074 14.724 1.00 90.69 395 ALA A CA 1
ATOM 3015 C C . ALA A 1 395 ? -8.533 5.390 15.405 1.00 90.69 395 ALA A C 1
ATOM 3017 O O . ALA A 1 395 ? -8.768 6.540 15.778 1.00 90.69 395 ALA A O 1
ATOM 3018 N N . LEU A 1 396 ? -9.398 4.390 15.605 1.00 90.81 396 LEU A N 1
ATOM 3019 C CA . LEU A 1 396 ? -10.697 4.584 16.256 1.00 90.81 396 LEU A CA 1
ATOM 3020 C C . LEU A 1 396 ? -10.571 4.805 17.767 1.00 90.81 396 LEU A C 1
ATOM 3022 O O . LEU A 1 396 ? -11.230 5.700 18.293 1.00 90.81 396 LEU A O 1
ATOM 3026 N N . HIS A 1 397 ? -9.685 4.083 18.461 1.00 89.69 397 HIS A N 1
ATOM 3027 C CA . HIS A 1 397 ? -9.411 4.357 19.879 1.00 89.69 397 HIS A CA 1
ATOM 3028 C C . HIS A 1 397 ? -8.809 5.755 20.082 1.00 89.69 397 HIS A C 1
ATOM 3030 O O . HIS A 1 397 ? -9.200 6.468 21.005 1.00 89.69 397 HIS A O 1
ATOM 3036 N N . ALA A 1 398 ? -7.920 6.195 19.189 1.00 90.50 398 ALA A N 1
ATOM 3037 C CA . ALA A 1 398 ? -7.378 7.550 19.222 1.00 90.50 398 ALA A CA 1
ATOM 3038 C C . ALA A 1 398 ? -8.455 8.619 18.955 1.00 90.50 398 ALA A C 1
ATOM 3040 O O . ALA A 1 398 ? -8.460 9.664 19.604 1.00 90.50 398 ALA A O 1
ATOM 3041 N N . LEU A 1 399 ? -9.402 8.350 18.048 1.00 89.38 399 LEU A N 1
ATOM 3042 C CA . LEU A 1 399 ? -10.541 9.232 17.784 1.00 89.38 399 LEU A CA 1
ATOM 3043 C C . LEU A 1 399 ? -11.509 9.300 18.978 1.00 89.38 399 LEU A C 1
ATOM 3045 O O . LEU A 1 399 ? -11.955 10.390 19.335 1.00 89.38 399 LEU A O 1
ATOM 3049 N N . LYS A 1 400 ? -11.786 8.162 19.628 1.00 90.06 400 LYS A N 1
ATOM 3050 C CA . LYS A 1 400 ? -12.574 8.085 20.870 1.00 90.06 400 LYS A CA 1
ATOM 3051 C C . LYS A 1 400 ? -11.918 8.885 21.995 1.00 90.06 400 LYS A C 1
ATOM 3053 O O . LYS A 1 400 ? -12.601 9.629 22.692 1.00 90.06 400 LYS A O 1
ATOM 3058 N N . TRP A 1 401 ? -10.600 8.761 22.158 1.00 90.06 401 TRP A N 1
ATOM 3059 C CA . TRP A 1 401 ? -9.838 9.559 23.119 1.00 90.06 401 TRP A CA 1
ATOM 3060 C C . TRP A 1 401 ? -9.949 11.056 22.804 1.00 90.06 401 TRP A C 1
ATOM 3062 O O . TRP A 1 401 ? -10.364 11.828 23.664 1.00 90.06 401 TRP A O 1
ATOM 3072 N N . ALA A 1 402 ? -9.700 11.455 21.552 1.00 88.38 402 ALA A N 1
ATOM 3073 C CA . ALA A 1 402 ? -9.752 12.856 21.135 1.00 88.38 402 ALA A CA 1
ATOM 3074 C C . ALA A 1 402 ? -11.138 13.494 21.342 1.00 88.38 402 ALA A C 1
ATOM 3076 O O . ALA A 1 402 ? -11.219 14.656 21.729 1.00 88.38 402 ALA A O 1
ATOM 3077 N N . ALA A 1 403 ? -12.229 12.743 21.149 1.00 85.06 403 ALA A N 1
ATOM 3078 C CA . ALA A 1 403 ? -13.589 13.223 21.414 1.00 85.06 403 ALA A CA 1
ATOM 3079 C C . ALA A 1 403 ? -13.822 13.607 22.891 1.00 85.06 403 ALA A C 1
ATOM 3081 O O . ALA A 1 403 ? -14.659 14.460 23.180 1.00 85.06 403 ALA A O 1
ATOM 3082 N N . ASN A 1 404 ? -13.056 13.018 23.815 1.00 83.12 404 ASN A N 1
ATOM 3083 C CA . ASN A 1 404 ? -13.132 13.278 25.252 1.00 83.12 404 ASN A CA 1
ATOM 3084 C C . ASN A 1 404 ? -12.085 14.296 25.744 1.00 83.12 404 ASN A C 1
ATOM 3086 O O . ASN A 1 404 ? -12.049 14.612 26.933 1.00 83.12 404 ASN A O 1
ATOM 3090 N N . THR A 1 405 ? -11.247 14.844 24.857 1.00 81.00 405 THR A N 1
ATOM 3091 C CA . THR A 1 405 ? -10.152 15.758 25.219 1.00 81.00 405 THR A CA 1
ATOM 3092 C C . THR A 1 405 ? -10.298 17.098 24.495 1.00 81.00 405 THR A C 1
ATOM 3094 O O . THR A 1 405 ? -9.990 17.231 23.315 1.00 81.00 405 THR A O 1
ATOM 3097 N N . ARG A 1 406 ? -10.736 18.137 25.223 1.00 66.06 406 ARG A N 1
ATOM 3098 C CA . ARG A 1 406 ? -11.074 19.462 24.657 1.00 66.06 406 ARG A CA 1
ATOM 3099 C C . ARG A 1 406 ? -9.916 20.193 23.953 1.00 66.06 406 ARG A C 1
ATOM 3101 O O . ARG A 1 406 ? -10.185 21.060 23.129 1.00 66.06 406 ARG A O 1
ATOM 3108 N N . ALA A 1 407 ? -8.661 19.870 24.269 1.00 61.69 407 ALA A N 1
ATOM 3109 C CA . ALA A 1 407 ? -7.469 20.556 23.751 1.00 61.69 407 ALA A CA 1
ATOM 3110 C C . ALA A 1 407 ? -6.903 19.963 22.440 1.00 61.69 407 ALA A C 1
ATOM 3112 O O . ALA A 1 407 ? -5.877 20.426 21.946 1.00 61.69 407 ALA A O 1
ATOM 3113 N N . VAL A 1 408 ? -7.548 18.942 21.864 1.00 71.00 408 VAL A N 1
ATOM 3114 C CA . VAL A 1 408 ? -6.993 18.170 20.741 1.00 71.00 408 VAL A CA 1
ATOM 3115 C C . VAL A 1 408 ? -7.732 18.477 19.445 1.00 71.00 408 VAL A C 1
ATOM 3117 O O . VAL A 1 408 ? -8.953 18.346 19.368 1.00 71.00 408 VAL A O 1
ATOM 3120 N N . ARG A 1 409 ? -6.990 18.819 18.385 1.00 70.69 409 ARG A N 1
ATOM 3121 C CA . ARG A 1 409 ? -7.532 18.881 17.020 1.00 70.69 409 ARG A CA 1
ATOM 3122 C C . ARG A 1 409 ? -7.195 17.589 16.268 1.00 70.69 409 ARG A C 1
ATOM 3124 O O . ARG A 1 409 ? -6.037 17.391 15.891 1.00 70.69 409 ARG A O 1
ATOM 3131 N N . PRO A 1 410 ? -8.167 16.694 16.017 1.00 62.00 410 PRO A N 1
ATOM 3132 C CA . PRO A 1 410 ? -7.931 15.554 15.144 1.00 62.00 410 PRO A CA 1
ATOM 3133 C C . PRO A 1 410 ? -7.835 16.033 13.690 1.00 62.00 410 PRO A C 1
ATOM 3135 O O . PRO A 1 410 ? -8.776 16.623 13.156 1.00 62.00 410 PRO A O 1
ATOM 3138 N N . VAL A 1 411 ? -6.718 15.748 13.023 1.00 59.66 411 VAL A N 1
ATOM 3139 C CA . VAL A 1 411 ? -6.599 15.899 11.569 1.00 59.66 411 VAL A CA 1
ATOM 3140 C C . VAL A 1 411 ? -7.262 14.689 10.939 1.00 59.66 411 VAL A C 1
ATOM 3142 O O . VAL A 1 411 ? -6.773 13.559 11.032 1.00 59.66 411 VAL A O 1
ATOM 3145 N N . ARG A 1 412 ? -8.415 14.931 10.314 1.00 56.84 412 ARG A N 1
ATOM 3146 C CA . ARG A 1 412 ? -9.147 13.902 9.576 1.00 56.84 412 ARG A CA 1
ATOM 3147 C C . ARG A 1 412 ? -8.420 13.592 8.269 1.00 56.84 412 ARG A C 1
ATOM 3149 O O . ARG A 1 412 ? -7.837 14.466 7.642 1.00 56.84 412 ARG A O 1
ATOM 3156 N N . THR A 1 413 ? -8.480 12.342 7.837 1.00 50.56 413 THR A N 1
ATOM 3157 C CA . THR A 1 413 ? -7.831 11.837 6.616 1.00 50.56 413 THR A CA 1
ATOM 3158 C C . THR A 1 413 ? -8.266 12.550 5.327 1.00 50.56 413 THR A C 1
ATOM 3160 O O . THR A 1 413 ? -7.508 12.561 4.366 1.00 50.56 413 THR A O 1
ATOM 3163 N N . GLU A 1 414 ? -9.445 13.176 5.305 1.00 48.50 414 GLU A N 1
ATOM 3164 C CA . GLU A 1 414 ? -9.946 13.976 4.172 1.00 48.50 414 GLU A CA 1
ATOM 3165 C C . GLU A 1 414 ? -9.264 15.359 4.082 1.00 48.50 414 GLU A C 1
ATOM 3167 O O . GLU A 1 414 ? -9.112 15.918 2.993 1.00 48.50 414 GLU A O 1
ATOM 3172 N N . PHE A 1 415 ? -8.781 15.887 5.217 1.00 41.44 415 PHE A N 1
ATOM 3173 C CA . PHE A 1 415 ? -8.234 17.245 5.331 1.00 41.44 415 PHE A CA 1
ATOM 3174 C C . PHE A 1 415 ? -6.872 17.425 4.642 1.00 41.44 415 PHE A C 1
ATOM 3176 O O . PHE A 1 415 ? -6.538 18.538 4.248 1.00 41.44 415 PHE A O 1
ATOM 3183 N N . THR A 1 416 ? -6.071 16.372 4.455 1.00 48.38 416 THR A N 1
ATOM 3184 C CA . THR A 1 416 ? -4.721 16.510 3.872 1.00 48.38 416 THR A CA 1
ATOM 3185 C C . THR A 1 416 ? -4.687 16.488 2.342 1.00 48.38 416 THR A C 1
ATOM 3187 O O . THR A 1 416 ? -3.726 17.003 1.768 1.00 48.38 416 THR A O 1
ATOM 3190 N N . GLN A 1 417 ? -5.712 15.945 1.670 1.00 43.00 417 GLN A N 1
ATOM 3191 C CA . GLN A 1 417 ? -5.772 15.878 0.200 1.00 43.00 417 GLN A CA 1
ATOM 3192 C C . GLN A 1 417 ? -6.848 16.775 -0.430 1.00 43.00 417 GLN A C 1
ATOM 3194 O O . GLN A 1 417 ? -6.558 17.408 -1.444 1.00 43.00 417 GLN A O 1
ATOM 3199 N N . GLN A 1 418 ? -8.059 16.877 0.139 1.00 41.00 418 GLN A N 1
ATOM 3200 C CA . GLN A 1 418 ? -9.163 17.589 -0.527 1.00 41.00 418 GLN A CA 1
ATOM 3201 C C . GLN A 1 418 ? -9.158 19.111 -0.296 1.00 41.00 418 GLN A C 1
ATOM 3203 O O . GLN A 1 418 ? -9.424 19.853 -1.240 1.00 41.00 418 GLN A O 1
ATOM 3208 N N . GLN A 1 419 ? -8.771 19.608 0.889 1.00 39.75 419 GLN A N 1
ATOM 3209 C CA . GLN A 1 419 ? -8.719 21.062 1.138 1.00 39.75 419 GLN A CA 1
ATOM 3210 C C . GLN A 1 419 ? -7.586 21.777 0.383 1.00 39.75 419 GLN A C 1
ATOM 3212 O O . GLN A 1 419 ? -7.771 22.891 -0.089 1.00 39.75 419 GLN A O 1
ATOM 3217 N N . ARG A 1 420 ? -6.429 21.138 0.165 1.00 49.03 420 ARG A N 1
ATOM 3218 C CA . ARG A 1 420 ? -5.300 21.783 -0.543 1.00 49.03 420 ARG A CA 1
ATOM 3219 C C . ARG A 1 420 ? -5.589 22.101 -2.003 1.00 49.03 420 ARG A C 1
ATOM 3221 O O . ARG A 1 420 ? -5.135 23.113 -2.525 1.00 49.03 420 ARG A O 1
ATOM 3228 N N . VAL A 1 421 ? -6.332 21.219 -2.661 1.00 41.41 421 VAL A N 1
ATOM 3229 C CA . VAL A 1 421 ? -6.658 21.361 -4.078 1.00 41.41 421 VAL A CA 1
ATOM 3230 C C . VAL A 1 421 ? -7.808 22.348 -4.289 1.00 41.41 421 VAL A C 1
ATOM 3232 O O . VAL A 1 421 ? -7.822 23.038 -5.305 1.00 41.41 421 VAL A O 1
ATOM 3235 N N . GLY A 1 422 ? -8.745 22.427 -3.339 1.00 41.44 422 GLY A N 1
ATOM 3236 C CA . GLY A 1 422 ? -9.835 23.405 -3.362 1.00 41.44 422 GLY A CA 1
ATOM 3237 C C . GLY A 1 422 ? -9.387 24.821 -2.992 1.00 41.44 422 GLY A C 1
ATOM 3238 O O . GLY A 1 422 ? -9.815 25.773 -3.638 1.00 41.44 422 GLY A O 1
ATOM 3239 N N . ASP A 1 423 ? -8.481 24.954 -2.016 1.00 42.38 423 ASP A N 1
ATOM 3240 C CA . ASP A 1 423 ? -8.127 26.254 -1.425 1.00 42.38 423 ASP A CA 1
ATOM 3241 C C . ASP A 1 423 ? -6.832 26.867 -1.995 1.00 42.38 423 ASP A C 1
ATOM 3243 O O . ASP A 1 423 ? -6.446 27.969 -1.607 1.00 42.38 423 ASP A O 1
ATOM 3247 N N . GLY A 1 424 ? -6.128 26.164 -2.894 1.00 50.44 424 GLY A N 1
ATOM 3248 C CA . GLY A 1 424 ? -4.926 26.668 -3.576 1.00 50.44 424 GLY A CA 1
ATOM 3249 C C . GLY A 1 424 ? -3.717 26.932 -2.667 1.00 50.44 424 GLY A C 1
ATOM 3250 O O . GLY A 1 424 ? -2.765 27.584 -3.090 1.00 50.44 424 GLY A O 1
ATOM 3251 N N . ARG A 1 425 ? -3.736 26.455 -1.417 1.00 53.66 425 ARG A N 1
ATOM 3252 C CA . ARG A 1 425 ? -2.632 26.639 -0.466 1.00 53.66 425 ARG A CA 1
ATOM 3253 C C . ARG A 1 425 ? -1.581 25.551 -0.653 1.00 53.66 425 ARG A C 1
ATOM 3255 O O . ARG A 1 425 ? -1.805 24.388 -0.303 1.00 53.66 425 ARG A O 1
ATOM 3262 N N . GLU A 1 426 ? -0.423 25.938 -1.181 1.00 55.47 426 GLU A N 1
ATOM 3263 C CA . GLU A 1 426 ? 0.754 25.076 -1.174 1.00 55.47 426 GLU A CA 1
ATOM 3264 C C . GLU A 1 426 ? 1.231 24.831 0.269 1.00 55.47 426 GLU A C 1
ATOM 3266 O O . GLU A 1 426 ? 1.102 25.706 1.130 1.00 55.47 426 GLU A O 1
ATOM 3271 N N . PRO A 1 427 ? 1.763 23.638 0.576 1.00 59.47 427 PRO A N 1
ATOM 3272 C CA . PRO A 1 427 ? 2.404 23.393 1.864 1.00 59.47 427 PRO A CA 1
ATOM 3273 C C . PRO A 1 427 ? 3.552 24.380 2.067 1.00 59.47 427 PRO A C 1
ATOM 3275 O O . PRO A 1 427 ? 4.318 24.611 1.136 1.00 59.47 427 PRO A O 1
ATOM 3278 N N . GLY A 1 428 ? 3.721 24.898 3.286 1.00 62.41 428 GLY A N 1
ATOM 3279 C CA . GLY A 1 428 ? 4.781 25.869 3.578 1.00 62.41 428 GLY A CA 1
ATOM 3280 C C . GLY A 1 428 ? 6.204 25.336 3.349 1.00 62.41 428 GLY A C 1
ATOM 3281 O O . GLY A 1 428 ? 7.138 26.126 3.242 1.00 62.41 428 GLY A O 1
ATOM 3282 N N . TRP A 1 429 ? 6.387 24.009 3.269 1.00 78.12 429 TRP A N 1
ATOM 3283 C CA . TRP A 1 429 ? 7.673 23.367 2.997 1.00 78.12 429 TRP A CA 1
ATOM 3284 C C . TRP A 1 429 ? 7.536 21.923 2.482 1.00 78.12 429 TRP A C 1
ATOM 3286 O O . TRP A 1 429 ? 6.498 21.269 2.638 1.00 78.12 429 TRP A O 1
ATOM 3296 N N . HIS A 1 430 ? 8.616 21.403 1.890 1.00 83.50 430 HIS A N 1
ATOM 3297 C CA . HIS A 1 430 ? 8.742 20.020 1.418 1.00 83.50 430 HIS A CA 1
ATOM 3298 C C . HIS A 1 430 ? 10.075 19.414 1.858 1.00 83.50 430 HIS A C 1
ATOM 3300 O O . HIS A 1 430 ? 11.070 20.125 2.009 1.00 83.50 430 HIS A O 1
ATOM 3306 N N . LEU A 1 431 ? 10.084 18.093 2.038 1.00 88.31 431 LEU A N 1
ATOM 3307 C CA . LEU A 1 431 ? 11.316 17.321 2.177 1.00 88.31 431 LEU A CA 1
ATOM 3308 C C . LEU A 1 431 ? 12.043 17.290 0.830 1.00 88.31 431 LEU A C 1
ATOM 3310 O O . LEU A 1 431 ? 11.395 17.348 -0.209 1.00 88.31 431 LEU A O 1
ATOM 3314 N N . SER A 1 432 ? 13.370 17.169 0.828 1.00 91.25 432 SER A N 1
ATOM 3315 C CA . SER A 1 432 ? 14.108 16.852 -0.399 1.00 91.25 432 SER A CA 1
ATOM 3316 C C . SER A 1 432 ? 13.785 15.430 -0.873 1.00 91.25 432 SER A C 1
ATOM 3318 O O . SER A 1 432 ? 13.306 14.603 -0.098 1.00 91.25 432 SER A O 1
ATOM 3320 N N . LEU A 1 433 ? 14.107 15.094 -2.125 1.00 90.88 433 LEU A N 1
ATOM 3321 C CA . LEU A 1 433 ? 13.923 13.726 -2.624 1.00 90.88 433 LEU A CA 1
ATOM 3322 C C . LEU A 1 433 ? 14.684 12.690 -1.783 1.00 90.88 433 LEU A C 1
ATOM 3324 O O . LEU A 1 433 ? 14.173 11.607 -1.515 1.00 90.88 433 LEU A O 1
ATOM 3328 N N . GLU A 1 434 ? 15.903 13.017 -1.369 1.00 92.06 434 GLU A N 1
ATOM 3329 C CA . GLU A 1 434 ? 16.742 12.158 -0.539 1.00 92.06 434 GLU A CA 1
ATOM 3330 C C . GLU A 1 434 ? 16.069 11.894 0.816 1.00 92.06 434 GLU A C 1
ATOM 3332 O O . GLU A 1 434 ? 16.045 10.757 1.280 1.00 92.06 434 GLU A O 1
ATOM 3337 N N . GLN A 1 435 ? 15.450 12.914 1.417 1.00 92.81 435 GLN A N 1
ATOM 3338 C CA . GLN A 1 435 ? 14.700 12.786 2.670 1.00 92.81 435 GLN A CA 1
ATOM 3339 C C . GLN A 1 435 ? 13.381 12.024 2.487 1.00 92.81 435 GLN A C 1
ATOM 3341 O O . GLN A 1 435 ? 13.052 11.164 3.302 1.00 92.81 435 GLN A O 1
ATOM 3346 N N . GLU A 1 436 ? 12.646 12.290 1.405 1.00 91.31 436 GLU A N 1
ATOM 3347 C CA . GLU A 1 436 ? 11.447 11.543 1.012 1.00 91.31 436 GLU A CA 1
ATOM 3348 C C . GLU A 1 436 ? 11.768 10.042 0.888 1.00 91.31 436 GLU A C 1
ATOM 3350 O O . GLU A 1 436 ? 11.055 9.190 1.426 1.00 91.31 436 GLU A O 1
ATOM 3355 N N . LEU A 1 437 ? 12.868 9.685 0.225 1.00 91.94 437 LEU A N 1
ATOM 3356 C CA . LEU A 1 437 ? 13.295 8.291 0.104 1.00 91.94 437 LEU A CA 1
ATOM 3357 C C . LEU A 1 437 ? 13.815 7.725 1.428 1.00 91.94 437 LEU A C 1
ATOM 3359 O O . LEU A 1 437 ? 13.488 6.585 1.758 1.00 91.94 437 LEU A O 1
ATOM 3363 N N . GLN A 1 438 ? 14.524 8.518 2.234 1.00 92.19 438 GLN A N 1
ATOM 3364 C CA . GLN A 1 438 ? 15.009 8.094 3.550 1.00 92.19 438 GLN A CA 1
ATOM 3365 C C . GLN A 1 438 ? 13.850 7.732 4.489 1.00 92.19 438 GLN A C 1
ATOM 3367 O O . GLN A 1 438 ? 13.911 6.703 5.160 1.00 92.19 438 GLN A O 1
ATOM 3372 N N . VAL A 1 439 ? 12.760 8.508 4.481 1.00 91.62 439 VAL A N 1
ATOM 3373 C CA . VAL A 1 439 ? 11.504 8.198 5.193 1.00 91.62 439 VAL A CA 1
ATOM 3374 C C . VAL A 1 439 ? 10.922 6.844 4.762 1.00 91.62 439 VAL A C 1
ATOM 3376 O O . VAL A 1 439 ? 10.348 6.122 5.578 1.00 91.62 439 VAL A O 1
ATOM 3379 N N . ARG A 1 440 ? 11.099 6.473 3.489 1.00 89.75 440 ARG A N 1
ATOM 3380 C CA . ARG A 1 440 ? 10.687 5.182 2.907 1.00 89.75 440 ARG A CA 1
ATOM 3381 C C . ARG A 1 440 ? 11.727 4.071 3.120 1.00 89.75 440 ARG A C 1
ATOM 3383 O O . ARG A 1 440 ? 11.526 2.947 2.668 1.00 89.75 440 ARG A O 1
ATOM 3390 N N . GLY A 1 441 ? 12.828 4.365 3.816 1.00 89.25 441 GLY A N 1
ATOM 3391 C CA . GLY A 1 441 ? 13.913 3.423 4.084 1.00 89.25 441 GLY A CA 1
ATOM 3392 C C . GLY A 1 441 ? 14.812 3.151 2.883 1.00 89.25 441 GLY A C 1
ATOM 3393 O O . GLY A 1 441 ? 15.321 2.040 2.760 1.00 89.25 441 GLY A O 1
ATOM 3394 N N . VAL A 1 442 ? 14.978 4.128 1.990 1.00 90.81 442 VAL A N 1
ATOM 3395 C CA . VAL A 1 442 ? 15.755 4.006 0.750 1.00 90.81 442 VAL A CA 1
ATOM 3396 C C . VAL A 1 442 ? 16.709 5.179 0.598 1.00 90.81 442 VAL A C 1
ATOM 3398 O O . VAL A 1 442 ? 16.395 6.304 0.968 1.00 90.81 442 VAL A O 1
ATOM 3401 N N . GLN A 1 443 ? 17.884 4.915 0.038 1.00 92.12 443 GLN A N 1
ATOM 3402 C CA . GLN A 1 443 ? 18.921 5.919 -0.185 1.00 92.12 443 GLN A CA 1
ATOM 3403 C C . GLN A 1 443 ? 19.230 6.056 -1.672 1.00 92.12 443 GLN A C 1
ATOM 3405 O O . GLN A 1 443 ? 19.157 5.082 -2.418 1.00 92.12 443 GLN A O 1
ATOM 3410 N N . ILE A 1 444 ? 19.604 7.258 -2.109 1.00 91.88 444 ILE A N 1
ATOM 3411 C CA . ILE A 1 444 ? 20.140 7.473 -3.456 1.00 91.88 444 ILE A CA 1
ATOM 3412 C C . ILE A 1 444 ? 21.650 7.246 -3.404 1.00 91.88 444 ILE A C 1
ATOM 3414 O O . ILE A 1 444 ? 22.362 7.959 -2.703 1.00 91.88 444 ILE A O 1
ATOM 3418 N N . LYS A 1 445 ? 22.139 6.270 -4.171 1.00 91.19 445 LYS A N 1
ATOM 3419 C CA . LYS A 1 445 ? 23.576 6.040 -4.379 1.00 91.19 445 LYS A CA 1
ATOM 3420 C C . LYS A 1 445 ? 24.146 7.017 -5.395 1.00 91.19 445 LYS A C 1
ATOM 3422 O O . LYS A 1 445 ? 25.211 7.592 -5.204 1.00 91.19 445 LYS A O 1
ATOM 3427 N N . SER A 1 446 ? 23.438 7.158 -6.507 1.00 85.88 446 SER A N 1
ATOM 3428 C CA . SER A 1 446 ? 23.797 8.039 -7.608 1.00 85.88 446 SER A CA 1
ATOM 3429 C C . SER A 1 446 ? 22.548 8.396 -8.393 1.00 85.88 446 SER A C 1
ATOM 3431 O O . SER A 1 446 ? 21.636 7.582 -8.521 1.00 85.88 446 SER A O 1
ATOM 3433 N N . SER A 1 447 ? 22.529 9.588 -8.961 1.00 86.31 447 SER A N 1
ATOM 3434 C CA . SER A 1 447 ? 21.495 10.026 -9.890 1.00 86.31 447 SER A CA 1
ATOM 3435 C C . SER A 1 447 ? 22.094 11.039 -10.841 1.00 86.31 447 SER A C 1
ATOM 3437 O O . SER A 1 447 ? 22.998 11.785 -10.456 1.00 86.31 447 SER A O 1
ATOM 3439 N N . LEU A 1 448 ? 21.545 11.119 -12.040 1.00 81.88 448 LEU A N 1
ATOM 3440 C CA . LEU A 1 448 ? 21.857 12.184 -12.972 1.00 81.88 448 LEU A CA 1
ATOM 3441 C C . LEU A 1 448 ? 20.915 13.374 -12.744 1.00 81.88 448 LEU A C 1
ATOM 3443 O O . LEU A 1 448 ? 19.745 13.194 -12.371 1.00 81.88 448 LEU A O 1
ATOM 3447 N N . PRO A 1 449 ? 21.412 14.610 -12.934 1.00 78.81 449 PRO A N 1
ATOM 3448 C CA . PRO A 1 449 ? 20.551 15.778 -12.914 1.00 78.81 449 PRO A CA 1
ATOM 3449 C C . PRO A 1 449 ? 19.516 15.675 -14.036 1.00 78.81 449 PRO A C 1
ATOM 3451 O O . PRO A 1 449 ? 19.769 15.095 -15.093 1.00 78.81 449 PRO A O 1
ATOM 3454 N N . VAL A 1 450 ? 18.343 16.270 -13.815 1.00 82.06 450 VAL A N 1
ATOM 3455 C CA . VAL A 1 450 ? 17.326 16.370 -14.864 1.00 82.06 450 VAL A CA 1
ATOM 3456 C C . VAL A 1 450 ? 17.902 17.212 -15.995 1.00 82.06 450 VAL A C 1
ATOM 3458 O O . VAL A 1 450 ? 18.336 18.342 -15.748 1.00 82.06 450 VAL A O 1
ATOM 3461 N N . PRO A 1 451 ? 17.917 16.703 -17.232 1.00 74.00 451 PRO A N 1
ATOM 3462 C CA . PRO A 1 451 ? 18.514 17.439 -18.316 1.00 74.00 451 PRO A CA 1
ATOM 3463 C C . PRO A 1 451 ? 17.665 18.670 -18.644 1.00 74.00 451 PRO A C 1
ATOM 3465 O O . PRO A 1 451 ? 16.427 18.619 -18.692 1.00 74.00 451 PRO A O 1
ATOM 3468 N N . ALA A 1 452 ? 18.343 19.784 -18.923 1.00 78.12 452 ALA A N 1
ATOM 3469 C CA . ALA A 1 452 ? 17.692 20.964 -19.470 1.00 78.12 452 ALA A CA 1
ATOM 3470 C C . ALA A 1 452 ? 16.960 20.598 -20.773 1.00 78.12 452 ALA A C 1
ATOM 3472 O O . ALA A 1 452 ? 17.429 19.756 -21.548 1.00 78.12 452 ALA A O 1
ATOM 3473 N N . GLY A 1 453 ? 15.808 21.231 -21.007 1.00 79.19 453 GLY A N 1
ATOM 3474 C CA . GLY A 1 453 ? 15.001 21.053 -22.215 1.00 79.19 453 GLY A CA 1
ATOM 3475 C C . GLY A 1 453 ? 15.659 21.717 -23.417 1.00 79.19 453 GLY A C 1
ATOM 3476 O O . GLY A 1 453 ? 15.186 22.740 -23.897 1.00 79.19 453 GLY A O 1
ATOM 3477 N N . VAL A 1 454 ? 16.793 21.177 -23.862 1.00 87.12 454 VAL A N 1
ATOM 3478 C CA . VAL A 1 454 ? 17.565 21.724 -24.975 1.00 87.12 454 VAL A CA 1
ATOM 3479 C C . VAL A 1 454 ? 16.907 21.280 -26.286 1.00 87.12 454 VAL A C 1
ATOM 3481 O O . VAL A 1 454 ? 16.939 20.085 -26.597 1.00 87.12 454 VAL A O 1
ATOM 3484 N N . PRO A 1 455 ? 16.361 22.202 -27.105 1.00 90.25 455 PRO A N 1
ATOM 3485 C CA . PRO A 1 455 ? 15.596 21.824 -28.295 1.00 90.25 455 PRO A CA 1
ATOM 3486 C C . PRO A 1 455 ? 16.389 20.986 -29.308 1.00 90.25 455 PRO A C 1
ATOM 3488 O O . PRO A 1 455 ? 15.831 20.101 -29.955 1.00 90.25 455 PRO A O 1
ATOM 3491 N N . SER A 1 456 ? 17.698 21.231 -29.442 1.00 91.06 456 SER A N 1
ATOM 3492 C CA . SER A 1 456 ? 18.569 20.462 -30.342 1.00 91.06 456 SER A CA 1
ATOM 3493 C C . SER A 1 456 ? 18.774 19.019 -29.877 1.00 91.06 456 SER A C 1
ATOM 3495 O O . SER A 1 456 ? 18.786 18.116 -30.714 1.00 91.06 456 SER A O 1
ATOM 3497 N N . VAL A 1 457 ? 18.897 18.790 -28.564 1.00 90.38 457 VAL A N 1
ATOM 3498 C CA . VAL A 1 457 ? 18.996 17.444 -27.982 1.00 90.38 457 VAL A CA 1
ATOM 3499 C C . VAL A 1 457 ? 17.666 16.719 -28.140 1.00 90.38 457 VAL A C 1
ATOM 3501 O O . VAL A 1 457 ? 17.658 15.592 -28.627 1.00 90.38 457 VAL A O 1
ATOM 3504 N N . LEU A 1 458 ? 16.550 17.382 -27.813 1.00 90.56 458 LEU A N 1
ATOM 3505 C CA . LEU A 1 458 ? 15.208 16.815 -27.947 1.00 90.56 458 LEU A CA 1
ATOM 3506 C C . LEU A 1 458 ? 14.937 16.358 -29.385 1.00 90.56 458 LEU A C 1
ATOM 3508 O O . LEU A 1 458 ? 14.581 15.206 -29.615 1.00 90.56 458 LEU A O 1
ATOM 3512 N N . LYS A 1 459 ? 15.203 17.223 -30.369 1.00 91.19 459 LYS A N 1
ATOM 3513 C CA . LYS A 1 459 ? 15.035 16.893 -31.790 1.00 91.19 459 LYS A CA 1
ATOM 3514 C C . LYS A 1 459 ? 15.922 15.724 -32.228 1.00 91.19 459 LYS A C 1
ATOM 3516 O O . LYS A 1 459 ? 15.477 14.866 -32.988 1.00 91.19 459 LYS A O 1
ATOM 3521 N N . ALA A 1 460 ? 17.171 15.678 -31.765 1.00 90.38 460 ALA A N 1
ATOM 3522 C CA . ALA A 1 460 ? 18.073 14.574 -32.081 1.00 90.38 460 ALA A CA 1
ATOM 3523 C C . ALA A 1 460 ? 17.616 13.251 -31.436 1.00 90.38 460 ALA A C 1
ATOM 3525 O O . ALA A 1 460 ? 17.686 12.210 -32.089 1.00 90.38 460 ALA A O 1
ATOM 3526 N N . ALA A 1 461 ? 17.098 13.298 -30.203 1.00 90.69 461 ALA A N 1
ATOM 3527 C CA . ALA A 1 461 ? 16.512 12.148 -29.519 1.00 90.69 461 ALA A CA 1
ATOM 3528 C C . ALA A 1 461 ? 15.265 11.634 -30.257 1.00 90.69 461 ALA A C 1
ATOM 3530 O O . ALA A 1 461 ? 15.179 10.442 -30.539 1.00 90.69 461 ALA A O 1
ATOM 3531 N N . GLU A 1 462 ? 14.347 12.528 -30.654 1.00 89.06 462 GLU A N 1
ATOM 3532 C CA . GLU A 1 462 ? 13.173 12.183 -31.470 1.00 89.06 462 GLU A CA 1
ATOM 3533 C C . GLU A 1 462 ? 13.585 11.493 -32.778 1.00 89.06 462 GLU A C 1
ATOM 3535 O O . GLU A 1 462 ? 13.055 10.436 -33.120 1.00 89.06 462 GLU A O 1
ATOM 3540 N N . HIS A 1 463 ? 14.554 12.058 -33.507 1.00 88.69 463 HIS A N 1
ATOM 3541 C CA . HIS A 1 463 ? 15.027 11.484 -34.769 1.00 88.69 463 HIS A CA 1
ATOM 3542 C C . HIS A 1 463 ? 15.617 10.083 -34.583 1.00 88.69 463 HIS A C 1
ATOM 3544 O O . HIS A 1 463 ? 15.262 9.179 -35.340 1.00 88.69 463 HIS A O 1
ATOM 3550 N N . LEU A 1 464 ? 16.475 9.896 -33.574 1.00 87.00 464 LEU A N 1
ATOM 3551 C CA . LEU A 1 464 ? 17.071 8.598 -33.258 1.00 87.00 464 LEU A CA 1
ATOM 3552 C C . LEU A 1 464 ? 16.007 7.568 -32.857 1.00 87.00 464 LEU A C 1
ATOM 3554 O O . LEU A 1 464 ? 16.062 6.414 -33.282 1.00 87.00 464 LEU A O 1
ATOM 3558 N N . PHE A 1 465 ? 15.015 7.990 -32.076 1.00 83.00 465 PHE A N 1
ATOM 3559 C CA . PHE A 1 465 ? 13.947 7.119 -31.604 1.00 83.00 465 PHE A CA 1
ATOM 3560 C C . PHE A 1 465 ? 13.031 6.640 -32.743 1.00 83.00 465 PHE A C 1
ATOM 3562 O O . PHE A 1 465 ? 12.685 5.454 -32.808 1.00 83.00 465 PHE A O 1
ATOM 3569 N N . VAL A 1 466 ? 12.682 7.543 -33.671 1.00 80.75 466 VAL A N 1
ATOM 3570 C CA . VAL A 1 466 ? 11.849 7.241 -34.850 1.00 80.75 466 VAL A CA 1
ATOM 3571 C C . VAL A 1 466 ? 12.621 6.440 -35.897 1.00 80.75 466 VAL A C 1
ATOM 3573 O O . VAL A 1 466 ? 12.084 5.492 -36.469 1.00 80.75 466 VAL A O 1
ATOM 3576 N N . ARG A 1 467 ? 13.874 6.816 -36.178 1.00 82.19 467 ARG A N 1
ATOM 3577 C CA . ARG A 1 467 ? 14.722 6.179 -37.191 1.00 82.19 467 ARG A CA 1
ATOM 3578 C C . ARG A 1 467 ? 16.092 5.880 -36.605 1.00 82.19 467 ARG A C 1
ATOM 3580 O O . ARG A 1 467 ? 16.923 6.768 -36.450 1.00 82.19 467 ARG A O 1
ATOM 3587 N N . MET A 1 468 ? 16.357 4.604 -36.368 1.00 79.00 468 MET A N 1
ATOM 3588 C CA . MET A 1 468 ? 17.662 4.158 -35.896 1.00 79.00 468 MET A CA 1
ATOM 3589 C C . MET A 1 468 ? 18.649 4.055 -37.057 1.00 79.00 468 MET A C 1
ATOM 3591 O O . MET A 1 468 ? 18.624 3.088 -37.815 1.00 79.00 468 MET A O 1
ATOM 3595 N N . THR A 1 469 ? 19.512 5.056 -37.189 1.00 84.12 469 THR A N 1
ATOM 3596 C CA . THR A 1 469 ? 20.680 5.015 -38.073 1.00 84.12 469 THR A CA 1
ATOM 3597 C C . THR A 1 469 ? 21.916 5.431 -37.286 1.00 84.12 469 THR A C 1
ATOM 3599 O O . THR A 1 469 ? 21.815 6.211 -36.333 1.00 84.12 469 THR A O 1
ATOM 3602 N N . ASP A 1 470 ? 23.091 4.959 -37.703 1.00 85.69 470 ASP A N 1
ATOM 3603 C CA . ASP A 1 470 ? 24.365 5.367 -37.094 1.00 85.69 470 ASP A CA 1
ATOM 3604 C C . ASP A 1 470 ? 24.558 6.888 -37.150 1.00 85.69 470 ASP A C 1
ATOM 3606 O O . ASP A 1 470 ? 25.112 7.491 -36.229 1.00 85.69 470 ASP A O 1
ATOM 3610 N N . GLU A 1 471 ? 24.035 7.526 -38.199 1.00 88.25 471 GLU A N 1
ATOM 3611 C CA . GLU A 1 471 ? 24.034 8.977 -38.357 1.00 88.25 471 GLU A CA 1
ATOM 3612 C C . GLU A 1 471 ? 23.197 9.676 -37.278 1.00 88.25 471 GLU A C 1
ATOM 3614 O O . GLU A 1 471 ? 23.682 10.619 -36.647 1.00 88.25 471 GLU A O 1
ATOM 3619 N N . HIS A 1 472 ? 21.970 9.213 -37.013 1.00 88.19 472 HIS A N 1
ATOM 3620 C CA . HIS A 1 472 ? 21.138 9.784 -35.952 1.00 88.19 472 HIS A CA 1
ATOM 3621 C C . HIS A 1 472 ? 21.726 9.521 -34.564 1.00 88.19 472 HIS A C 1
ATOM 3623 O O . HIS A 1 472 ? 21.698 10.412 -33.715 1.00 88.19 472 HIS A O 1
ATOM 3629 N N . ALA A 1 473 ? 22.324 8.346 -34.343 1.00 86.88 473 ALA A N 1
ATOM 3630 C CA . ALA A 1 473 ? 23.004 8.032 -33.090 1.00 86.88 473 ALA A CA 1
ATOM 3631 C C . ALA A 1 473 ? 24.215 8.953 -32.879 1.00 86.88 473 ALA A C 1
ATOM 3633 O O . ALA A 1 473 ? 24.389 9.531 -31.807 1.00 86.88 473 ALA A O 1
ATOM 3634 N N . ALA A 1 474 ? 25.034 9.164 -33.914 1.00 88.19 474 ALA A N 1
ATOM 3635 C CA . ALA A 1 474 ? 26.137 10.120 -33.878 1.00 88.19 474 ALA A CA 1
ATOM 3636 C C . ALA A 1 474 ? 25.653 11.566 -33.678 1.00 88.19 474 ALA A C 1
ATOM 3638 O O . ALA A 1 474 ? 26.270 12.324 -32.930 1.00 88.19 474 ALA A O 1
ATOM 3639 N N . ALA A 1 475 ? 24.541 11.959 -34.306 1.00 90.44 475 ALA A N 1
ATOM 3640 C CA . ALA A 1 475 ? 23.953 13.281 -34.127 1.00 90.44 475 ALA A CA 1
ATOM 3641 C C . ALA A 1 475 ? 23.485 13.506 -32.684 1.00 90.44 475 ALA A C 1
ATOM 3643 O O . ALA A 1 475 ? 23.833 14.533 -32.104 1.00 90.44 475 ALA A O 1
ATOM 3644 N N . PHE A 1 476 ? 22.767 12.547 -32.092 1.00 91.06 476 PHE A N 1
ATOM 3645 C CA . PHE A 1 476 ? 22.338 12.612 -30.695 1.00 91.06 476 PHE A CA 1
ATOM 3646 C C . PHE A 1 476 ? 23.531 12.680 -29.739 1.00 91.06 476 PHE A C 1
ATOM 3648 O O . PHE A 1 476 ? 23.587 13.594 -28.919 1.00 91.06 476 PHE A O 1
ATOM 3655 N N . ARG A 1 477 ? 24.538 11.810 -29.916 1.00 89.12 477 ARG A N 1
ATOM 3656 C CA . ARG A 1 477 ? 25.785 11.839 -29.129 1.00 89.12 477 ARG A CA 1
ATOM 3657 C C . ARG A 1 477 ? 26.451 13.206 -29.131 1.00 89.12 477 ARG A C 1
ATOM 3659 O O . ARG A 1 477 ? 26.704 13.752 -28.065 1.00 89.12 477 ARG A O 1
ATOM 3666 N N . ARG A 1 478 ? 26.640 13.804 -30.313 1.00 89.69 478 ARG A N 1
ATOM 3667 C CA . ARG A 1 478 ? 27.230 15.147 -30.436 1.00 89.69 478 ARG A CA 1
ATOM 3668 C C . ARG A 1 478 ? 26.432 16.210 -29.685 1.00 89.69 478 ARG A C 1
ATOM 3670 O O . ARG A 1 478 ? 27.027 17.120 -29.117 1.00 89.69 478 ARG A O 1
ATOM 3677 N N . GLN A 1 479 ? 25.099 16.130 -29.691 1.00 91.62 479 GLN A N 1
ATOM 3678 C CA . GLN A 1 479 ? 24.271 17.073 -28.933 1.00 91.62 479 GLN A CA 1
ATOM 3679 C C . GLN A 1 479 ? 24.394 16.840 -27.423 1.00 91.62 479 GLN A C 1
ATOM 3681 O O . GLN A 1 479 ? 24.547 17.805 -26.679 1.00 91.62 479 GLN A O 1
ATOM 3686 N N . VAL A 1 480 ? 24.381 15.582 -26.970 1.00 87.19 480 VAL A N 1
ATOM 3687 C CA . VAL A 1 480 ? 24.550 15.237 -25.551 1.00 87.19 480 VAL A CA 1
ATOM 3688 C C . VAL A 1 480 ? 25.918 15.682 -25.038 1.00 87.19 480 VAL A C 1
ATOM 3690 O O . VAL A 1 480 ? 25.980 16.379 -24.036 1.00 87.19 480 VAL A O 1
ATOM 3693 N N . GLU A 1 481 ? 27.005 15.374 -25.744 1.00 87.44 481 GLU A N 1
ATOM 3694 C CA . GLU A 1 481 ? 28.366 15.778 -25.357 1.00 87.44 481 GLU A CA 1
ATOM 3695 C C . GLU A 1 481 ? 28.532 17.302 -25.324 1.00 87.44 481 GLU A C 1
ATOM 3697 O O . GLU A 1 481 ? 29.192 17.840 -24.437 1.00 87.44 481 GLU A O 1
ATOM 3702 N N . ARG A 1 482 ? 27.89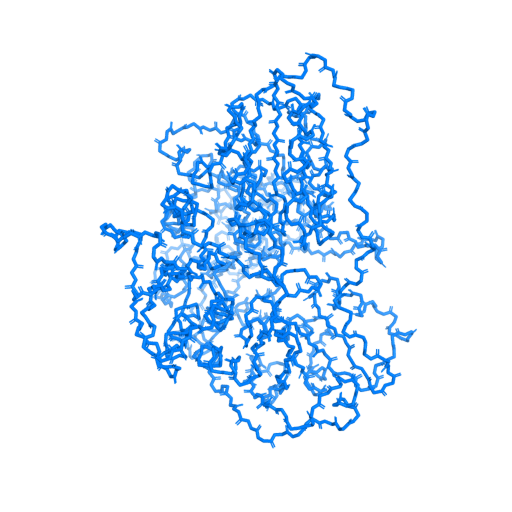5 18.012 -26.264 1.00 88.44 482 ARG A N 1
ATOM 3703 C CA . ARG A 1 482 ? 27.928 19.478 -26.324 1.00 88.44 482 ARG A CA 1
ATOM 3704 C C . ARG A 1 482 ? 27.198 20.133 -25.153 1.00 88.44 482 ARG A C 1
ATOM 3706 O O . ARG A 1 482 ? 27.659 21.159 -24.659 1.00 88.44 482 ARG A O 1
ATOM 3713 N N . HIS A 1 483 ? 26.039 19.604 -24.770 1.00 85.56 483 HIS A N 1
ATOM 3714 C CA . HIS A 1 483 ? 25.143 20.245 -23.802 1.00 85.56 483 HIS A CA 1
ATOM 3715 C C . HIS A 1 483 ? 25.246 19.671 -22.383 1.00 85.56 483 HIS A C 1
ATOM 3717 O O . HIS A 1 483 ? 24.888 20.357 -21.429 1.00 85.56 483 HIS A O 1
ATOM 3723 N N . PHE A 1 484 ? 25.777 18.457 -22.239 1.00 84.25 484 PHE A N 1
ATOM 3724 C CA . PHE A 1 484 ? 25.971 17.746 -20.974 1.00 84.25 484 PHE A CA 1
ATOM 3725 C C . PHE A 1 484 ? 27.406 17.183 -20.870 1.00 84.25 484 PHE A C 1
ATOM 3727 O O . PHE A 1 484 ? 27.590 15.974 -20.680 1.00 84.25 484 PHE A O 1
ATOM 3734 N N . PRO A 1 485 ? 28.447 18.028 -21.022 1.00 81.94 485 PRO A N 1
ATOM 3735 C CA . PRO A 1 485 ? 29.831 17.567 -21.058 1.00 81.94 485 PRO A CA 1
ATOM 3736 C C . PRO A 1 485 ? 30.207 16.845 -19.758 1.00 81.94 485 PRO A C 1
ATOM 3738 O O . PRO A 1 485 ? 29.963 17.344 -18.661 1.00 81.94 485 PRO A O 1
ATOM 3741 N N . GLY A 1 486 ? 30.793 15.652 -19.887 1.00 78.81 486 GLY A N 1
ATOM 3742 C CA . GLY A 1 486 ? 31.251 14.836 -18.756 1.00 78.81 486 GLY A CA 1
ATOM 3743 C C . GLY A 1 486 ? 30.151 14.119 -17.963 1.00 78.81 486 GLY A C 1
ATOM 3744 O O . GLY A 1 486 ? 30.483 13.342 -17.072 1.00 78.81 486 GLY A O 1
ATOM 3745 N N . GLN A 1 487 ? 28.867 14.331 -18.279 1.00 73.56 487 GLN A N 1
ATOM 3746 C CA . GLN A 1 487 ? 27.755 13.636 -17.609 1.00 73.56 487 GLN A CA 1
ATOM 3747 C C . GLN A 1 487 ? 27.466 12.261 -18.222 1.00 73.56 487 GLN A C 1
ATOM 3749 O O . GLN A 1 487 ? 27.066 11.337 -17.519 1.00 73.56 487 GLN A O 1
ATOM 3754 N N . PHE A 1 488 ? 27.700 12.115 -19.527 1.00 72.06 488 PHE A N 1
ATOM 3755 C CA . PHE A 1 488 ? 27.492 10.878 -20.275 1.00 72.06 488 PHE A CA 1
ATOM 3756 C C . PHE A 1 488 ? 28.777 10.503 -21.003 1.00 72.06 488 PHE A C 1
ATOM 3758 O O . PHE A 1 488 ? 29.508 11.373 -21.477 1.00 72.06 488 PHE A O 1
ATOM 3765 N N . THR A 1 489 ? 29.054 9.206 -21.111 1.00 65.44 489 THR A N 1
ATOM 3766 C CA . THR A 1 489 ? 30.150 8.720 -21.953 1.00 65.44 489 THR A CA 1
ATOM 3767 C C . THR A 1 489 ? 29.632 8.480 -23.371 1.00 65.44 489 THR A C 1
ATOM 3769 O O . THR A 1 489 ? 28.448 8.209 -23.581 1.00 65.44 489 THR A O 1
ATOM 3772 N N . SER A 1 490 ? 30.513 8.525 -24.370 1.00 58.81 490 SER A N 1
ATOM 3773 C CA . SER A 1 490 ? 30.152 8.262 -25.774 1.00 58.81 490 SER A CA 1
ATOM 3774 C C . SER A 1 490 ? 29.566 6.855 -26.007 1.00 58.81 490 SER A C 1
ATOM 3776 O O . SER A 1 490 ? 28.878 6.630 -27.007 1.00 58.81 490 SER A O 1
ATOM 3778 N N . ALA A 1 491 ? 29.798 5.923 -25.071 1.00 57.34 491 ALA A N 1
ATOM 3779 C CA . ALA A 1 491 ? 29.212 4.584 -25.037 1.00 57.34 491 ALA A CA 1
ATOM 3780 C C . ALA A 1 491 ? 27.789 4.545 -24.440 1.00 57.34 491 ALA A C 1
ATOM 3782 O O . ALA A 1 491 ? 26.997 3.682 -24.820 1.00 57.34 491 ALA A O 1
ATOM 3783 N N . THR A 1 492 ? 27.440 5.466 -23.533 1.00 63.31 492 THR A N 1
ATOM 3784 C CA . THR A 1 492 ? 26.112 5.514 -22.891 1.00 63.31 492 THR A CA 1
ATOM 3785 C C . THR A 1 492 ? 25.102 6.357 -23.660 1.00 63.31 492 THR A C 1
ATOM 3787 O O . THR A 1 492 ? 23.903 6.160 -23.499 1.00 63.31 492 THR A O 1
ATOM 3790 N N . ALA A 1 493 ? 25.552 7.254 -24.539 1.00 61.84 493 ALA A N 1
ATOM 3791 C CA . ALA A 1 493 ? 24.676 8.036 -25.403 1.00 61.84 493 ALA A CA 1
ATOM 3792 C C . ALA A 1 493 ? 24.152 7.199 -26.590 1.00 61.84 493 ALA A C 1
ATOM 3794 O O . ALA A 1 493 ? 24.597 7.305 -27.733 1.00 61.84 493 ALA A O 1
ATOM 3795 N N . ASN A 1 494 ? 23.203 6.324 -26.263 1.00 78.94 494 ASN A N 1
ATOM 3796 C CA . ASN A 1 494 ? 22.568 5.347 -27.138 1.00 78.94 494 ASN A CA 1
ATOM 3797 C C . ASN A 1 494 ? 21.044 5.583 -27.225 1.00 78.94 494 ASN A C 1
ATOM 3799 O O . ASN A 1 494 ? 20.509 6.581 -26.746 1.00 78.94 494 ASN A O 1
ATOM 3803 N N . GLU A 1 495 ? 20.335 4.658 -27.865 1.00 78.94 495 GLU A N 1
ATOM 3804 C CA . GLU A 1 495 ? 18.878 4.719 -28.035 1.00 78.94 495 GLU A CA 1
ATOM 3805 C C . GLU A 1 495 ? 18.092 4.627 -26.725 1.00 78.94 495 GLU A C 1
ATOM 3807 O O . GLU A 1 495 ? 17.017 5.215 -26.633 1.00 78.94 495 GLU A O 1
ATOM 3812 N N . GLY A 1 496 ? 18.606 3.890 -25.735 1.00 84.75 496 GLY A N 1
ATOM 3813 C CA . GLY A 1 496 ? 18.010 3.818 -24.400 1.00 84.75 496 GLY A CA 1
ATOM 3814 C C . GLY A 1 496 ? 18.021 5.194 -23.751 1.00 84.75 496 GLY A C 1
ATOM 3815 O O . GLY A 1 496 ? 16.963 5.721 -23.424 1.00 84.75 496 GLY A O 1
ATOM 3816 N N . LEU A 1 497 ? 19.186 5.847 -23.751 1.00 86.88 497 LEU A N 1
ATOM 3817 C CA . LEU A 1 497 ? 19.331 7.202 -23.225 1.00 86.88 497 LEU A CA 1
ATOM 3818 C C . LEU A 1 497 ? 18.441 8.220 -23.956 1.00 86.88 497 LEU A C 1
ATOM 3820 O O . LEU A 1 497 ? 17.880 9.116 -23.330 1.00 86.88 497 LEU A O 1
ATOM 3824 N N . ALA A 1 498 ? 18.293 8.098 -25.279 1.00 88.56 498 ALA A N 1
ATOM 3825 C CA . ALA A 1 498 ? 17.387 8.956 -26.041 1.00 88.56 498 ALA A CA 1
ATOM 3826 C C . ALA A 1 498 ? 15.921 8.753 -25.635 1.00 88.56 498 ALA A C 1
ATOM 3828 O O . ALA A 1 498 ? 15.192 9.732 -25.483 1.00 88.56 498 ALA A O 1
ATOM 3829 N N . ALA A 1 499 ? 15.496 7.503 -25.431 1.00 89.50 499 ALA A N 1
ATOM 3830 C CA . ALA A 1 499 ? 14.157 7.199 -24.947 1.00 89.50 499 ALA A CA 1
ATOM 3831 C C . ALA A 1 499 ? 13.942 7.759 -23.533 1.00 89.50 499 ALA A C 1
ATOM 3833 O O . ALA A 1 499 ? 12.950 8.442 -23.303 1.00 89.50 499 ALA A O 1
ATOM 3834 N N . GLU A 1 500 ? 14.881 7.539 -22.609 1.00 91.06 500 GLU A N 1
ATOM 3835 C CA . GLU A 1 500 ? 14.808 8.072 -21.243 1.00 91.06 500 GLU A CA 1
ATOM 3836 C C . GLU A 1 500 ? 14.740 9.601 -21.237 1.00 91.06 500 GLU A C 1
ATOM 3838 O O . GLU A 1 500 ? 13.906 10.180 -20.543 1.00 91.06 500 GLU A O 1
ATOM 3843 N N . TYR A 1 501 ? 15.563 10.265 -22.058 1.00 90.25 501 TYR A N 1
ATOM 3844 C CA . TYR A 1 501 ? 15.542 11.719 -22.213 1.00 90.25 501 TYR A CA 1
ATOM 3845 C C . TYR A 1 501 ? 14.160 12.208 -22.662 1.00 90.25 501 TYR A C 1
ATOM 3847 O O . TYR A 1 501 ? 13.611 13.132 -22.063 1.00 90.25 501 TYR A O 1
ATOM 3855 N N . LEU A 1 502 ? 13.575 11.577 -23.686 1.00 91.12 502 LEU A N 1
ATOM 3856 C CA . LEU A 1 502 ? 12.234 11.905 -24.177 1.00 91.12 502 LEU A CA 1
ATOM 3857 C C . LEU A 1 502 ? 11.161 11.676 -23.105 1.00 91.12 502 LEU A C 1
ATOM 3859 O O . LEU A 1 502 ? 10.285 12.523 -22.942 1.00 91.12 502 LEU A O 1
ATOM 3863 N N . SER A 1 503 ? 11.245 10.581 -22.348 1.00 92.06 503 SER A N 1
ATOM 3864 C CA . SER A 1 503 ? 10.310 10.283 -21.260 1.00 92.06 503 SER A CA 1
ATOM 3865 C C . SER A 1 503 ? 10.407 11.315 -20.129 1.00 92.06 503 SER A C 1
ATOM 3867 O O . SER A 1 503 ? 9.400 11.878 -19.702 1.00 92.06 503 SER A O 1
ATOM 3869 N N . ILE A 1 504 ? 11.626 11.630 -19.677 1.00 91.56 504 ILE A N 1
ATOM 3870 C CA . ILE A 1 504 ? 11.883 12.616 -18.617 1.00 91.56 504 ILE A CA 1
ATOM 3871 C C . ILE A 1 504 ? 11.408 14.006 -19.048 1.00 91.56 504 ILE A C 1
ATOM 3873 O O . ILE A 1 504 ? 10.744 14.695 -18.274 1.00 91.56 504 ILE A O 1
ATOM 3877 N N . ARG A 1 505 ? 11.699 14.419 -20.289 1.00 90.25 505 ARG A N 1
ATOM 3878 C CA . ARG A 1 505 ? 11.223 15.703 -20.822 1.00 90.25 505 ARG A CA 1
ATOM 3879 C C . ARG A 1 505 ? 9.711 15.732 -20.983 1.00 90.25 505 ARG A C 1
ATOM 3881 O O . ARG A 1 505 ? 9.095 16.685 -20.524 1.00 90.25 505 ARG A O 1
ATOM 3888 N N . GLY A 1 506 ? 9.110 14.678 -21.531 1.00 88.50 506 GLY A N 1
ATOM 3889 C CA . GLY A 1 506 ? 7.660 14.584 -21.674 1.00 88.50 506 GLY A CA 1
ATOM 3890 C C . GLY A 1 506 ? 6.928 14.687 -20.334 1.00 88.50 506 GLY A C 1
ATOM 3891 O O . GLY A 1 506 ? 5.910 15.367 -20.257 1.00 88.50 506 GLY A O 1
ATOM 3892 N N . LEU A 1 507 ? 7.475 14.102 -19.261 1.00 90.38 507 LEU A N 1
ATOM 3893 C CA . LEU A 1 507 ? 6.927 14.253 -17.910 1.00 90.38 507 LEU A CA 1
ATOM 3894 C C . LEU A 1 507 ? 6.965 15.713 -17.428 1.00 90.38 507 LEU A C 1
ATOM 3896 O O . LEU A 1 507 ? 5.969 16.209 -16.903 1.00 90.38 507 LEU A O 1
ATOM 3900 N N . VAL A 1 508 ? 8.107 16.388 -17.601 1.00 88.50 508 VAL A N 1
ATOM 3901 C CA . VAL A 1 508 ? 8.298 17.793 -17.196 1.00 88.50 508 VAL A CA 1
ATOM 3902 C C . VAL A 1 508 ? 7.411 18.737 -18.004 1.00 88.50 508 VAL A C 1
ATOM 3904 O O . VAL A 1 508 ? 6.870 19.683 -17.443 1.00 88.50 508 VAL A O 1
ATOM 3907 N N . ASP A 1 509 ? 7.274 18.488 -19.305 1.00 88.00 509 ASP A N 1
ATOM 3908 C CA . ASP A 1 509 ? 6.600 19.399 -20.229 1.00 88.00 509 ASP A CA 1
ATOM 3909 C C . ASP A 1 509 ? 5.071 19.225 -20.210 1.00 88.00 509 ASP A C 1
ATOM 3911 O O . ASP A 1 509 ? 4.345 20.190 -20.444 1.00 88.00 509 ASP A O 1
ATOM 3915 N N . ALA A 1 510 ? 4.562 18.019 -19.928 1.00 88.56 510 ALA A N 1
ATOM 3916 C CA . ALA A 1 510 ? 3.120 17.769 -19.907 1.00 88.56 510 ALA A CA 1
ATOM 3917 C C . ALA A 1 510 ? 2.456 18.090 -18.567 1.00 88.56 510 ALA A C 1
ATOM 3919 O O . ALA A 1 510 ? 1.285 18.471 -18.546 1.00 88.56 510 ALA A O 1
ATOM 3920 N N . LEU A 1 511 ? 3.157 17.925 -17.444 1.00 87.19 511 LEU A N 1
ATOM 3921 C CA . LEU A 1 511 ? 2.576 18.243 -16.144 1.00 87.19 511 LEU A CA 1
ATOM 3922 C C . LEU A 1 511 ? 2.623 19.758 -15.882 1.00 87.19 511 LEU A C 1
ATOM 3924 O O . LEU A 1 511 ? 3.619 20.402 -16.207 1.00 87.19 511 LEU A O 1
ATOM 3928 N N . PRO A 1 512 ? 1.571 20.346 -15.273 1.00 84.12 512 PRO A N 1
ATOM 3929 C CA . PRO A 1 512 ? 1.575 21.762 -14.922 1.00 84.12 512 PRO A CA 1
ATOM 3930 C C . PRO A 1 512 ? 2.803 22.142 -14.088 1.00 84.12 512 PRO A C 1
ATOM 3932 O O . PRO A 1 512 ? 3.272 21.351 -13.263 1.00 84.12 512 PRO A O 1
ATOM 3935 N N . GLN A 1 513 ? 3.297 23.370 -14.258 1.00 82.19 513 GLN A N 1
ATOM 3936 C CA . GLN A 1 513 ? 4.371 23.893 -13.411 1.00 82.19 513 GLN A CA 1
ATOM 3937 C C . GLN A 1 513 ? 3.998 23.752 -11.926 1.00 82.19 513 GLN A C 1
ATOM 3939 O O . GLN A 1 513 ? 2.853 23.980 -11.547 1.00 82.19 513 GLN A O 1
ATOM 3944 N N . GLY A 1 514 ? 4.957 23.322 -11.102 1.00 79.94 514 GLY A N 1
ATOM 3945 C CA . GLY A 1 514 ? 4.746 23.045 -9.675 1.00 79.94 514 GLY A CA 1
ATOM 3946 C C . GLY A 1 514 ? 4.206 21.644 -9.360 1.00 79.94 514 GLY A C 1
ATOM 3947 O O . GLY A 1 514 ? 4.374 21.173 -8.238 1.00 79.94 514 GLY A O 1
ATOM 3948 N N . ARG A 1 515 ? 3.649 20.912 -10.340 1.00 84.94 515 ARG A N 1
ATOM 3949 C CA . ARG A 1 515 ? 3.120 19.553 -10.117 1.00 84.94 515 ARG A CA 1
ATOM 3950 C C . ARG A 1 515 ? 4.215 18.538 -9.784 1.00 84.94 515 ARG A C 1
ATOM 3952 O O . ARG A 1 515 ? 3.995 17.639 -8.979 1.00 84.94 515 ARG A O 1
ATOM 3959 N N . VAL A 1 516 ? 5.383 18.662 -10.412 1.00 89.25 516 VAL A N 1
ATOM 3960 C CA . VAL A 1 516 ? 6.563 17.833 -10.129 1.00 89.25 516 VAL A CA 1
ATOM 3961 C C . V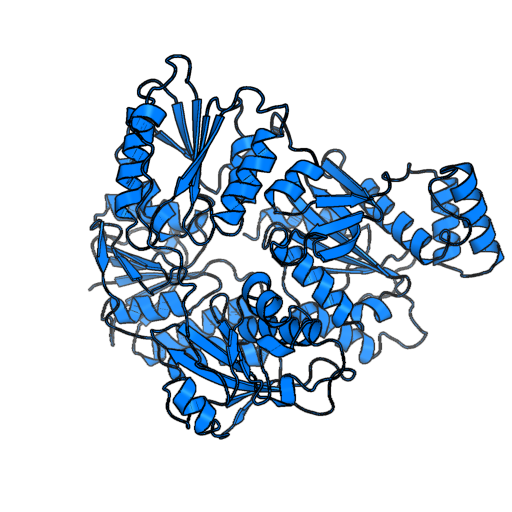AL A 1 516 ? 7.473 18.603 -9.175 1.00 89.25 516 VAL A C 1
ATOM 3963 O O . VAL A 1 516 ? 8.133 19.554 -9.587 1.00 89.25 516 VAL A O 1
ATOM 3966 N N . ARG A 1 517 ? 7.523 18.188 -7.905 1.00 87.88 517 ARG A N 1
ATOM 3967 C CA . ARG A 1 517 ? 8.385 18.805 -6.879 1.00 87.88 517 ARG A CA 1
ATOM 3968 C C . ARG A 1 517 ? 9.841 18.416 -7.049 1.00 87.88 517 ARG A C 1
ATOM 3970 O O . ARG A 1 517 ? 10.745 19.246 -6.977 1.00 87.88 517 ARG A O 1
ATOM 3977 N N . HIS A 1 518 ? 10.063 17.122 -7.244 1.00 91.00 518 HIS A N 1
ATOM 3978 C CA . HIS A 1 518 ? 11.388 16.551 -7.405 1.00 91.00 518 HIS A CA 1
ATOM 3979 C C . HIS A 1 518 ? 11.390 15.612 -8.588 1.00 91.00 518 HIS A C 1
ATOM 3981 O O . HIS A 1 518 ? 10.417 14.898 -8.818 1.00 91.00 518 HIS A O 1
ATOM 3987 N N . LEU A 1 519 ? 12.506 15.597 -9.303 1.00 91.81 519 LEU A N 1
ATOM 3988 C CA . LEU A 1 519 ? 12.757 14.671 -10.388 1.00 91.81 519 LEU A CA 1
ATOM 3989 C C . LEU A 1 519 ? 14.253 14.355 -10.417 1.00 91.81 519 LEU A C 1
ATOM 3991 O O . LEU A 1 519 ? 15.098 15.236 -10.207 1.00 91.81 519 LEU A O 1
ATOM 3995 N N . ARG A 1 520 ? 14.572 13.084 -10.640 1.00 91.38 520 ARG A N 1
ATOM 3996 C CA . ARG A 1 520 ? 15.918 12.598 -10.938 1.00 91.38 520 ARG A CA 1
ATOM 3997 C C . ARG A 1 520 ? 15.861 11.614 -12.092 1.00 91.38 520 ARG A C 1
ATOM 3999 O O . ARG A 1 520 ? 14.853 10.936 -12.299 1.00 91.38 520 ARG A O 1
ATOM 4006 N N . TRP A 1 521 ? 16.965 11.564 -12.821 1.00 89.50 521 TRP A N 1
ATOM 4007 C CA . TRP A 1 521 ? 17.174 10.701 -13.975 1.00 89.50 521 TRP A CA 1
ATOM 4008 C C . TRP A 1 521 ? 18.228 9.640 -13.635 1.00 89.50 521 TRP A C 1
ATOM 4010 O O . TRP A 1 521 ? 19.138 9.932 -12.858 1.00 89.50 521 TRP A O 1
ATOM 4020 N N . ALA A 1 522 ? 18.091 8.424 -14.169 1.00 84.69 522 ALA A N 1
ATOM 4021 C CA . ALA A 1 522 ? 19.029 7.306 -14.039 1.00 84.69 522 ALA A CA 1
ATOM 4022 C C . ALA A 1 522 ? 19.497 7.123 -12.586 1.00 84.69 522 ALA A C 1
ATOM 4024 O O . ALA A 1 522 ? 20.657 7.342 -12.223 1.00 84.69 522 ALA A O 1
ATOM 4025 N N . THR A 1 523 ? 18.531 6.845 -11.712 1.00 87.44 523 THR A N 1
ATOM 4026 C CA . THR A 1 523 ? 18.735 6.852 -10.265 1.00 87.44 523 THR A CA 1
ATOM 4027 C C . THR A 1 523 ? 18.993 5.446 -9.754 1.00 87.44 523 THR A C 1
ATOM 4029 O O . THR A 1 523 ? 18.174 4.546 -9.921 1.00 87.44 523 THR A O 1
ATOM 4032 N N . LYS A 1 524 ? 20.117 5.274 -9.058 1.00 90.56 524 LYS A N 1
ATOM 4033 C CA . LYS A 1 524 ? 20.440 4.054 -8.319 1.00 90.56 524 LYS A CA 1
ATOM 4034 C C . LYS A 1 524 ? 20.014 4.209 -6.870 1.00 90.56 524 LYS A C 1
ATOM 4036 O O . LYS A 1 524 ? 20.519 5.066 -6.146 1.00 90.56 524 LYS A O 1
ATOM 4041 N N . LEU A 1 525 ? 19.085 3.359 -6.469 1.00 90.56 525 LEU A N 1
ATOM 4042 C CA . LEU A 1 525 ? 18.521 3.250 -5.137 1.00 90.56 525 LEU A CA 1
ATOM 4043 C C . LEU A 1 525 ? 19.230 2.137 -4.365 1.00 90.56 525 LEU A C 1
ATOM 4045 O O . LEU A 1 525 ? 19.412 1.037 -4.888 1.00 90.56 525 LEU A O 1
ATOM 4049 N N . ILE A 1 526 ? 19.582 2.410 -3.113 1.00 90.69 526 ILE A N 1
ATOM 4050 C CA . ILE A 1 526 ? 20.041 1.418 -2.142 1.00 90.69 526 ILE A CA 1
ATOM 4051 C C . ILE A 1 526 ? 18.908 1.161 -1.160 1.00 90.69 526 ILE A C 1
ATOM 4053 O O . ILE A 1 526 ? 18.377 2.085 -0.544 1.00 90.69 526 ILE A O 1
ATOM 4057 N N . PHE A 1 527 ? 18.585 -0.114 -0.985 1.00 86.12 527 PHE A N 1
ATOM 4058 C CA . PHE A 1 527 ? 17.725 -0.618 0.074 1.00 86.12 527 PHE A CA 1
ATOM 4059 C C . PHE A 1 527 ? 18.622 -1.169 1.180 1.00 86.12 527 PHE A C 1
ATOM 4061 O O . PHE A 1 527 ? 19.163 -2.269 1.012 1.00 86.12 527 PHE A O 1
ATOM 4068 N N . PRO A 1 528 ? 18.821 -0.437 2.292 1.00 81.12 528 PRO A N 1
ATOM 4069 C CA . PRO A 1 528 ? 19.648 -0.913 3.386 1.00 81.12 528 PRO A CA 1
ATOM 4070 C C . PRO A 1 528 ? 19.132 -2.260 3.888 1.00 81.12 528 PRO A C 1
ATOM 4072 O O . PRO A 1 528 ? 17.922 -2.480 3.998 1.00 81.12 528 PRO A O 1
ATOM 4075 N N . SER A 1 529 ? 20.045 -3.159 4.223 1.00 74.12 529 SER A N 1
ATOM 4076 C CA . SER A 1 529 ? 19.720 -4.452 4.811 1.00 74.12 529 SER A CA 1
ATOM 4077 C C . SER A 1 529 ? 20.662 -4.698 5.983 1.00 74.12 529 SER A C 1
ATOM 4079 O O . SER A 1 529 ? 21.866 -4.527 5.816 1.00 74.12 529 SER A O 1
ATOM 4081 N N . PRO A 1 530 ? 20.167 -5.122 7.158 1.00 65.06 530 PRO A N 1
ATOM 4082 C CA . PRO A 1 530 ? 21.048 -5.477 8.271 1.00 65.06 530 PRO A CA 1
ATOM 4083 C C . PRO A 1 530 ? 21.993 -6.643 7.926 1.00 65.06 530 PRO A C 1
ATOM 4085 O O . PRO A 1 530 ? 23.014 -6.812 8.583 1.00 65.06 530 PRO A O 1
ATOM 4088 N N . HIS A 1 531 ? 21.675 -7.419 6.883 1.00 61.06 531 HIS A N 1
ATOM 4089 C CA . HIS A 1 531 ? 22.401 -8.635 6.492 1.00 61.06 531 HIS A CA 1
ATOM 4090 C C . HIS A 1 531 ? 23.272 -8.469 5.245 1.00 61.06 531 HIS A C 1
ATOM 4092 O O . HIS A 1 531 ? 24.078 -9.340 4.934 1.00 61.06 531 HIS A O 1
ATOM 4098 N N . ARG A 1 532 ? 23.101 -7.363 4.515 1.00 69.69 532 ARG A N 1
ATOM 4099 C CA . ARG A 1 532 ? 23.975 -6.955 3.411 1.00 69.69 532 ARG A CA 1
ATOM 4100 C C . ARG A 1 532 ? 24.414 -5.526 3.696 1.00 69.69 532 ARG A C 1
ATOM 4102 O O . ARG A 1 532 ? 23.612 -4.625 3.442 1.00 69.69 532 ARG A O 1
ATOM 4109 N N . PRO A 1 533 ? 25.617 -5.308 4.259 1.00 72.56 533 PRO A N 1
ATOM 4110 C CA . PRO A 1 533 ? 26.103 -3.975 4.619 1.00 72.56 533 PRO A CA 1
ATOM 4111 C C . PRO A 1 533 ? 26.032 -2.966 3.465 1.00 72.56 533 PRO A C 1
ATOM 4113 O O . PRO A 1 533 ? 25.790 -1.785 3.688 1.00 72.56 533 PRO A O 1
ATOM 4116 N N . GLU A 1 534 ? 26.192 -3.438 2.229 1.00 75.31 534 GLU A N 1
ATOM 4117 C CA . GLU A 1 534 ? 26.078 -2.664 0.992 1.00 75.31 534 GLU A CA 1
ATOM 4118 C C . GLU A 1 534 ? 24.628 -2.395 0.536 1.00 75.31 534 GLU A C 1
ATOM 4120 O O . GLU A 1 534 ? 24.388 -1.549 -0.324 1.00 75.31 534 GLU A O 1
ATOM 4125 N N . GLY A 1 535 ? 23.648 -3.084 1.125 1.00 80.94 535 GLY A N 1
ATOM 4126 C CA . GLY A 1 535 ? 22.236 -3.034 0.754 1.00 80.94 535 GLY A CA 1
ATOM 4127 C C . GLY A 1 535 ? 21.915 -3.737 -0.571 1.00 80.94 535 GLY A C 1
ATOM 4128 O O . GLY A 1 535 ? 22.751 -4.386 -1.196 1.00 80.94 535 GLY A O 1
ATOM 4129 N N . PHE A 1 536 ? 20.658 -3.645 -1.009 1.00 81.00 536 PHE A N 1
ATOM 4130 C CA . PHE A 1 536 ? 20.257 -4.081 -2.348 1.00 81.00 536 PHE A CA 1
ATOM 4131 C C . PHE A 1 536 ? 20.195 -2.883 -3.284 1.00 81.00 536 PHE A C 1
ATOM 4133 O O . PHE A 1 536 ? 19.480 -1.922 -3.008 1.00 81.00 536 PHE A O 1
ATOM 4140 N N . GLU A 1 537 ? 20.889 -2.965 -4.414 1.00 85.75 537 GLU A N 1
ATOM 4141 C CA . GLU A 1 537 ? 20.844 -1.919 -5.433 1.00 85.75 537 GLU A CA 1
ATOM 4142 C C . GLU A 1 537 ? 19.716 -2.163 -6.437 1.00 85.75 537 GLU A C 1
ATOM 4144 O O . GLU A 1 537 ? 19.476 -3.292 -6.889 1.00 85.75 537 GLU A O 1
ATOM 4149 N N . ARG A 1 538 ? 19.011 -1.090 -6.788 1.00 86.81 538 ARG A N 1
ATOM 4150 C CA . ARG A 1 538 ? 18.031 -1.049 -7.874 1.00 86.81 538 ARG A CA 1
ATOM 4151 C C . ARG A 1 538 ? 18.213 0.216 -8.681 1.00 86.81 538 ARG A C 1
ATOM 4153 O O . ARG A 1 538 ? 18.470 1.271 -8.120 1.00 86.81 538 ARG A O 1
ATOM 4160 N N . GLU A 1 539 ? 18.067 0.096 -9.985 1.00 88.25 539 GLU A N 1
ATOM 4161 C CA . GLU A 1 539 ? 18.104 1.227 -10.899 1.00 88.25 539 GLU A CA 1
ATOM 4162 C C . GLU A 1 539 ? 16.681 1.546 -11.345 1.00 88.25 539 GLU A C 1
ATOM 4164 O O . GLU A 1 539 ? 15.866 0.637 -11.505 1.00 88.25 539 GLU A O 1
ATOM 4169 N N . VAL A 1 540 ? 16.382 2.836 -11.462 1.00 90.94 540 VAL A N 1
ATOM 4170 C CA . VAL A 1 540 ? 15.167 3.353 -12.088 1.00 90.94 540 VAL A CA 1
ATOM 4171 C C . VAL A 1 540 ? 15.562 4.452 -13.057 1.00 90.94 540 VAL A C 1
ATOM 4173 O O . VAL A 1 540 ? 16.352 5.338 -12.712 1.00 90.94 540 VAL A O 1
ATOM 4176 N N . ASP A 1 541 ? 14.988 4.426 -14.253 1.00 92.25 541 ASP A N 1
ATOM 4177 C CA . ASP A 1 541 ? 15.312 5.414 -15.278 1.00 92.25 541 ASP A CA 1
ATOM 4178 C C . ASP A 1 541 ? 14.817 6.799 -14.868 1.00 92.25 541 ASP A C 1
ATOM 4180 O O . ASP A 1 541 ? 15.505 7.792 -15.057 1.00 92.25 541 ASP A O 1
ATOM 4184 N N . GLY A 1 542 ? 13.657 6.900 -14.224 1.00 92.56 542 GLY A N 1
ATOM 4185 C CA . GLY A 1 542 ? 13.182 8.157 -13.657 1.00 92.56 542 GLY A CA 1
ATOM 4186 C C . GLY A 1 542 ? 12.530 7.975 -12.302 1.00 92.56 542 GLY A C 1
ATOM 4187 O O . GLY A 1 542 ? 11.834 6.991 -12.056 1.00 92.56 542 GLY A O 1
ATOM 4188 N N . ILE A 1 543 ? 12.720 8.959 -11.427 1.00 93.94 543 ILE A N 1
ATOM 4189 C CA . ILE A 1 543 ? 11.998 9.039 -10.160 1.00 93.94 543 ILE A CA 1
ATOM 4190 C C . ILE A 1 543 ? 11.528 10.463 -9.912 1.00 93.94 543 ILE A C 1
ATOM 4192 O O . ILE A 1 543 ? 12.323 11.402 -9.962 1.00 93.94 543 ILE A O 1
ATOM 4196 N N . ALA A 1 544 ? 10.233 10.622 -9.653 1.00 93.12 544 ALA A N 1
ATOM 4197 C CA . ALA A 1 544 ? 9.615 11.914 -9.406 1.00 93.12 544 ALA A CA 1
ATOM 4198 C C . ALA A 1 544 ? 8.773 11.900 -8.130 1.00 93.12 544 ALA A C 1
ATOM 4200 O O . ALA A 1 544 ? 8.166 10.888 -7.797 1.00 93.12 544 ALA A O 1
ATOM 4201 N N . VAL A 1 545 ? 8.692 13.035 -7.444 1.00 91.25 545 VAL A N 1
ATOM 4202 C CA . VAL A 1 545 ? 7.725 13.259 -6.362 1.00 91.25 545 VAL A CA 1
ATOM 4203 C C . VAL A 1 545 ? 6.776 14.354 -6.812 1.00 91.25 545 VAL A C 1
ATOM 4205 O O . VAL A 1 545 ? 7.215 15.441 -7.197 1.00 91.25 545 VAL A O 1
ATOM 4208 N N . LEU A 1 546 ? 5.482 14.057 -6.778 1.00 88.31 546 LEU A N 1
ATOM 4209 C CA . LEU A 1 546 ? 4.433 15.013 -7.094 1.00 88.31 546 LEU A CA 1
ATOM 4210 C C . LEU A 1 546 ? 4.115 15.909 -5.888 1.00 88.31 546 LEU A C 1
ATOM 4212 O O . LEU A 1 546 ? 4.395 15.586 -4.732 1.00 88.31 546 LEU A O 1
ATOM 4216 N N . ASP A 1 547 ? 3.488 17.042 -6.159 1.00 82.94 547 ASP A N 1
ATOM 4217 C CA . ASP A 1 547 ? 2.901 17.970 -5.185 1.00 82.94 547 ASP A CA 1
ATOM 4218 C C . ASP A 1 547 ? 1.858 17.344 -4.226 1.00 82.94 547 ASP A C 1
ATOM 4220 O O . ASP A 1 547 ? 1.632 17.832 -3.118 1.00 82.94 547 ASP A O 1
ATOM 4224 N N . ASP A 1 548 ? 1.231 16.231 -4.582 1.00 78.06 548 ASP A N 1
ATOM 4225 C CA . ASP A 1 548 ? 0.360 15.480 -3.666 1.00 78.06 548 ASP A CA 1
ATOM 4226 C C . ASP A 1 548 ? 1.107 14.409 -2.851 1.00 78.06 548 ASP A C 1
ATOM 4228 O O . ASP A 1 548 ? 0.486 13.645 -2.111 1.00 78.06 548 ASP A O 1
ATOM 4232 N N . GLY A 1 549 ? 2.439 14.368 -2.961 1.00 80.88 549 GLY A N 1
ATOM 4233 C CA . GLY A 1 549 ? 3.313 13.424 -2.267 1.00 80.88 549 GLY A CA 1
ATOM 4234 C C . GLY A 1 549 ? 3.390 12.041 -2.917 1.00 80.88 549 GLY A C 1
ATOM 4235 O O . GLY A 1 549 ? 4.079 11.166 -2.383 1.00 80.88 549 GLY A O 1
ATOM 4236 N N . ARG A 1 550 ? 2.720 11.821 -4.060 1.00 86.69 550 ARG A N 1
ATOM 4237 C CA . ARG A 1 550 ? 2.868 10.574 -4.816 1.00 86.69 550 ARG A CA 1
ATOM 4238 C C . ARG A 1 550 ? 4.265 10.457 -5.418 1.00 86.69 550 ARG A C 1
ATOM 4240 O O . ARG A 1 550 ? 4.793 11.409 -5.990 1.00 86.69 550 ARG A O 1
ATOM 4247 N N . LEU A 1 551 ? 4.837 9.265 -5.314 1.00 90.62 551 LEU A N 1
ATOM 4248 C CA . LEU A 1 551 ? 6.092 8.885 -5.944 1.00 90.62 551 LEU A CA 1
ATOM 4249 C C . LEU A 1 551 ? 5.808 8.286 -7.323 1.00 90.62 551 LEU A C 1
ATOM 4251 O O . LEU A 1 551 ? 5.053 7.326 -7.437 1.00 90.62 551 LEU A O 1
ATOM 4255 N N . LEU A 1 552 ? 6.430 8.810 -8.368 1.00 92.25 552 LEU A N 1
ATOM 4256 C CA . LEU A 1 552 ? 6.416 8.199 -9.690 1.00 92.25 552 LEU A CA 1
ATOM 4257 C C . LEU A 1 552 ? 7.750 7.516 -9.941 1.00 92.25 552 LEU A C 1
ATOM 4259 O O . LEU A 1 552 ? 8.801 8.143 -9.820 1.00 92.25 552 LEU A O 1
ATOM 4263 N N . LEU A 1 553 ? 7.694 6.244 -10.310 1.00 92.94 553 LEU A N 1
ATOM 4264 C CA . LEU A 1 553 ? 8.823 5.505 -10.855 1.00 92.94 553 LEU A CA 1
ATOM 4265 C C . LEU A 1 553 ? 8.622 5.375 -12.352 1.00 92.94 553 LEU A C 1
ATOM 4267 O O . LEU A 1 553 ? 7.512 5.111 -12.808 1.00 92.94 553 LEU A O 1
ATOM 4271 N N . MET A 1 554 ? 9.688 5.534 -13.113 1.00 92.50 554 MET A N 1
ATOM 4272 C CA . MET A 1 554 ? 9.648 5.405 -14.554 1.00 92.50 554 MET A CA 1
ATOM 4273 C C . MET A 1 554 ? 10.711 4.421 -15.003 1.00 92.50 554 MET A C 1
ATOM 4275 O O . MET A 1 554 ? 11.879 4.557 -14.653 1.00 92.50 554 MET A O 1
ATOM 4279 N N . GLU A 1 555 ? 10.268 3.460 -15.796 1.00 91.69 555 GLU A N 1
ATOM 4280 C CA . GLU A 1 555 ? 11.092 2.500 -16.507 1.00 91.69 555 GLU A CA 1
ATOM 4281 C C . GLU A 1 555 ? 10.872 2.752 -17.998 1.00 91.69 555 GLU A C 1
ATOM 4283 O O . GLU A 1 555 ? 9.743 2.704 -18.494 1.00 91.69 555 GLU A O 1
ATOM 4288 N N . THR A 1 556 ? 11.936 3.058 -18.724 1.00 90.44 556 THR A N 1
ATOM 4289 C CA . THR A 1 556 ? 11.883 3.404 -20.134 1.00 90.44 556 THR A CA 1
ATOM 4290 C C . THR A 1 556 ? 12.465 2.286 -20.980 1.00 90.44 556 THR A C 1
ATOM 4292 O O . THR A 1 556 ? 13.586 1.822 -20.807 1.00 90.44 556 THR A O 1
ATOM 4295 N N . LYS A 1 557 ? 11.697 1.853 -21.974 1.00 86.88 557 LYS A N 1
ATOM 4296 C CA . LYS A 1 557 ? 12.104 0.813 -22.911 1.00 86.88 557 LYS A CA 1
ATOM 4297 C C . LYS A 1 557 ? 12.073 1.367 -24.319 1.00 86.88 557 LYS A C 1
ATOM 4299 O O . LYS A 1 557 ? 11.116 2.001 -24.749 1.00 86.88 557 LYS A O 1
ATOM 4304 N N . ARG A 1 558 ? 13.104 1.058 -25.102 1.00 82.50 558 ARG A N 1
ATOM 4305 C CA . ARG A 1 558 ? 13.113 1.400 -26.532 1.00 82.50 558 ARG A CA 1
ATOM 4306 C C . ARG A 1 558 ? 11.905 0.804 -27.260 1.00 82.50 558 ARG A C 1
ATOM 4308 O O . ARG A 1 558 ? 11.273 1.467 -28.073 1.00 82.50 558 ARG A O 1
ATOM 4315 N N . ASP A 1 559 ? 11.633 -0.465 -26.980 1.00 81.00 559 ASP A N 1
ATOM 4316 C CA . ASP A 1 559 ? 10.518 -1.224 -27.532 1.00 81.00 559 ASP A CA 1
ATOM 4317 C C . ASP A 1 559 ? 9.584 -1.586 -26.384 1.00 81.00 559 ASP A C 1
ATOM 4319 O O . ASP A 1 559 ? 9.935 -2.386 -25.510 1.00 81.00 559 ASP A O 1
ATOM 4323 N N . LEU A 1 560 ? 8.408 -0.965 -26.384 1.00 80.19 560 LEU A N 1
ATOM 4324 C CA . LEU A 1 560 ? 7.421 -1.155 -25.335 1.00 80.19 560 LEU A CA 1
ATOM 4325 C C . LEU A 1 560 ? 6.976 -2.620 -25.245 1.00 80.19 560 LEU A C 1
ATOM 4327 O O . LEU A 1 560 ? 6.775 -3.112 -24.137 1.00 80.19 560 LEU A O 1
ATOM 4331 N N . LEU A 1 561 ? 6.902 -3.351 -26.369 1.00 76.62 561 LEU A N 1
ATOM 4332 C CA . LEU A 1 561 ? 6.525 -4.767 -26.347 1.00 76.62 561 LEU A CA 1
ATOM 4333 C C . LEU A 1 561 ? 7.526 -5.581 -25.536 1.00 76.62 561 LEU A C 1
ATOM 4335 O O . LEU A 1 561 ? 7.123 -6.417 -24.736 1.00 76.62 561 LEU A O 1
ATOM 4339 N N . LYS A 1 562 ? 8.826 -5.327 -25.718 1.00 75.31 562 LYS A N 1
ATOM 4340 C CA . LYS A 1 562 ? 9.880 -6.038 -24.983 1.00 75.31 562 LYS A CA 1
ATOM 4341 C C . LYS A 1 562 ? 9.814 -5.757 -23.488 1.00 75.31 562 LYS A C 1
ATOM 4343 O O . LYS A 1 562 ? 9.982 -6.688 -22.709 1.00 75.31 562 LYS A O 1
ATOM 4348 N N . GLY A 1 563 ? 9.519 -4.512 -23.112 1.00 72.69 563 GLY A N 1
ATOM 4349 C CA . GLY A 1 563 ? 9.288 -4.135 -21.718 1.00 72.69 563 GLY A CA 1
ATOM 4350 C C . GLY A 1 563 ? 8.127 -4.901 -21.099 1.00 72.69 563 GLY A C 1
ATOM 4351 O O . GLY A 1 563 ? 8.287 -5.559 -20.079 1.00 72.69 563 GLY A O 1
ATOM 4352 N N . VAL A 1 564 ? 6.972 -4.880 -21.769 1.00 72.31 564 VAL A N 1
ATOM 4353 C CA . VAL A 1 564 ? 5.733 -5.490 -21.265 1.00 72.31 564 VAL A CA 1
ATOM 4354 C C . VAL A 1 564 ? 5.774 -7.025 -21.320 1.00 72.31 564 VAL A C 1
ATOM 4356 O O . VAL A 1 564 ? 5.212 -7.691 -20.456 1.00 72.31 564 VAL A O 1
ATOM 4359 N N . GLN A 1 565 ? 6.457 -7.618 -22.305 1.00 69.00 565 GLN A N 1
ATOM 4360 C CA . GLN A 1 565 ? 6.706 -9.065 -22.361 1.00 69.00 565 GLN A CA 1
ATOM 4361 C C . GLN A 1 565 ? 7.707 -9.521 -21.300 1.00 69.00 565 GLN A C 1
ATOM 4363 O O . GLN A 1 565 ? 7.717 -10.695 -20.924 1.00 69.00 565 GLN A O 1
ATOM 4368 N N . SER A 1 566 ? 8.558 -8.617 -20.813 1.00 68.06 566 SER A N 1
ATOM 4369 C CA . SER A 1 566 ? 9.461 -8.908 -19.718 1.00 68.06 566 SER A CA 1
ATOM 4370 C C . SER A 1 566 ? 8.710 -8.842 -18.385 1.00 68.06 566 SER A C 1
ATOM 4372 O O . SER A 1 566 ? 8.806 -7.860 -17.651 1.00 68.06 566 SER A O 1
ATOM 4374 N N . GLU A 1 567 ? 7.962 -9.903 -18.049 1.00 61.00 567 GLU A N 1
ATOM 4375 C CA . GLU A 1 567 ? 7.258 -9.982 -16.757 1.00 61.00 567 GLU A CA 1
ATOM 4376 C C . GLU A 1 567 ? 8.207 -9.758 -15.574 1.00 61.00 567 GLU A C 1
ATOM 4378 O O . GLU A 1 567 ? 7.817 -9.094 -14.626 1.00 61.00 567 GLU A O 1
ATOM 4383 N N . GLY A 1 568 ? 9.461 -10.221 -15.648 1.00 65.56 568 GLY A N 1
ATOM 4384 C CA . GLY A 1 568 ? 10.478 -9.945 -14.632 1.00 65.56 568 GLY A CA 1
ATOM 4385 C C . GLY A 1 568 ? 10.721 -8.449 -14.404 1.00 65.56 568 GLY A C 1
ATOM 4386 O O . GLY A 1 568 ? 10.698 -8.009 -13.261 1.00 65.56 568 GLY A O 1
ATOM 4387 N N . GLU A 1 569 ? 10.895 -7.655 -15.463 1.00 69.00 569 GLU A N 1
ATOM 4388 C CA . GLU A 1 569 ? 11.097 -6.201 -15.341 1.00 69.00 569 GLU A CA 1
ATOM 4389 C C . GLU A 1 569 ? 9.808 -5.501 -14.897 1.00 69.00 569 GLU A C 1
ATOM 4391 O O . GLU A 1 569 ? 9.820 -4.704 -13.965 1.00 69.00 569 GLU A O 1
ATOM 4396 N N . THR A 1 570 ? 8.672 -5.864 -15.495 1.00 69.62 570 THR A N 1
ATOM 4397 C CA . THR A 1 570 ? 7.375 -5.246 -15.181 1.00 69.62 570 THR A CA 1
ATOM 4398 C C . THR A 1 570 ? 6.955 -5.524 -13.730 1.00 69.62 570 THR A C 1
ATOM 4400 O O . THR A 1 570 ? 6.497 -4.626 -13.021 1.00 69.62 570 THR A O 1
ATOM 4403 N N . LEU A 1 571 ? 7.166 -6.758 -13.256 1.00 66.88 571 LEU A N 1
ATOM 4404 C CA . LEU A 1 571 ? 6.963 -7.157 -11.864 1.00 66.88 571 LEU A CA 1
ATOM 4405 C C . LEU A 1 571 ? 7.914 -6.392 -10.943 1.00 66.88 571 LEU A C 1
ATOM 4407 O O . LEU A 1 571 ? 7.473 -5.862 -9.929 1.00 66.88 571 LEU A O 1
ATOM 4411 N N . GLN A 1 572 ? 9.197 -6.289 -11.304 1.00 74.75 572 GLN A N 1
ATOM 4412 C CA . GLN A 1 572 ? 10.184 -5.566 -10.504 1.00 74.75 572 GLN A CA 1
ATOM 4413 C C . GLN A 1 572 ? 9.812 -4.092 -10.326 1.00 74.75 572 GLN A C 1
ATOM 4415 O O . GLN A 1 572 ? 9.881 -3.606 -9.200 1.00 74.75 572 GLN A O 1
ATOM 4420 N N . THR A 1 573 ? 9.389 -3.392 -11.383 1.00 78.00 573 THR A N 1
ATOM 4421 C CA . THR A 1 573 ? 9.001 -1.976 -11.287 1.00 78.00 573 THR A CA 1
ATOM 4422 C C . THR A 1 573 ? 7.711 -1.795 -10.480 1.00 78.00 573 THR A C 1
ATOM 4424 O O . THR A 1 573 ? 7.641 -0.903 -9.633 1.00 78.00 573 THR A O 1
ATOM 4427 N N . SER A 1 574 ? 6.706 -2.657 -10.682 1.00 76.38 574 SER A N 1
ATOM 4428 C CA . SER A 1 574 ? 5.449 -2.608 -9.918 1.00 76.38 574 SER A CA 1
ATOM 4429 C C . SER A 1 574 ? 5.673 -2.886 -8.428 1.00 76.38 574 SER A C 1
ATOM 4431 O O . SER A 1 574 ? 5.192 -2.146 -7.574 1.00 76.38 574 SER A O 1
ATOM 4433 N N . GLU A 1 575 ? 6.458 -3.912 -8.093 1.00 75.19 575 GLU A N 1
ATOM 4434 C CA . GLU A 1 575 ? 6.817 -4.226 -6.706 1.00 75.19 575 GLU A CA 1
ATOM 4435 C C . GLU A 1 575 ? 7.656 -3.125 -6.066 1.00 75.19 575 GLU A C 1
ATOM 4437 O O . GLU A 1 575 ? 7.498 -2.835 -4.882 1.00 75.19 575 GLU A O 1
ATOM 4442 N N . LEU A 1 576 ? 8.556 -2.505 -6.833 1.00 81.75 576 LEU A N 1
ATOM 4443 C CA . LEU A 1 576 ? 9.349 -1.381 -6.356 1.00 81.75 576 LEU A CA 1
ATOM 4444 C C . LEU A 1 576 ? 8.444 -0.208 -5.964 1.00 81.75 576 LEU A C 1
ATOM 4446 O O . LEU A 1 576 ? 8.642 0.373 -4.897 1.00 81.75 576 LEU A O 1
ATOM 4450 N N . ALA A 1 577 ? 7.423 0.096 -6.770 1.00 83.94 577 ALA A N 1
ATOM 4451 C CA . ALA A 1 577 ? 6.419 1.107 -6.445 1.00 83.94 577 ALA A CA 1
ATOM 4452 C C . ALA A 1 577 ? 5.644 0.727 -5.171 1.00 83.94 577 ALA A C 1
ATOM 4454 O O . ALA A 1 577 ? 5.637 1.489 -4.199 1.00 83.94 577 ALA A O 1
ATOM 4455 N N . GLU A 1 578 ? 5.079 -0.485 -5.123 1.00 77.94 578 GLU A N 1
ATOM 4456 C CA . GLU A 1 578 ? 4.342 -0.982 -3.954 1.00 77.94 578 GLU A CA 1
ATOM 4457 C C . GLU A 1 578 ? 5.182 -0.939 -2.670 1.00 77.94 578 GLU A C 1
ATOM 4459 O O . GLU A 1 578 ? 4.692 -0.542 -1.610 1.00 77.94 578 GLU A O 1
ATOM 4464 N N . ARG A 1 579 ? 6.466 -1.297 -2.757 1.00 77.69 579 ARG A N 1
ATOM 4465 C CA . ARG A 1 579 ? 7.395 -1.284 -1.626 1.00 77.69 579 ARG A CA 1
ATOM 4466 C C . ARG A 1 579 ? 7.705 0.128 -1.147 1.00 77.69 579 ARG A C 1
ATOM 4468 O O . ARG A 1 579 ? 7.742 0.359 0.058 1.00 77.69 579 ARG A O 1
ATOM 4475 N N . LEU A 1 580 ? 7.978 1.052 -2.066 1.00 82.06 580 LEU A N 1
ATOM 4476 C CA . LEU A 1 580 ? 8.404 2.404 -1.710 1.00 82.06 580 LEU A CA 1
ATOM 4477 C C . LEU A 1 580 ? 7.277 3.214 -1.085 1.00 82.06 580 LEU A C 1
ATOM 4479 O O . LEU A 1 580 ? 7.533 4.041 -0.212 1.00 82.06 580 LEU A O 1
ATOM 4483 N N . SER A 1 581 ? 6.040 3.049 -1.550 1.00 75.62 581 SER A N 1
ATOM 4484 C CA . SER A 1 581 ? 4.936 3.881 -1.059 1.00 75.62 581 SER A CA 1
ATOM 4485 C C . SER A 1 581 ? 3.546 3.293 -1.228 1.00 75.62 581 SER A C 1
ATOM 4487 O O . SER A 1 581 ? 2.564 3.998 -0.989 1.00 75.62 581 SER A O 1
ATOM 4489 N N . GLY A 1 582 ? 3.438 2.014 -1.598 1.00 78.56 582 GLY A N 1
ATOM 4490 C CA . GLY A 1 582 ? 2.159 1.330 -1.739 1.00 78.56 582 GLY A CA 1
ATOM 4491 C C . GLY A 1 582 ? 1.216 2.120 -2.635 1.00 78.56 582 GLY A C 1
ATOM 4492 O O . GLY A 1 582 ? 1.488 2.343 -3.807 1.00 78.56 582 GLY A O 1
ATOM 4493 N N . LEU A 1 583 ? 0.131 2.607 -2.037 1.00 71.88 583 LEU A N 1
ATOM 4494 C CA . LEU A 1 583 ? -0.903 3.406 -2.700 1.00 71.88 583 LEU A CA 1
ATOM 4495 C C . LEU A 1 583 ? -0.455 4.820 -3.110 1.00 71.88 583 LEU A C 1
ATOM 4497 O O . LEU A 1 583 ? -1.131 5.467 -3.901 1.00 71.88 583 LEU A O 1
ATOM 4501 N N . HIS A 1 584 ? 0.656 5.313 -2.565 1.00 80.00 584 HIS A N 1
ATOM 4502 C CA . HIS A 1 584 ? 1.238 6.618 -2.889 1.00 80.00 584 HIS A CA 1
ATOM 4503 C C . HIS A 1 584 ? 2.427 6.499 -3.843 1.00 80.00 584 HIS A C 1
ATOM 4505 O O . HIS A 1 584 ? 3.218 7.432 -3.944 1.00 80.00 584 HIS A O 1
ATOM 4511 N N . ALA A 1 585 ? 2.591 5.363 -4.516 1.00 87.19 585 ALA A N 1
ATOM 4512 C CA . ALA A 1 585 ? 3.555 5.203 -5.589 1.00 87.19 585 ALA A CA 1
ATOM 4513 C C . ALA A 1 585 ? 2.880 4.681 -6.851 1.00 87.19 585 ALA A C 1
ATOM 4515 O O . ALA A 1 585 ? 1.921 3.917 -6.784 1.00 87.19 585 ALA A O 1
ATOM 4516 N N . HIS A 1 586 ? 3.415 5.084 -7.998 1.00 88.81 586 HIS A N 1
ATOM 4517 C CA . HIS A 1 586 ? 2.957 4.614 -9.292 1.00 88.81 586 HIS A CA 1
ATOM 4518 C C . HIS A 1 586 ? 4.132 4.384 -10.235 1.00 88.81 586 HIS A C 1
ATOM 4520 O O . HIS A 1 586 ? 5.024 5.224 -10.341 1.00 88.81 586 HIS A O 1
ATOM 4526 N N . ALA A 1 587 ? 4.130 3.255 -10.933 1.00 90.06 587 ALA A N 1
ATOM 4527 C CA . ALA A 1 587 ? 5.122 2.901 -11.934 1.00 90.06 587 ALA A CA 1
ATOM 4528 C C . ALA A 1 587 ? 4.613 3.186 -13.355 1.00 90.06 587 ALA A C 1
ATOM 4530 O O . ALA A 1 587 ? 3.525 2.762 -13.756 1.00 90.06 587 ALA A O 1
ATOM 4531 N N . LEU A 1 588 ? 5.432 3.864 -14.149 1.00 91.06 588 LEU A N 1
ATOM 4532 C CA . LEU A 1 588 ? 5.232 4.088 -15.575 1.00 91.06 588 LEU A CA 1
ATOM 4533 C C . LEU A 1 588 ? 6.228 3.209 -16.333 1.00 91.06 588 LEU A C 1
ATOM 4535 O O . LEU A 1 588 ? 7.432 3.390 -16.172 1.00 91.06 588 LEU A O 1
ATOM 4539 N N . ILE A 1 589 ? 5.749 2.296 -17.180 1.00 89.31 589 ILE A N 1
ATOM 4540 C CA . ILE A 1 589 ? 6.604 1.726 -18.231 1.00 89.31 589 ILE A CA 1
ATOM 4541 C C . ILE A 1 589 ? 6.334 2.495 -19.508 1.00 89.31 589 ILE A C 1
ATOM 4543 O O . ILE A 1 589 ? 5.244 2.395 -20.074 1.00 89.31 589 ILE A O 1
ATOM 4547 N N . VAL A 1 590 ? 7.324 3.266 -19.936 1.00 89.81 590 VAL A N 1
ATOM 4548 C CA . VAL A 1 590 ? 7.244 4.141 -21.102 1.00 89.81 590 VAL A CA 1
ATOM 4549 C C . VAL A 1 590 ? 8.088 3.548 -22.215 1.00 89.81 590 VAL A C 1
ATOM 4551 O O . VAL A 1 590 ? 9.216 3.125 -21.987 1.00 89.81 590 VAL A O 1
ATOM 4554 N N . GLY A 1 591 ? 7.585 3.507 -23.442 1.00 88.50 591 GLY A N 1
ATOM 4555 C CA . GLY A 1 591 ? 8.416 3.028 -24.535 1.00 88.50 591 GLY A CA 1
ATOM 4556 C C . GLY A 1 591 ? 7.837 3.180 -25.919 1.00 88.50 591 GLY A C 1
ATOM 4557 O O . GLY A 1 591 ? 6.681 3.553 -26.097 1.00 88.50 591 GLY A O 1
ATOM 4558 N N . GLY A 1 592 ? 8.659 2.882 -26.920 1.00 81.69 592 GLY A N 1
ATOM 4559 C CA . GLY A 1 592 ? 8.279 3.042 -28.318 1.00 81.69 592 GLY A CA 1
ATOM 4560 C C . GLY A 1 592 ? 7.272 1.994 -28.738 1.00 81.69 592 GLY A C 1
ATOM 4561 O O . GLY A 1 592 ? 7.547 0.795 -28.654 1.00 81.69 592 GLY A O 1
ATOM 4562 N N . TYR A 1 593 ? 6.125 2.441 -29.240 1.00 71.88 593 TYR A N 1
ATOM 4563 C CA . TYR A 1 593 ? 5.184 1.558 -29.911 1.00 71.88 593 TYR A CA 1
ATOM 4564 C C . TYR A 1 593 ? 5.590 1.411 -31.376 1.00 71.88 593 TYR A C 1
ATOM 4566 O O . TYR A 1 593 ? 5.283 2.253 -32.220 1.00 71.88 593 TYR A O 1
ATOM 4574 N N . ARG A 1 594 ? 6.323 0.340 -31.686 1.00 66.56 594 ARG A N 1
ATOM 4575 C CA . ARG A 1 594 ? 6.581 -0.052 -33.072 1.00 66.56 594 ARG A CA 1
ATOM 4576 C C . ARG A 1 594 ? 5.485 -1.020 -33.481 1.00 66.56 594 ARG A C 1
ATOM 4578 O O . ARG A 1 594 ? 5.478 -2.161 -33.026 1.00 66.56 594 ARG A O 1
ATOM 4585 N N . ALA A 1 595 ? 4.582 -0.577 -34.352 1.00 51.94 595 ALA A N 1
ATOM 4586 C CA . ALA A 1 595 ? 3.782 -1.500 -35.142 1.00 51.94 595 ALA A CA 1
ATOM 4587 C C . ALA A 1 595 ? 4.753 -2.265 -36.056 1.00 51.94 595 ALA A C 1
ATOM 4589 O O . ALA A 1 595 ? 5.053 -1.846 -37.171 1.00 51.94 595 ALA A O 1
ATOM 4590 N N . THR A 1 596 ? 5.340 -3.352 -35.549 1.00 49.03 596 THR A N 1
ATOM 4591 C CA . THR A 1 596 ? 5.827 -4.435 -36.408 1.00 49.03 596 THR A CA 1
ATOM 4592 C C . THR A 1 596 ? 4.655 -4.742 -37.325 1.00 49.03 596 THR A C 1
ATOM 4594 O O . THR A 1 596 ? 3.621 -5.067 -36.768 1.00 49.03 596 THR A O 1
ATOM 4597 N N . GLY A 1 597 ? 4.767 -4.531 -38.641 1.00 42.72 597 GLY A N 1
ATOM 4598 C CA . GLY A 1 597 ? 3.666 -4.317 -39.605 1.00 42.72 597 GLY A CA 1
ATOM 4599 C C . GLY A 1 597 ? 2.462 -5.280 -39.645 1.00 42.72 597 GLY A C 1
ATOM 4600 O O . GLY A 1 597 ? 1.625 -5.127 -40.527 1.00 42.72 597 GLY A O 1
ATOM 4601 N N . ASP A 1 598 ? 2.339 -6.220 -38.715 1.00 44.34 598 ASP A N 1
ATOM 4602 C CA . ASP A 1 598 ? 1.095 -6.882 -38.351 1.00 44.34 598 ASP A CA 1
ATOM 4603 C C . ASP A 1 598 ? 0.224 -5.988 -37.435 1.00 44.34 598 ASP A C 1
ATOM 4605 O O . ASP A 1 598 ? 0.745 -5.266 -36.574 1.00 44.34 598 ASP A O 1
ATOM 4609 N N . PRO A 1 599 ? -1.120 -6.030 -37.560 1.00 47.72 599 PRO A N 1
ATOM 4610 C CA . PRO A 1 599 ? -2.020 -5.432 -36.566 1.00 47.72 599 PRO A CA 1
ATOM 4611 C C . PRO A 1 599 ? -1.648 -5.938 -35.164 1.00 47.72 599 PRO A C 1
ATOM 4613 O O . PRO A 1 599 ? -1.081 -7.027 -35.087 1.00 47.72 599 PRO A O 1
ATOM 4616 N N . PRO A 1 600 ? -1.943 -5.203 -34.067 1.00 53.19 600 PRO A N 1
ATOM 4617 C CA . PRO A 1 600 ? -1.532 -5.573 -32.709 1.00 53.19 600 PRO A CA 1
ATOM 4618 C C . PRO A 1 600 ? -1.831 -7.051 -32.453 1.00 53.19 600 PRO A C 1
ATOM 4620 O O . PRO A 1 600 ? -2.975 -7.439 -32.228 1.00 53.19 600 PRO A O 1
ATOM 4623 N N . GLY A 1 601 ? -0.799 -7.886 -32.599 1.00 59.19 601 GLY A N 1
ATOM 4624 C CA . GLY A 1 601 ? -0.987 -9.324 -32.680 1.00 59.19 601 GLY A CA 1
ATOM 4625 C C . GLY A 1 601 ? -1.471 -9.868 -31.345 1.00 59.19 601 GLY A C 1
ATOM 4626 O O . GLY A 1 601 ? -1.362 -9.205 -30.311 1.00 59.19 601 GLY A O 1
ATOM 4627 N N . HIS A 1 602 ? -1.920 -11.122 -31.338 1.00 59.34 602 HIS A N 1
ATOM 4628 C CA . HIS A 1 602 ? -2.300 -11.834 -30.114 1.00 59.34 602 HIS A CA 1
ATOM 4629 C C . HIS A 1 602 ? -1.251 -11.675 -28.991 1.00 59.34 602 HIS A C 1
ATOM 4631 O O . HIS A 1 602 ? -1.610 -11.572 -27.823 1.00 59.34 602 HIS A O 1
ATOM 4637 N N . ALA A 1 603 ? 0.044 -11.607 -29.323 1.00 59.41 603 ALA A N 1
ATOM 4638 C CA . ALA A 1 603 ? 1.124 -11.395 -28.357 1.00 59.41 603 ALA A CA 1
ATOM 4639 C C . ALA A 1 603 ? 1.076 -10.023 -27.655 1.00 59.41 603 ALA A C 1
ATOM 4641 O O . ALA A 1 603 ? 1.357 -9.948 -26.462 1.00 59.41 603 ALA A O 1
ATOM 4642 N N . TRP A 1 604 ? 0.700 -8.955 -28.366 1.00 62.78 604 TRP A N 1
ATOM 4643 C CA . TRP A 1 604 ? 0.547 -7.607 -27.810 1.00 62.78 604 TRP A CA 1
ATOM 4644 C C . TRP A 1 604 ? -0.662 -7.536 -26.885 1.00 62.78 604 TRP A C 1
ATOM 4646 O O . TRP A 1 604 ? -0.524 -7.133 -25.733 1.00 62.78 604 TRP A O 1
ATOM 4656 N N . THR A 1 605 ? -1.829 -7.978 -27.367 1.00 64.31 605 THR A N 1
ATOM 4657 C CA . THR A 1 605 ? -3.057 -8.032 -26.562 1.00 64.31 605 THR A CA 1
ATOM 4658 C C . THR A 1 605 ? -2.848 -8.872 -25.310 1.00 64.31 605 THR A C 1
ATOM 4660 O O . THR A 1 605 ? -3.286 -8.484 -24.235 1.00 64.31 605 THR A O 1
ATOM 4663 N N . GLU A 1 606 ? -2.138 -9.993 -25.421 1.00 62.28 606 GLU A N 1
ATOM 4664 C CA . GLU A 1 606 ? -1.865 -10.875 -24.293 1.00 62.28 606 GLU A CA 1
ATOM 4665 C C . GLU A 1 606 ? -0.870 -10.270 -23.293 1.00 62.28 606 GLU A C 1
ATOM 4667 O O . GLU A 1 606 ? -1.152 -10.287 -22.098 1.00 62.28 606 GLU A O 1
ATOM 4672 N N . ALA A 1 607 ? 0.246 -9.690 -23.748 1.00 61.25 607 ALA A N 1
ATOM 4673 C CA . ALA A 1 607 ? 1.237 -9.062 -22.868 1.00 61.25 607 ALA A CA 1
ATOM 4674 C C . ALA A 1 607 ? 0.635 -7.875 -22.100 1.00 61.25 607 ALA A C 1
ATOM 4676 O O . ALA A 1 607 ? 0.771 -7.764 -20.886 1.00 61.25 607 ALA A O 1
ATOM 4677 N N . VAL A 1 608 ? -0.122 -7.034 -22.800 1.00 62.69 608 VAL A N 1
ATOM 4678 C CA . VAL A 1 608 ? -0.795 -5.867 -22.233 1.00 62.69 608 VAL A CA 1
ATOM 4679 C C . VAL A 1 608 ? -1.975 -6.271 -21.331 1.00 62.69 608 VAL A C 1
ATOM 4681 O O . VAL A 1 608 ? -2.230 -5.652 -20.299 1.00 62.69 608 VAL A O 1
ATOM 4684 N N . ARG A 1 609 ? -2.690 -7.356 -21.649 1.00 64.75 609 ARG A N 1
ATOM 4685 C CA . ARG A 1 609 ? -3.701 -7.934 -20.749 1.00 64.75 609 ARG A CA 1
ATOM 4686 C C . ARG A 1 609 ? -3.065 -8.482 -19.470 1.00 64.75 609 ARG A C 1
ATOM 4688 O O . ARG A 1 609 ? -3.626 -8.287 -18.395 1.00 64.75 609 ARG A O 1
ATOM 4695 N N . ARG A 1 610 ? -1.911 -9.153 -19.567 1.00 60.84 610 ARG A N 1
ATOM 4696 C CA . ARG A 1 610 ? -1.151 -9.654 -18.408 1.00 60.84 610 ARG A CA 1
ATOM 4697 C C . ARG A 1 610 ? -0.619 -8.515 -17.554 1.00 60.84 610 ARG A C 1
ATOM 4699 O O . ARG A 1 610 ? -0.765 -8.572 -16.337 1.00 60.84 610 ARG A O 1
ATOM 4706 N N . SER A 1 611 ? -0.112 -7.449 -18.162 1.00 59.22 611 SER A N 1
ATOM 4707 C CA . SER A 1 611 ? 0.356 -6.273 -17.429 1.00 59.22 611 SER A CA 1
ATOM 4708 C C . SER A 1 611 ? -0.785 -5.560 -16.690 1.00 59.22 611 SER A C 1
ATOM 4710 O O . SER A 1 611 ? -0.590 -5.101 -15.570 1.00 59.22 611 SER A O 1
ATOM 4712 N N . GLY A 1 612 ? -2.009 -5.572 -17.235 1.00 56.31 612 GLY A N 1
ATOM 4713 C CA . GLY A 1 612 ? -3.217 -5.122 -16.528 1.00 56.31 612 GLY A CA 1
ATOM 4714 C C . GLY A 1 612 ? -3.543 -5.926 -15.258 1.00 56.31 612 GLY A C 1
ATOM 4715 O O . GLY A 1 612 ? -4.219 -5.420 -14.368 1.00 56.31 612 GLY A O 1
ATOM 4716 N N . THR A 1 613 ? -3.021 -7.151 -15.118 1.00 54.88 613 THR A N 1
ATOM 4717 C CA . THR A 1 613 ? -3.142 -7.932 -13.874 1.00 54.88 613 THR A CA 1
ATOM 4718 C C . THR A 1 613 ? -2.118 -7.534 -12.812 1.00 54.88 613 THR A C 1
ATOM 4720 O O . THR A 1 613 ? -2.218 -8.008 -11.682 1.00 54.88 613 THR A O 1
ATOM 4723 N N . LEU A 1 614 ? -1.128 -6.690 -13.118 1.00 56.75 614 LEU A N 1
ATOM 4724 C CA . LEU A 1 614 ? -0.052 -6.338 -12.181 1.00 56.75 614 LEU A CA 1
ATOM 4725 C C . LEU A 1 614 ? -0.472 -5.328 -11.103 1.00 56.75 614 LEU A C 1
ATOM 4727 O O . LEU A 1 614 ? 0.271 -5.150 -10.149 1.00 56.75 614 LEU A O 1
ATOM 4731 N N . GLY A 1 615 ? -1.693 -4.784 -11.171 1.00 61.81 615 GLY A N 1
ATOM 4732 C CA . GLY A 1 615 ? -2.294 -3.971 -10.107 1.00 61.81 615 GLY A CA 1
ATOM 4733 C C . GLY A 1 615 ? -2.456 -2.497 -10.474 1.00 61.81 615 GLY A C 1
ATOM 4734 O O . GLY A 1 615 ? -2.027 -2.051 -11.533 1.00 61.81 615 GLY A O 1
ATOM 4735 N N . ALA A 1 616 ? -3.108 -1.743 -9.585 1.00 67.25 616 ALA A N 1
ATOM 4736 C CA . ALA A 1 616 ? -3.413 -0.324 -9.787 1.00 67.25 616 ALA A CA 1
ATOM 4737 C C . ALA A 1 616 ? -2.182 0.601 -9.688 1.00 67.25 616 ALA A C 1
ATOM 4739 O O . ALA A 1 616 ? -2.247 1.739 -10.135 1.00 67.25 616 ALA A O 1
ATOM 4740 N N . ALA A 1 617 ? -1.064 0.119 -9.133 1.00 71.88 617 ALA A N 1
ATOM 4741 C CA . ALA A 1 617 ? 0.163 0.893 -8.909 1.00 71.88 617 ALA A CA 1
ATOM 4742 C C . ALA A 1 617 ? 1.067 1.006 -10.153 1.00 71.88 617 ALA A C 1
ATOM 4744 O O . ALA A 1 617 ? 2.229 1.397 -10.044 1.00 71.88 617 ALA A O 1
ATOM 4745 N N . PHE A 1 618 ? 0.580 0.614 -11.331 1.00 83.69 618 PHE A N 1
ATOM 4746 C CA . PHE A 1 618 ? 1.376 0.548 -12.549 1.00 83.69 618 PHE A CA 1
ATOM 4747 C C . PHE A 1 618 ? 0.542 0.867 -13.799 1.00 83.69 618 PHE A C 1
ATOM 4749 O O . PHE A 1 618 ? -0.665 0.638 -13.852 1.00 83.69 618 PHE A O 1
ATOM 4756 N N . SER A 1 619 ? 1.193 1.400 -14.835 1.00 85.38 619 SER A N 1
ATOM 4757 C CA . SER A 1 619 ? 0.572 1.669 -16.135 1.00 85.38 619 SER A CA 1
ATOM 4758 C C . SER A 1 619 ? 1.572 1.616 -17.291 1.00 85.38 619 SER A C 1
ATOM 4760 O O . SER A 1 619 ? 2.759 1.904 -17.125 1.00 85.38 619 SER A O 1
ATOM 4762 N N . VAL A 1 620 ? 1.065 1.270 -18.477 1.00 86.06 620 VAL A N 1
ATOM 4763 C CA . VAL A 1 620 ? 1.838 1.134 -19.718 1.00 86.06 620 VAL A CA 1
ATOM 4764 C C . VAL A 1 620 ? 1.600 2.342 -20.616 1.00 86.06 620 VAL A C 1
ATOM 4766 O O . VAL A 1 620 ? 0.454 2.712 -20.882 1.00 86.06 620 VAL A O 1
ATOM 4769 N N . TRP A 1 621 ? 2.687 2.915 -21.118 1.00 89.00 621 TRP A N 1
ATOM 4770 C CA . TRP A 1 621 ? 2.693 4.177 -21.839 1.00 89.00 621 TRP A CA 1
ATOM 4771 C C . TRP A 1 621 ? 3.484 4.068 -23.140 1.00 89.00 621 TRP A C 1
ATOM 4773 O O . TRP A 1 621 ? 4.646 3.667 -23.166 1.00 89.00 621 TRP A O 1
ATOM 4783 N N . SER A 1 622 ? 2.850 4.458 -24.237 1.00 88.44 622 SER A N 1
ATOM 4784 C CA . SER A 1 622 ? 3.476 4.536 -25.547 1.00 88.44 622 SER A CA 1
ATOM 4785 C C . SER A 1 622 ? 4.017 5.933 -25.795 1.00 88.44 622 SER A C 1
ATOM 4787 O O . SER A 1 622 ? 3.252 6.880 -25.975 1.00 88.44 622 SER A O 1
ATOM 4789 N N . LEU A 1 623 ? 5.332 6.013 -25.944 1.00 86.19 623 LEU A N 1
ATOM 4790 C CA . LEU A 1 623 ? 6.046 7.159 -26.479 1.00 86.19 623 LEU A CA 1
ATOM 4791 C C . LEU A 1 623 ? 5.862 7.160 -28.009 1.00 86.19 623 LEU A C 1
ATOM 4793 O O . LEU A 1 623 ? 6.549 6.421 -28.717 1.00 86.19 623 LEU A O 1
ATOM 4797 N N . SER A 1 624 ? 4.883 7.912 -28.533 1.00 73.19 624 SER A N 1
ATOM 4798 C CA . SER A 1 624 ? 4.658 8.042 -29.986 1.00 73.19 624 SER A CA 1
ATOM 4799 C C . SER A 1 624 ? 4.824 9.496 -30.416 1.00 73.19 624 SER A C 1
ATOM 4801 O O . SER A 1 624 ? 4.003 10.330 -30.053 1.00 73.19 624 SER A O 1
ATOM 4803 N N . PRO A 1 625 ? 5.850 9.826 -31.214 1.00 56.12 625 PRO A N 1
ATOM 4804 C CA . PRO A 1 625 ? 6.216 11.220 -31.392 1.00 56.12 625 PRO A CA 1
ATOM 4805 C C . PRO A 1 625 ? 5.309 12.033 -32.318 1.00 56.12 625 PRO A C 1
ATOM 4807 O O . PRO A 1 625 ? 5.470 13.244 -32.289 1.00 56.12 625 PRO A O 1
ATOM 4810 N N . LYS A 1 626 ? 4.415 11.455 -33.148 1.00 55.25 626 LYS A N 1
ATOM 4811 C CA . LYS A 1 626 ? 3.585 12.255 -34.093 1.00 55.25 626 LYS A CA 1
ATOM 4812 C C . LYS A 1 626 ? 2.467 11.525 -34.873 1.00 55.25 626 LYS A C 1
ATOM 4814 O O . LYS A 1 626 ? 1.756 12.192 -35.622 1.00 55.25 626 LYS A O 1
ATOM 4819 N N . HIS A 1 627 ? 2.268 10.205 -34.743 1.00 50.44 627 HIS A N 1
ATOM 4820 C CA . HIS A 1 627 ? 1.246 9.485 -35.529 1.00 50.44 627 HIS A CA 1
ATOM 4821 C C . HIS A 1 627 ? 0.329 8.596 -34.666 1.00 50.44 627 HIS A C 1
ATOM 4823 O O . HIS A 1 627 ? 0.831 7.819 -33.847 1.00 50.44 627 HIS A O 1
ATOM 4829 N N . PRO A 1 628 ? -1.007 8.678 -34.845 1.00 55.53 628 PRO A N 1
ATOM 4830 C CA . PRO A 1 628 ? -1.970 7.870 -34.110 1.00 55.53 628 PRO A CA 1
ATOM 4831 C C . PRO A 1 628 ? -2.036 6.461 -34.705 1.00 55.53 628 PRO A C 1
ATOM 4833 O O . PRO A 1 628 ? -2.897 6.144 -35.522 1.00 55.53 628 PRO A O 1
ATOM 4836 N N . THR A 1 629 ? -1.125 5.584 -34.297 1.00 59.62 629 THR A N 1
ATOM 4837 C CA . THR A 1 629 ? -1.416 4.148 -34.342 1.00 59.62 629 THR A CA 1
ATOM 4838 C C . THR A 1 629 ? -2.515 3.847 -33.322 1.00 59.62 629 THR A C 1
ATOM 4840 O O . THR A 1 629 ? -2.398 4.313 -32.184 1.00 59.62 629 THR A O 1
ATOM 4843 N N . PRO A 1 630 ? -3.567 3.085 -33.681 1.00 65.38 630 PRO A N 1
ATOM 4844 C CA . PRO A 1 630 ? -4.551 2.612 -32.716 1.00 65.38 630 PRO A CA 1
ATOM 4845 C C . PRO A 1 630 ? -3.833 1.888 -31.577 1.00 65.38 630 PRO A C 1
ATOM 4847 O O . PRO A 1 630 ? -3.111 0.919 -31.815 1.00 65.38 630 PRO A O 1
ATOM 4850 N N . GLN A 1 631 ? -3.989 2.384 -30.352 1.00 69.19 631 GLN A N 1
ATOM 4851 C CA . GLN A 1 631 ? -3.398 1.754 -29.177 1.00 69.19 631 GLN A CA 1
ATOM 4852 C C . GLN A 1 631 ? -4.387 0.752 -28.573 1.00 69.19 631 GLN A C 1
ATOM 4854 O O . GLN A 1 631 ? -5.600 0.969 -28.647 1.00 69.19 631 GLN A O 1
ATOM 4859 N N . PRO A 1 632 ? -3.905 -0.348 -27.969 1.00 70.88 632 PRO A N 1
ATOM 4860 C CA . PRO A 1 632 ? -4.747 -1.185 -27.124 1.00 70.88 632 PRO A CA 1
ATOM 4861 C C . PRO A 1 632 ? -5.415 -0.344 -26.025 1.00 70.88 632 PRO A C 1
ATOM 4863 O O . PRO A 1 632 ? -4.810 0.602 -25.528 1.00 70.88 632 PRO A O 1
ATOM 4866 N N . ALA A 1 633 ? -6.630 -0.712 -25.609 1.00 70.75 633 ALA A N 1
ATOM 4867 C CA . ALA A 1 633 ? -7.460 0.078 -24.685 1.00 70.75 633 ALA A CA 1
ATOM 4868 C C . ALA A 1 633 ? -6.800 0.425 -23.330 1.00 70.75 633 ALA A C 1
ATOM 48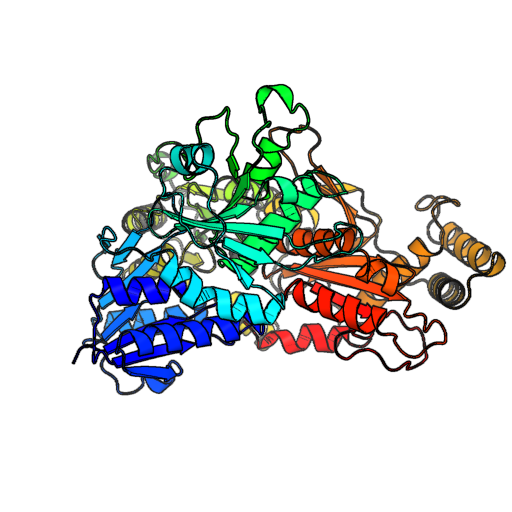70 O O . ALA A 1 633 ? -7.251 1.324 -22.630 1.00 70.75 633 ALA A O 1
ATOM 4871 N N . ASN A 1 634 ? -5.742 -0.286 -22.951 1.00 74.31 634 ASN A N 1
ATOM 4872 C CA . ASN A 1 634 ? -5.013 -0.136 -21.696 1.00 74.31 634 ASN A CA 1
ATOM 4873 C C . ASN A 1 634 ? -3.540 0.283 -21.873 1.00 74.31 634 ASN A C 1
ATOM 4875 O O . ASN A 1 634 ? -2.767 0.206 -20.918 1.00 74.31 634 ASN A O 1
ATOM 4879 N N . VAL A 1 635 ? -3.158 0.746 -23.067 1.00 80.94 635 VAL A N 1
ATOM 4880 C CA . VAL A 1 635 ? -1.916 1.500 -23.294 1.00 80.94 635 VAL A CA 1
ATOM 4881 C C . VAL A 1 635 ? -2.285 2.973 -23.443 1.00 80.94 635 VAL A C 1
ATOM 4883 O O . VAL A 1 635 ? -3.186 3.314 -24.205 1.00 80.94 635 VAL A O 1
ATOM 4886 N N . ARG A 1 636 ? -1.609 3.838 -22.685 1.00 86.81 636 ARG A N 1
ATOM 4887 C CA . ARG A 1 636 ? -1.828 5.291 -22.695 1.00 86.81 636 ARG A CA 1
ATOM 4888 C C . ARG A 1 636 ? -0.812 5.985 -23.597 1.00 86.81 636 ARG A C 1
ATOM 4890 O O . ARG A 1 636 ? 0.303 5.490 -23.773 1.00 86.81 636 ARG A O 1
ATOM 4897 N N . ARG A 1 637 ? -1.153 7.155 -24.130 1.00 88.19 637 ARG A N 1
ATOM 4898 C CA . ARG A 1 637 ? -0.234 7.985 -24.921 1.00 88.19 637 ARG A CA 1
ATOM 4899 C C . ARG A 1 637 ? 0.622 8.849 -24.011 1.00 88.19 637 ARG A C 1
ATOM 4901 O O . ARG A 1 637 ? 0.108 9.514 -23.111 1.00 88.19 637 ARG A O 1
ATOM 4908 N N . PHE A 1 638 ? 1.928 8.812 -24.241 1.00 90.12 638 PHE A N 1
ATOM 4909 C CA . PHE A 1 638 ? 2.893 9.598 -23.492 1.00 90.12 638 PHE A CA 1
ATOM 4910 C C . PHE A 1 638 ? 3.523 10.679 -24.373 1.00 90.12 638 PHE A C 1
ATOM 4912 O O . PHE A 1 638 ? 4.101 10.326 -25.407 1.00 90.12 638 PHE A O 1
ATOM 4919 N N . PRO A 1 639 ? 3.535 11.946 -23.916 1.00 91.00 639 PRO A N 1
ATOM 4920 C CA . PRO A 1 639 ? 3.101 12.413 -22.591 1.00 91.00 639 PRO A CA 1
ATOM 4921 C C . PRO A 1 639 ? 1.640 12.918 -22.526 1.00 91.00 639 PRO A C 1
ATOM 4923 O O . PRO A 1 639 ? 1.206 13.407 -21.485 1.00 91.00 639 PRO A O 1
ATOM 4926 N N . GLU A 1 640 ? 0.869 12.814 -23.611 1.00 89.38 640 GLU A N 1
ATOM 4927 C CA . GLU A 1 640 ? -0.408 13.521 -23.805 1.00 89.38 640 GLU A CA 1
ATOM 4928 C C . GLU A 1 640 ? -1.493 13.158 -22.790 1.00 89.38 640 GLU A C 1
ATOM 4930 O O . GLU A 1 640 ? -2.272 14.023 -22.390 1.00 89.38 640 GLU A O 1
ATOM 4935 N N . ASP A 1 641 ? -1.555 11.897 -22.359 1.00 89.88 641 ASP A N 1
ATOM 4936 C CA . ASP A 1 641 ? -2.586 11.451 -21.423 1.00 89.88 641 ASP A CA 1
ATOM 4937 C C . ASP A 1 641 ? -2.166 11.669 -19.945 1.00 89.88 641 ASP A C 1
ATOM 4939 O O . ASP A 1 641 ? -2.977 11.428 -19.046 1.00 89.88 641 ASP A O 1
ATOM 4943 N N . LEU A 1 642 ? -0.937 12.147 -19.658 1.00 89.31 642 LEU A N 1
ATOM 4944 C CA . LEU A 1 642 ? -0.452 12.384 -18.283 1.00 89.31 642 LEU A CA 1
ATOM 4945 C C . LEU A 1 642 ? -1.317 13.383 -17.497 1.00 89.31 642 LEU A C 1
ATOM 4947 O O . LEU A 1 642 ? -1.659 13.070 -16.351 1.00 89.31 642 LEU A O 1
ATOM 4951 N N . PRO A 1 643 ? -1.714 14.552 -18.047 1.00 88.56 643 PRO A N 1
ATOM 4952 C CA . PRO A 1 643 ? -2.507 15.517 -17.291 1.00 88.56 643 PRO A CA 1
ATOM 4953 C C . PRO A 1 643 ? -3.872 14.948 -16.911 1.00 88.56 643 PRO A C 1
ATOM 4955 O O . PRO A 1 643 ? -4.306 15.094 -15.771 1.00 88.56 643 PRO A O 1
ATOM 4958 N N . ALA A 1 644 ? -4.534 14.250 -17.841 1.00 85.75 644 ALA A N 1
ATOM 4959 C CA . ALA A 1 644 ? -5.816 13.592 -17.595 1.00 85.75 644 ALA A CA 1
ATOM 4960 C C . ALA A 1 644 ? -5.682 12.478 -16.545 1.00 85.75 644 ALA A C 1
ATOM 4962 O O . ALA A 1 644 ? -6.472 12.410 -15.606 1.00 85.75 644 ALA A O 1
ATOM 4963 N N . PHE A 1 645 ? -4.646 11.643 -16.658 1.00 84.31 645 PHE A N 1
ATOM 4964 C CA . PHE A 1 645 ? -4.393 10.553 -15.719 1.00 84.31 645 PHE A CA 1
ATOM 4965 C C . PHE A 1 645 ? -4.224 11.056 -14.279 1.00 84.31 645 PHE A C 1
ATOM 4967 O O . PHE A 1 645 ? -4.898 10.574 -13.374 1.00 84.31 645 PHE A O 1
ATOM 4974 N N . PHE A 1 646 ? -3.406 12.089 -14.067 1.00 78.81 646 PHE A N 1
ATOM 4975 C CA . PHE A 1 646 ? -3.143 12.606 -12.722 1.00 78.81 646 PHE A CA 1
ATOM 4976 C C . PHE A 1 646 ? -4.159 13.643 -12.216 1.00 78.81 646 PHE A C 1
ATOM 4978 O O . PHE A 1 646 ? -4.092 14.017 -11.042 1.00 78.81 646 PHE A O 1
ATOM 4985 N N . SER A 1 647 ? -5.104 14.086 -13.054 1.00 70.56 647 SER A N 1
ATOM 4986 C CA . SER A 1 647 ? -6.216 14.966 -12.651 1.00 70.56 647 SER A CA 1
ATOM 4987 C C . SER A 1 647 ? -7.473 14.200 -12.234 1.00 70.56 647 SER A C 1
ATOM 4989 O O . SER A 1 647 ? -8.166 14.650 -11.321 1.00 70.56 647 SER A O 1
ATOM 4991 N N . LEU A 1 648 ? -7.748 13.044 -12.852 1.00 52.53 648 LEU A N 1
ATOM 4992 C CA . LEU A 1 648 ? -8.929 12.212 -12.576 1.00 52.53 648 LEU A CA 1
ATOM 4993 C C . LEU A 1 648 ? -8.835 11.436 -11.249 1.00 52.53 648 LEU A C 1
ATOM 4995 O O . LEU A 1 648 ? -9.857 11.178 -10.617 1.00 52.53 648 LEU A O 1
ATOM 4999 N N . ASP A 1 649 ? -7.623 11.167 -10.758 1.00 50.59 649 ASP A N 1
ATOM 5000 C CA . ASP A 1 649 ? -7.378 10.500 -9.465 1.00 50.59 649 ASP A CA 1
ATOM 5001 C C . ASP A 1 649 ? -7.768 11.330 -8.228 1.00 50.59 649 ASP A C 1
ATOM 5003 O O . ASP A 1 649 ? -7.579 10.900 -7.092 1.00 50.59 649 ASP A O 1
ATOM 5007 N N . ARG A 1 650 ? -8.353 12.519 -8.409 1.00 46.81 650 ARG A N 1
ATOM 5008 C CA . ARG A 1 650 ? -8.942 13.294 -7.307 1.00 46.81 650 ARG A CA 1
ATOM 5009 C C . ARG A 1 650 ? -10.250 12.684 -6.773 1.00 46.81 650 ARG A C 1
ATOM 5011 O O . ARG A 1 650 ? -10.760 13.178 -5.771 1.00 46.81 650 ARG A O 1
ATOM 5018 N N . GLY A 1 651 ? -10.784 11.641 -7.423 1.00 32.06 651 GLY A N 1
ATOM 5019 C CA . GLY A 1 651 ? -12.070 11.017 -7.081 1.00 32.06 651 GLY A CA 1
ATOM 5020 C C . GLY A 1 651 ? -12.063 9.503 -6.834 1.00 32.06 651 GLY A C 1
ATOM 5021 O O . GLY A 1 651 ? -13.134 8.953 -6.598 1.00 32.06 651 GLY A O 1
ATOM 5022 N N . VAL A 1 652 ? -10.911 8.822 -6.882 1.00 30.86 652 VAL A N 1
ATOM 5023 C CA . VAL A 1 652 ? -10.820 7.377 -6.592 1.00 30.86 652 VAL A CA 1
ATOM 5024 C C . VAL A 1 652 ? -9.869 7.162 -5.416 1.00 30.86 652 VAL A C 1
ATOM 5026 O O . VAL A 1 652 ? -8.674 6.932 -5.594 1.00 30.86 652 VAL A O 1
ATOM 5029 N N . SER A 1 653 ? -10.399 7.265 -4.198 1.00 32.94 653 SER A N 1
ATOM 5030 C CA . SER A 1 653 ? -9.744 6.795 -2.973 1.00 32.94 653 SER A CA 1
ATOM 5031 C C . SER A 1 653 ? -10.630 5.820 -2.219 1.00 32.94 653 SER A C 1
ATOM 5033 O O . SER A 1 653 ? -11.849 6.072 -2.123 1.00 32.94 653 SER A O 1
#

Radius of gyration: 25.96 Å; chains: 1; bounding box: 65×63×73 Å

pLDDT: mean 80.54, std 14.1, range [30.86, 97.19]

Organism: NCBI:txid393059